Protein AF-A7EBZ8-F1 (afdb_monomer_lite)

Organism: Sclerotinia sclerotiorum (strain ATCC 18683 / 1980 / Ss-1) (NCBI:txid665079)

Sequence (735 aa):
MDEMQKDEINREFNLFYSDTEKEEEYLAKLGLKHKRAYLFHGICGTGKSSLAIALATSYNLNVCSVDLKRYDPEDLKVVLRGVPKRSVVIYEDIRPSTFREYGSQEEGFPLSTFLNLLDGVASPEGHISIITTNYLKELDEFSHELLREGRINRKINFTWITQDQAATMFIIAMWIPEAHYNREDISKLASEFGQLIPEGKITHSAVLEYLVSYRGDPQGVVNNAGKWIQERKSWKEAEKEEEKRQAKLRGKKVEDSDGDRGKRRRKPKTSGKDSVIRTRSFVASQGNETALYGMRHQAKPIQVYPSILAKPRPSKNPRSIQNLTNKTNGNRSRIVPSMKKENQDVVATPQRKQLKPTQLEKIKNSIQKDFDPLTLEGIHHFYFPPWKKEVPYKVNISKLGKEEAAMIHNLAFKYRCKNTIAIYTDASSTLEGIRIGIGIAVILPNGRISHQETINIGVNQLVYNDELLGVTKAIEYTNSIAQPGNKFKIYSDNQAGLFRLKTPSDLPGQSCQIKAIKVAEAIQNKGAEISLNWVPGHTSVQGNELADSLAKEATKIPSSSHETSYAFIGMDIKRMKSENWIAILNTNNFHQPSSTYSRNYPWKISSKIRVPGNIKRSTICALFLLKIGHGYFKSYLKRFGISSNDSCRCGGKESPDHLLLNCPIYKTVRKTLNKDNPTIRPTMKYLLHTKAGIIKTLEFIEATRIATRSWHLNRMHEEEEEEGGEEGGGPEDCD

pLDDT: mean 72.74, std 21.87, range [21.48, 95.38]

InterPro domains:
  IPR002156 Ribonuclease H domain [PF00075] (420-555)
  IPR002156 Ribonuclease H domain [PS50879] (417-556)
  IPR003959 ATPase, AAA-type, core [PF00004] (39-158)
  IPR012337 Ribonuclease H-like superfamily [SSF53098] (419-560)
  IPR027417 P-loop containing nucleoside triphosphate hydrolase [G3DSA:3.40.50.300] (1-160)
  IPR027417 P-loop containing nucleoside triphosphate hydrolase [SSF52540] (4-192)
  IPR036397 Ribonuclease H superfamily [G3DSA:3.30.420.10] (413-554)
  IPR050092 Ribonuclease H [PTHR10642] (313-605)

Radius of gyration: 38.47 Å; chains: 1; bounding box: 94×92×118 Å

Structure (mmCIF, N/CA/C/O backbone):
data_AF-A7EBZ8-F1
#
_entry.id   AF-A7EBZ8-F1
#
loop_
_atom_site.group_PDB
_atom_site.id
_atom_site.type_symbol
_atom_site.label_atom_id
_atom_site.label_alt_id
_atom_site.label_comp_id
_atom_site.label_asym_id
_atom_site.label_entity_id
_atom_site.label_seq_id
_atom_site.pdbx_PDB_ins_code
_atom_site.Cartn_x
_atom_site.Cartn_y
_atom_site.Cartn_z
_atom_site.occupancy
_atom_site.B_iso_or_equiv
_atom_site.auth_seq_id
_atom_site.auth_comp_id
_atom_site.auth_asym_id
_atom_site.auth_atom_id
_atom_site.pdbx_PDB_model_num
ATOM 1 N N . MET A 1 1 ? -14.928 24.095 -5.036 1.00 71.12 1 MET A N 1
ATOM 2 C CA . MET A 1 1 ? -15.243 23.854 -6.459 1.00 71.12 1 MET A CA 1
ATOM 3 C C . MET A 1 1 ? -16.576 24.516 -6.742 1.00 71.12 1 MET A C 1
ATOM 5 O O . MET A 1 1 ? -17.323 24.706 -5.792 1.00 71.12 1 MET A O 1
ATOM 9 N N . ASP A 1 2 ? -16.828 24.933 -7.978 1.00 74.88 2 ASP A N 1
ATOM 10 C CA . ASP A 1 2 ? -18.139 25.447 -8.383 1.00 74.88 2 ASP A CA 1
ATOM 11 C C . ASP A 1 2 ? -19.214 24.349 -8.245 1.00 74.88 2 ASP A C 1
ATOM 13 O O . ASP A 1 2 ? -18.937 23.180 -8.533 1.00 74.88 2 ASP A O 1
ATOM 17 N N . GLU A 1 3 ? -20.411 24.701 -7.768 1.00 76.25 3 GLU A N 1
ATOM 18 C CA . GLU A 1 3 ? -21.488 23.731 -7.513 1.00 76.25 3 GLU A CA 1
ATOM 19 C C . GLU A 1 3 ? -22.045 23.158 -8.823 1.00 76.25 3 GLU A C 1
ATOM 21 O O . GLU A 1 3 ? -22.283 21.955 -8.898 1.00 76.25 3 GLU A O 1
ATOM 26 N N . MET A 1 4 ? -22.120 23.945 -9.905 1.00 79.25 4 MET A N 1
ATOM 27 C CA . MET A 1 4 ? -22.548 23.413 -11.209 1.00 79.25 4 MET A CA 1
ATOM 28 C C . MET A 1 4 ? -21.587 22.339 -11.734 1.00 79.25 4 MET A C 1
ATOM 30 O O . MET A 1 4 ? -22.016 21.273 -12.178 1.00 79.25 4 MET A O 1
ATOM 34 N N . GLN A 1 5 ? -20.276 22.586 -11.636 1.00 81.25 5 GLN A N 1
ATOM 35 C CA . GLN A 1 5 ? -19.257 21.603 -12.020 1.00 81.25 5 GLN A CA 1
ATOM 36 C C . GLN A 1 5 ? -19.337 20.336 -11.162 1.00 81.25 5 GLN A C 1
ATOM 38 O O . GLN A 1 5 ? -19.172 19.226 -11.663 1.00 81.25 5 GLN A O 1
ATOM 43 N N . LYS A 1 6 ? -19.596 20.490 -9.861 1.00 83.44 6 LYS A N 1
ATOM 44 C CA . LYS A 1 6 ? -19.744 19.376 -8.920 1.00 83.44 6 LYS A CA 1
ATOM 45 C C . LYS A 1 6 ? -20.951 18.505 -9.253 1.00 83.44 6 LYS A C 1
ATOM 47 O O . LYS A 1 6 ? -20.817 17.282 -9.266 1.00 83.44 6 LYS A O 1
ATOM 52 N N . ASP A 1 7 ? -22.086 19.117 -9.565 1.00 84.44 7 ASP A N 1
ATOM 53 C CA . ASP A 1 7 ? -23.299 18.404 -9.961 1.00 84.44 7 ASP A CA 1
ATOM 54 C C . ASP A 1 7 ? -23.120 17.661 -11.286 1.00 84.44 7 ASP A C 1
ATOM 56 O O . ASP A 1 7 ? -23.566 16.520 -11.419 1.00 84.44 7 ASP A O 1
ATOM 60 N N . GLU A 1 8 ? -22.417 18.258 -12.253 1.00 86.12 8 GLU A N 1
ATOM 61 C CA . GLU A 1 8 ? -22.123 17.601 -13.528 1.00 86.12 8 GLU A CA 1
ATOM 62 C C . GLU A 1 8 ? -21.207 16.382 -13.342 1.00 86.12 8 GLU A C 1
ATOM 64 O O . GLU A 1 8 ? -21.536 15.294 -13.822 1.00 86.12 8 GLU A O 1
ATOM 69 N N . ILE A 1 9 ? -20.114 16.519 -12.578 1.00 88.25 9 ILE A N 1
ATOM 70 C CA . ILE A 1 9 ? -19.222 15.392 -12.252 1.00 88.25 9 ILE A CA 1
ATOM 71 C C . ILE A 1 9 ? -20.007 14.285 -11.546 1.00 88.25 9 ILE A C 1
ATOM 73 O O . ILE A 1 9 ? -19.886 13.116 -11.907 1.00 88.25 9 ILE A O 1
ATOM 77 N N . ASN A 1 10 ? -20.838 14.640 -10.563 1.00 87.06 10 ASN A N 1
ATOM 78 C CA . ASN A 1 10 ? -21.638 13.662 -9.838 1.00 87.06 10 ASN A CA 1
ATOM 79 C C . ASN A 1 10 ? -22.642 12.953 -10.746 1.00 87.06 10 ASN A C 1
ATOM 81 O O . ASN A 1 10 ? -22.800 11.737 -10.658 1.00 87.06 10 ASN A O 1
ATOM 85 N N . ARG A 1 11 ? -23.308 13.673 -11.652 1.00 86.56 11 ARG A N 1
ATOM 86 C CA . ARG A 1 11 ? -24.213 13.061 -12.631 1.00 86.56 11 ARG A CA 1
ATOM 87 C C . ARG A 1 11 ? -23.468 12.069 -13.525 1.00 86.56 11 ARG A C 1
ATOM 89 O O . ARG A 1 11 ? -23.972 10.976 -13.764 1.00 86.56 11 ARG A O 1
ATOM 96 N N . GLU A 1 12 ? -22.274 12.423 -13.991 1.00 86.69 12 GLU A N 1
ATOM 97 C CA . GLU A 1 12 ? -21.464 11.554 -14.848 1.00 86.69 12 GLU A CA 1
ATOM 98 C C . GLU A 1 12 ? -20.935 10.315 -14.116 1.00 86.69 12 GLU A C 1
ATOM 100 O O . GLU A 1 12 ? -20.979 9.221 -14.676 1.00 86.69 12 GLU A O 1
ATOM 105 N N . PHE A 1 13 ? -20.484 10.456 -12.868 1.00 88.38 13 PHE A N 1
ATOM 106 C CA . PHE A 1 13 ? -20.051 9.324 -12.044 1.00 88.38 13 PHE A CA 1
ATOM 107 C C . PHE A 1 13 ? -21.220 8.397 -11.696 1.00 88.38 13 PHE A C 1
ATOM 109 O O . PHE A 1 13 ? -21.073 7.177 -11.763 1.00 88.38 13 PHE A O 1
ATOM 116 N N . ASN A 1 14 ? -22.393 8.957 -11.381 1.00 86.62 14 ASN A N 1
ATOM 117 C CA . ASN A 1 14 ? -23.610 8.176 -11.174 1.00 86.62 14 ASN A CA 1
ATOM 118 C C . ASN A 1 14 ? -23.995 7.404 -12.435 1.00 86.62 14 ASN A C 1
ATOM 120 O O . ASN A 1 14 ? -24.261 6.210 -12.348 1.00 86.62 14 ASN A O 1
ATOM 124 N N . LEU A 1 15 ? -23.982 8.049 -13.605 1.00 84.56 15 LEU A N 1
ATOM 125 C CA . LEU A 1 15 ? -24.262 7.370 -14.869 1.00 84.56 15 LEU A CA 1
ATOM 126 C C . LEU A 1 15 ? -23.281 6.210 -15.097 1.00 84.56 15 LEU A C 1
ATOM 128 O O . LEU A 1 15 ? -23.731 5.105 -15.366 1.00 84.56 15 LEU A O 1
ATOM 132 N N . PHE A 1 16 ? -21.984 6.450 -14.869 1.00 86.56 16 PHE A N 1
ATOM 133 C CA . PHE A 1 16 ? -20.928 5.463 -15.104 1.00 86.56 16 PHE A CA 1
ATOM 134 C C . PHE A 1 16 ? -20.991 4.229 -14.178 1.00 86.56 16 PHE A C 1
ATOM 136 O O . PHE A 1 16 ? -20.545 3.140 -14.542 1.00 86.56 16 PHE A O 1
ATOM 143 N N . TYR A 1 17 ? -21.491 4.393 -12.943 1.00 84.38 17 TYR A N 1
ATOM 144 C CA . TYR A 1 17 ? -21.412 3.363 -11.894 1.00 84.38 17 TYR A CA 1
ATOM 145 C C . TYR A 1 17 ? -22.755 2.839 -11.353 1.00 84.38 17 TYR A C 1
ATOM 147 O O . TYR A 1 17 ? -22.718 1.936 -10.509 1.00 84.38 17 TYR A O 1
ATOM 155 N N . SER A 1 18 ? -23.907 3.375 -11.774 1.00 73.75 18 SER A N 1
ATOM 156 C CA . SER A 1 18 ? -25.231 2.992 -11.237 1.00 73.75 18 SER A CA 1
ATOM 157 C C . SER A 1 18 ? -25.844 1.748 -11.885 1.00 73.75 18 SER A C 1
ATOM 159 O O . SER A 1 18 ? -26.392 0.916 -11.167 1.00 73.75 18 SER A O 1
ATOM 161 N N . ASP A 1 19 ? -25.729 1.588 -13.206 1.00 69.69 19 ASP A N 1
ATOM 162 C CA . ASP A 1 19 ? -26.261 0.440 -13.956 1.00 69.69 19 ASP A CA 1
ATOM 163 C C . ASP A 1 19 ? -25.226 -0.030 -14.989 1.00 69.69 19 ASP A C 1
ATOM 165 O O . ASP A 1 19 ? -25.382 0.117 -16.205 1.00 69.69 19 ASP A O 1
ATOM 169 N N . THR A 1 20 ? -24.100 -0.530 -14.469 1.00 67.81 20 THR A N 1
ATOM 170 C CA . THR A 1 20 ? -22.907 -0.857 -15.262 1.00 67.81 20 THR A CA 1
ATOM 171 C C . THR A 1 20 ? -23.195 -1.856 -16.375 1.00 67.81 20 THR A C 1
ATOM 173 O O . THR A 1 20 ? -22.590 -1.747 -17.429 1.00 67.81 20 THR A O 1
ATOM 176 N N . GLU A 1 21 ? -24.127 -2.797 -16.192 1.00 73.00 21 GLU A N 1
ATOM 177 C CA . GLU A 1 21 ? -24.445 -3.793 -17.226 1.00 73.00 21 GLU A CA 1
ATOM 178 C C . GLU A 1 21 ? -25.170 -3.167 -18.423 1.00 73.00 21 GLU A C 1
ATOM 180 O O . GLU A 1 21 ? -24.786 -3.415 -19.566 1.00 73.00 21 GLU A O 1
ATOM 185 N N . LYS A 1 22 ? -26.163 -2.297 -18.187 1.00 77.62 22 LYS A N 1
ATOM 186 C CA . LYS A 1 22 ? -26.874 -1.615 -19.281 1.00 77.62 22 LYS A CA 1
ATOM 187 C C . LYS A 1 22 ? -25.996 -0.604 -20.006 1.00 77.62 22 LYS A C 1
ATOM 189 O O . LYS A 1 22 ? -26.121 -0.450 -21.221 1.00 77.62 22 LYS A O 1
ATOM 194 N N . GLU A 1 23 ? -25.121 0.093 -19.285 1.00 79.31 23 GLU A N 1
ATOM 195 C CA . GLU A 1 23 ? -24.198 1.047 -19.902 1.00 79.31 23 GLU A CA 1
ATOM 196 C C . GLU A 1 23 ? -23.065 0.338 -20.662 1.00 79.31 23 GLU A C 1
ATOM 198 O O . GLU A 1 23 ? -22.758 0.740 -21.786 1.00 79.31 23 GLU A O 1
ATOM 203 N N . GLU A 1 24 ? -22.489 -0.743 -20.111 1.00 81.00 24 GLU A N 1
ATOM 204 C CA . GLU A 1 24 ? -21.531 -1.607 -20.820 1.00 81.00 24 GLU A CA 1
ATOM 205 C C . GLU A 1 24 ? -22.166 -2.148 -22.119 1.00 81.00 24 GLU A C 1
ATOM 207 O O . GLU A 1 24 ? -21.555 -2.048 -23.184 1.00 81.00 24 GLU A O 1
ATOM 212 N N . GLU A 1 25 ? -23.415 -2.635 -22.074 1.00 82.75 25 GLU A N 1
ATOM 213 C CA . GLU A 1 25 ? -24.134 -3.141 -23.254 1.00 82.75 25 GLU A CA 1
ATOM 214 C C . GLU A 1 25 ? -24.426 -2.037 -24.288 1.00 82.75 25 GLU A C 1
ATOM 216 O O . GLU A 1 25 ? -24.256 -2.242 -25.494 1.00 82.75 25 GLU A O 1
ATOM 221 N N . TYR A 1 26 ? -24.844 -0.851 -23.836 1.00 84.06 26 TYR A N 1
ATOM 222 C CA . TYR A 1 26 ? -25.093 0.299 -24.707 1.00 84.06 26 TYR A CA 1
ATOM 223 C C . TYR A 1 26 ? -23.817 0.768 -25.419 1.00 84.06 26 TYR A C 1
ATOM 225 O O . TYR A 1 26 ? -23.824 0.958 -26.637 1.00 84.06 26 TYR A O 1
ATOM 233 N N . LEU A 1 27 ? -22.705 0.911 -24.689 1.00 83.31 27 LEU A N 1
ATOM 234 C CA . LEU A 1 27 ? -21.421 1.300 -25.276 1.00 83.31 27 LEU A CA 1
ATOM 235 C C . LEU A 1 27 ? -20.877 0.216 -26.211 1.00 83.31 27 LEU A C 1
ATOM 237 O O . LEU A 1 27 ? -20.394 0.544 -27.297 1.00 83.31 27 LEU A O 1
ATOM 241 N N . ALA A 1 28 ? -21.035 -1.063 -25.856 1.00 83.56 28 ALA A N 1
ATOM 242 C CA . ALA A 1 28 ? -20.634 -2.182 -26.703 1.00 83.56 28 ALA A CA 1
ATOM 243 C C . ALA A 1 28 ? -21.393 -2.204 -28.042 1.00 83.56 28 ALA A C 1
ATOM 245 O O . ALA A 1 28 ? -20.771 -2.425 -29.083 1.00 83.56 28 ALA A O 1
ATOM 246 N N . LYS A 1 29 ? -22.701 -1.891 -28.054 1.00 87.81 29 LYS A N 1
ATOM 247 C CA . LYS A 1 29 ? -23.496 -1.736 -29.295 1.00 87.81 29 LYS A CA 1
ATOM 248 C C . LYS A 1 29 ? -22.961 -0.631 -30.210 1.00 87.81 29 LYS A C 1
ATOM 250 O O . LYS A 1 29 ? -23.098 -0.729 -31.426 1.00 87.81 29 LYS A O 1
ATOM 255 N N . LEU A 1 30 ? -22.338 0.395 -29.633 1.00 85.19 30 LEU A N 1
ATOM 256 C CA . LEU A 1 30 ? -21.700 1.497 -30.358 1.00 85.19 30 LEU A CA 1
ATOM 257 C C . LEU A 1 30 ? -20.217 1.232 -30.685 1.00 85.19 30 LEU A C 1
ATOM 259 O O . LEU A 1 30 ? -19.567 2.085 -31.287 1.00 85.19 30 LEU A O 1
ATOM 263 N N . GLY A 1 31 ? -19.662 0.079 -30.289 1.00 80.88 31 GLY A N 1
ATOM 264 C CA . GLY A 1 31 ? -18.241 -0.244 -30.458 1.00 80.88 31 GLY A CA 1
ATOM 265 C C . GLY A 1 31 ? -17.304 0.570 -29.556 1.00 80.88 31 GLY A C 1
ATOM 266 O O . GLY A 1 31 ? -16.107 0.667 -29.831 1.00 80.88 31 GLY A O 1
ATOM 267 N N . LEU A 1 32 ? -17.837 1.172 -28.491 1.00 80.81 32 LEU A N 1
ATOM 268 C CA . LEU A 1 32 ? -17.090 1.969 -27.524 1.00 80.81 32 LEU A CA 1
ATOM 269 C C . LEU A 1 32 ? -16.785 1.143 -26.272 1.00 80.81 32 LEU A C 1
ATOM 271 O O . LEU A 1 32 ? -17.592 0.336 -25.820 1.00 80.81 32 LEU A O 1
ATOM 275 N N . LYS A 1 33 ? -15.611 1.373 -25.684 1.00 81.19 33 LYS A N 1
ATOM 276 C CA . LYS A 1 33 ? -15.216 0.746 -24.417 1.00 81.19 33 LYS A CA 1
ATOM 277 C C . LYS A 1 33 ? -15.879 1.445 -23.231 1.00 81.19 33 LYS A C 1
ATOM 279 O O . LYS A 1 33 ? -15.946 2.676 -23.220 1.00 81.19 33 LYS A O 1
ATOM 284 N N . HIS A 1 34 ? -16.258 0.693 -22.194 1.00 86.12 34 HIS A N 1
ATOM 285 C CA . HIS A 1 34 ? -16.731 1.259 -20.921 1.00 86.12 34 HIS A CA 1
ATOM 286 C C . HIS A 1 34 ? -15.562 1.843 -20.120 1.00 86.12 34 HIS A C 1
ATOM 288 O O . HIS A 1 34 ? -14.972 1.207 -19.248 1.00 86.12 34 HIS A O 1
ATOM 294 N N . LYS A 1 35 ? -15.159 3.060 -20.488 1.00 82.88 35 LYS A N 1
ATOM 295 C CA . LYS A 1 35 ? -14.109 3.831 -19.819 1.00 82.88 35 LYS A CA 1
ATOM 296 C C . LYS A 1 35 ? -14.360 5.323 -19.964 1.00 82.88 35 LYS A C 1
ATOM 298 O O . LYS A 1 35 ? -14.923 5.773 -20.963 1.00 82.88 35 LYS A O 1
ATOM 303 N N . ARG A 1 36 ? -13.877 6.099 -18.997 1.00 87.56 36 ARG A N 1
ATOM 304 C CA . ARG A 1 36 ? -13.832 7.564 -19.079 1.00 87.56 36 ARG A CA 1
ATOM 305 C C . ARG A 1 36 ? -12.529 8.100 -18.513 1.00 87.56 36 ARG A C 1
ATOM 307 O O . ARG A 1 36 ? -11.986 7.536 -17.569 1.00 87.56 36 ARG A O 1
ATOM 314 N N . ALA A 1 37 ? -12.058 9.210 -19.062 1.00 89.88 37 ALA A N 1
ATOM 315 C CA . ALA A 1 37 ? -10.865 9.905 -18.614 1.00 89.88 37 ALA A CA 1
ATOM 316 C C . ALA A 1 37 ? -11.152 11.387 -18.335 1.00 89.88 37 ALA A C 1
ATOM 318 O O . ALA A 1 37 ? -11.658 12.113 -19.196 1.00 89.88 37 ALA A O 1
ATOM 319 N N . TYR A 1 38 ? -10.778 11.836 -17.140 1.00 92.75 38 TYR A N 1
ATOM 320 C CA . TYR A 1 38 ? -10.818 13.229 -16.714 1.00 92.75 38 TYR A CA 1
ATOM 321 C C . TYR A 1 38 ? -9.410 13.804 -16.674 1.00 92.75 38 TYR A C 1
ATOM 323 O O . TYR A 1 38 ? -8.478 13.164 -16.192 1.00 92.75 38 TYR A O 1
ATOM 331 N N . LEU A 1 39 ? -9.270 15.046 -17.119 1.00 93.56 39 LEU A N 1
ATOM 332 C CA . LEU A 1 39 ? -8.061 15.836 -16.952 1.00 93.56 39 LEU A CA 1
ATOM 333 C C . LEU A 1 39 ? -8.329 16.966 -15.970 1.00 93.56 39 LEU A C 1
ATOM 335 O O . LEU A 1 39 ? -9.036 17.919 -16.286 1.00 93.56 39 LEU A O 1
ATOM 339 N N . PHE A 1 40 ? -7.743 16.874 -14.786 1.00 94.62 40 PHE A N 1
ATOM 340 C CA . PHE A 1 40 ? -7.756 17.935 -13.793 1.00 94.62 40 PHE A CA 1
ATOM 341 C C . PHE A 1 40 ? -6.525 18.802 -14.013 1.00 94.62 40 PHE A C 1
ATOM 343 O O . PHE A 1 40 ? -5.394 18.376 -13.765 1.00 94.62 40 PHE A O 1
ATOM 350 N N . HIS A 1 41 ? -6.735 20.028 -14.477 1.00 92.75 41 HIS A N 1
ATOM 351 C CA . HIS A 1 41 ? -5.651 20.960 -14.748 1.00 92.75 41 HIS A CA 1
ATOM 352 C C . HIS A 1 41 ? -5.834 22.262 -13.984 1.00 92.75 41 HIS A C 1
ATOM 354 O O . HIS A 1 41 ? -6.949 22.643 -13.660 1.00 92.75 41 HIS A O 1
ATOM 360 N N . GLY A 1 42 ? -4.742 22.960 -13.690 1.00 88.12 42 GLY A N 1
ATOM 361 C CA . GLY A 1 42 ? -4.800 24.269 -13.044 1.00 88.12 42 GLY A CA 1
ATOM 362 C C . GLY A 1 42 ? -3.709 24.451 -12.006 1.00 88.12 42 GLY A C 1
ATOM 363 O O . GLY A 1 42 ? -2.761 23.674 -11.940 1.00 88.12 42 GLY A O 1
ATOM 364 N N . ILE A 1 43 ? -3.847 25.456 -11.155 1.00 83.44 43 ILE A N 1
ATOM 365 C CA . ILE A 1 43 ? -2.747 25.941 -10.308 1.00 83.44 43 ILE A CA 1
ATOM 366 C C . ILE A 1 43 ? -2.442 24.944 -9.179 1.00 83.44 43 ILE A C 1
ATOM 368 O O . ILE A 1 43 ? -3.332 24.226 -8.718 1.00 83.44 43 ILE A O 1
ATOM 372 N N . CYS A 1 44 ? -1.191 24.866 -8.722 1.00 84.62 44 CYS A N 1
ATOM 373 C CA . CYS A 1 44 ? -0.830 24.047 -7.561 1.00 84.62 44 CYS A CA 1
ATOM 374 C C . CYS A 1 44 ? -1.617 24.482 -6.303 1.00 84.62 44 CYS A C 1
ATOM 376 O O . CYS A 1 44 ? -1.939 25.656 -6.141 1.00 84.62 44 CYS A O 1
ATOM 378 N N . GLY A 1 45 ? -1.962 23.540 -5.418 1.00 80.94 45 GLY A N 1
ATOM 379 C CA . GLY A 1 45 ? -2.660 23.853 -4.160 1.00 80.94 45 GLY A CA 1
ATOM 380 C C . GLY A 1 45 ? -4.159 24.178 -4.282 1.00 80.94 45 GLY A C 1
ATOM 381 O O . GLY A 1 45 ? -4.760 24.677 -3.337 1.00 80.94 45 GLY A O 1
ATOM 382 N N . THR A 1 46 ? -4.786 23.893 -5.423 1.00 86.19 46 THR A N 1
ATOM 383 C CA . THR A 1 46 ? -6.233 24.101 -5.668 1.00 86.19 46 THR A CA 1
ATOM 384 C C . THR A 1 46 ? -7.096 22.861 -5.397 1.00 86.19 46 THR A C 1
ATOM 386 O O . THR A 1 46 ? -8.307 22.890 -5.586 1.00 86.19 46 THR A O 1
ATOM 389 N N . GLY A 1 47 ? -6.491 21.755 -4.945 1.00 86.06 47 GLY A N 1
ATOM 390 C CA . GLY A 1 47 ? -7.225 20.555 -4.521 1.00 86.06 47 GLY A CA 1
ATOM 391 C C . GLY A 1 47 ? -7.498 19.509 -5.608 1.00 86.06 47 GLY A C 1
ATOM 392 O O . GLY A 1 47 ? -8.368 18.671 -5.411 1.00 86.06 47 GLY A O 1
ATOM 393 N N . LYS A 1 48 ? -6.755 19.501 -6.726 1.00 90.19 48 LYS A N 1
ATOM 394 C CA . LYS A 1 48 ? -6.892 18.492 -7.802 1.00 90.19 48 LYS A CA 1
ATOM 395 C C . LYS A 1 48 ? -6.855 17.044 -7.293 1.00 90.19 48 LYS A C 1
ATOM 397 O O . LYS A 1 48 ? -7.809 16.298 -7.490 1.00 90.19 48 LYS A O 1
ATOM 402 N N . SER A 1 49 ? -5.776 16.658 -6.608 1.00 89.31 49 SER A N 1
ATOM 403 C CA . SER A 1 49 ? -5.631 15.303 -6.054 1.00 89.31 49 SER A CA 1
ATOM 404 C C . SER A 1 49 ? -6.629 15.044 -4.924 1.00 89.31 49 SER A C 1
ATOM 406 O O . SER A 1 49 ? -7.196 13.959 -4.840 1.00 89.31 49 SER A O 1
ATOM 408 N N . SER A 1 50 ? -6.911 16.056 -4.096 1.00 89.94 50 SER A N 1
ATOM 409 C CA . SER A 1 50 ? -7.904 15.963 -3.021 1.00 89.94 50 SER A CA 1
ATOM 410 C C . SER A 1 50 ? -9.306 15.666 -3.558 1.00 89.94 50 SER A C 1
ATOM 412 O O . SER A 1 50 ? -9.993 14.820 -2.995 1.00 89.94 50 SER A O 1
ATOM 414 N N . LEU A 1 51 ? -9.715 16.295 -4.668 1.00 89.75 51 LEU A N 1
ATOM 415 C CA . LEU A 1 51 ? -10.996 16.010 -5.315 1.00 89.75 51 LEU A CA 1
ATOM 416 C C . LEU A 1 51 ? -11.024 14.599 -5.908 1.00 89.75 51 LEU A C 1
ATOM 418 O O . LEU A 1 51 ? -12.019 13.904 -5.743 1.00 89.75 51 LEU A O 1
ATOM 422 N N . ALA A 1 52 ? -9.947 14.162 -6.568 1.00 90.69 52 ALA A N 1
ATOM 423 C CA . ALA A 1 52 ? -9.869 12.813 -7.135 1.00 90.69 52 ALA A CA 1
ATOM 424 C C . ALA A 1 52 ? -10.079 11.731 -6.060 1.00 90.69 52 ALA A C 1
ATOM 426 O O . ALA A 1 52 ? -10.848 10.791 -6.260 1.00 90.69 52 ALA A O 1
ATOM 427 N N . ILE A 1 53 ? -9.449 11.912 -4.894 1.00 89.75 53 ILE A N 1
ATOM 428 C CA . ILE A 1 53 ? -9.615 11.027 -3.737 1.00 89.75 53 ILE A CA 1
ATOM 429 C C . ILE A 1 53 ? -11.033 11.143 -3.163 1.00 89.75 53 ILE A C 1
ATOM 431 O O . ILE A 1 53 ? -11.666 10.122 -2.914 1.00 89.75 53 ILE A O 1
ATOM 435 N N . ALA A 1 54 ? -11.563 12.360 -2.996 1.00 90.31 54 ALA A N 1
ATOM 436 C CA . ALA A 1 54 ? -12.912 12.572 -2.467 1.00 90.31 54 ALA A CA 1
ATOM 437 C C . ALA A 1 54 ? -13.996 11.920 -3.341 1.00 90.31 54 ALA A C 1
ATOM 439 O O . ALA A 1 54 ? -14.906 11.284 -2.810 1.00 90.31 54 ALA A O 1
ATOM 440 N N . LEU A 1 55 ? -13.868 12.016 -4.670 1.00 89.44 55 LEU A N 1
ATOM 441 C CA . LEU A 1 55 ? -14.752 11.337 -5.617 1.00 89.44 55 LEU A CA 1
ATOM 442 C C . LEU A 1 55 ? -14.679 9.822 -5.429 1.00 89.44 55 LEU A C 1
ATOM 444 O O . LEU A 1 55 ? -15.710 9.187 -5.223 1.00 89.44 55 LEU A O 1
ATOM 448 N N . ALA A 1 56 ? -13.480 9.239 -5.410 1.00 90.81 56 ALA A N 1
ATOM 449 C CA . ALA A 1 56 ? -13.340 7.800 -5.214 1.00 90.81 56 ALA A CA 1
ATOM 450 C C . ALA A 1 56 ? -13.954 7.316 -3.888 1.00 90.81 56 ALA A C 1
ATOM 452 O O . ALA A 1 56 ? -14.672 6.318 -3.882 1.00 90.81 56 ALA A O 1
ATOM 453 N N . THR A 1 57 ? -13.752 8.058 -2.795 1.00 88.62 57 THR A N 1
ATOM 454 C CA . THR A 1 57 ? -14.352 7.747 -1.490 1.00 88.62 57 THR A CA 1
ATOM 455 C C . THR A 1 57 ? -15.878 7.858 -1.519 1.00 88.62 57 THR A C 1
ATOM 457 O O . THR A 1 57 ? -16.557 6.953 -1.045 1.00 88.62 57 THR A O 1
ATOM 460 N N . SER A 1 58 ? -16.436 8.920 -2.113 1.00 88.06 58 SER A N 1
ATOM 461 C CA . SER A 1 58 ? -17.894 9.144 -2.145 1.00 88.06 58 SER A CA 1
ATOM 462 C C . SER A 1 58 ? -18.673 8.061 -2.901 1.00 88.06 58 SER A C 1
ATOM 464 O O . SER A 1 58 ? -19.807 7.761 -2.540 1.00 88.06 58 SER A O 1
ATOM 466 N N . TYR A 1 59 ? -18.049 7.433 -3.903 1.00 86.69 59 TYR A N 1
ATOM 467 C CA . TYR A 1 59 ? -18.635 6.346 -4.696 1.00 86.69 59 TYR A CA 1
ATOM 468 C C . TYR A 1 59 ? -18.160 4.945 -4.260 1.00 86.69 59 TYR A C 1
ATOM 470 O O . TYR A 1 59 ? -18.468 3.958 -4.936 1.00 86.69 59 TYR A O 1
ATOM 478 N N . ASN A 1 60 ? -17.417 4.844 -3.147 1.00 87.50 60 ASN A N 1
ATOM 479 C CA . ASN A 1 60 ? -16.832 3.604 -2.619 1.00 87.50 60 ASN A CA 1
ATOM 480 C C . ASN A 1 60 ? -16.019 2.820 -3.675 1.00 87.50 60 ASN A C 1
ATOM 482 O O . ASN A 1 60 ? -16.237 1.630 -3.916 1.00 87.50 60 ASN A O 1
ATOM 486 N N . LEU A 1 61 ? -15.118 3.521 -4.368 1.00 89.75 61 LEU A N 1
ATOM 487 C CA . LEU A 1 61 ? -14.302 2.986 -5.460 1.00 89.75 61 LEU A CA 1
ATOM 488 C C . LEU A 1 61 ? -12.890 2.642 -4.980 1.00 89.75 61 LEU A C 1
ATOM 490 O O . LEU A 1 61 ? -12.310 3.327 -4.138 1.00 89.75 61 LEU A O 1
ATOM 494 N N . ASN A 1 62 ? -12.285 1.620 -5.588 1.00 89.19 62 ASN A N 1
ATOM 495 C CA . ASN A 1 62 ? -10.870 1.321 -5.363 1.00 89.19 62 ASN A CA 1
ATOM 496 C C . ASN A 1 62 ? -9.990 2.426 -5.974 1.00 89.19 62 ASN A C 1
ATOM 498 O O . ASN A 1 62 ? -10.171 2.777 -7.139 1.00 89.19 62 ASN A O 1
ATOM 502 N N . VAL A 1 63 ? -9.003 2.940 -5.235 1.00 91.19 63 VAL A N 1
ATOM 503 C CA . VAL A 1 63 ? -8.076 3.976 -5.729 1.00 91.19 63 VAL A CA 1
ATOM 504 C C . VAL A 1 63 ? -6.754 3.352 -6.165 1.00 91.19 63 VAL A C 1
ATOM 506 O O . VAL A 1 63 ? -6.074 2.704 -5.371 1.00 91.19 63 VAL A O 1
ATOM 509 N N . CYS A 1 64 ? -6.360 3.590 -7.415 1.00 89.38 64 CYS A N 1
ATOM 510 C CA . CYS A 1 64 ? -5.085 3.152 -7.981 1.00 89.38 64 CYS A CA 1
ATOM 511 C C . CYS A 1 64 ? -4.243 4.371 -8.384 1.00 89.38 64 CYS A C 1
ATOM 513 O O . CYS A 1 64 ? -4.420 4.902 -9.477 1.00 89.38 64 CYS A O 1
ATOM 515 N N . SER A 1 65 ? -3.322 4.820 -7.525 1.00 89.31 65 SER A N 1
ATOM 516 C CA . SER A 1 65 ? -2.386 5.908 -7.864 1.00 89.31 65 SER A CA 1
ATOM 517 C C . SER A 1 65 ? -1.172 5.370 -8.633 1.00 89.31 65 SER A C 1
ATOM 519 O O . SER A 1 65 ? -0.544 4.385 -8.227 1.00 89.31 65 SER A O 1
ATOM 521 N N . VAL A 1 66 ? -0.858 6.000 -9.766 1.00 87.69 66 VAL A N 1
ATOM 522 C CA . VAL A 1 66 ? 0.192 5.590 -10.704 1.00 87.69 66 VAL A CA 1
ATOM 523 C C . VAL A 1 66 ? 1.203 6.719 -10.896 1.00 87.69 66 VAL A C 1
ATOM 525 O O . VAL A 1 66 ? 0.901 7.757 -11.482 1.00 87.69 66 VAL A O 1
ATOM 528 N N . ASP A 1 67 ? 2.447 6.465 -10.482 1.00 84.50 67 ASP A N 1
ATOM 529 C CA . ASP A 1 67 ? 3.608 7.313 -10.774 1.00 84.50 67 ASP A CA 1
ATOM 530 C C . ASP A 1 67 ? 4.374 6.760 -11.987 1.00 84.50 67 ASP A C 1
ATOM 532 O O . ASP A 1 67 ? 5.142 5.798 -11.873 1.00 84.50 67 ASP A O 1
ATOM 536 N N . LEU A 1 68 ? 4.182 7.377 -13.159 1.00 83.69 68 LEU A N 1
ATOM 537 C CA . LEU A 1 68 ? 4.788 6.936 -14.424 1.00 83.69 68 LEU A CA 1
ATOM 538 C C . LEU A 1 68 ? 6.325 6.906 -14.400 1.00 83.69 68 LEU A C 1
ATOM 540 O O . LEU A 1 68 ? 6.923 6.195 -15.203 1.00 83.69 68 LEU A O 1
ATOM 544 N N . LYS A 1 69 ? 6.985 7.621 -13.479 1.00 78.81 69 LYS A N 1
ATOM 545 C CA . LYS A 1 69 ? 8.455 7.617 -13.372 1.00 78.81 69 LYS A CA 1
ATOM 546 C C . LYS A 1 69 ? 8.997 6.363 -12.686 1.00 78.81 69 LYS A C 1
ATOM 548 O O . LYS A 1 69 ? 10.179 6.049 -12.819 1.00 78.81 69 LYS A O 1
ATOM 553 N N . ARG A 1 70 ? 8.156 5.648 -11.930 1.00 75.75 70 ARG A N 1
ATOM 554 C CA . ARG A 1 70 ? 8.558 4.469 -11.140 1.00 75.75 70 ARG A CA 1
ATOM 555 C C . ARG A 1 70 ? 8.322 3.144 -11.849 1.00 75.75 70 ARG A C 1
ATOM 557 O O . ARG A 1 70 ? 8.925 2.146 -11.451 1.00 75.75 70 ARG A O 1
ATOM 564 N N . TYR A 1 71 ? 7.455 3.125 -12.856 1.00 74.31 71 TYR A N 1
ATOM 565 C CA . TYR A 1 71 ? 7.047 1.900 -13.535 1.00 74.31 71 TYR A CA 1
ATOM 566 C C . TYR A 1 71 ? 7.723 1.745 -14.892 1.00 74.31 71 TYR A C 1
ATOM 568 O O . TYR A 1 71 ? 7.813 2.687 -15.678 1.00 74.31 71 TYR A O 1
ATOM 576 N N . ASP A 1 72 ? 8.158 0.519 -15.181 1.00 81.00 72 ASP A N 1
ATOM 577 C CA . ASP A 1 72 ? 8.497 0.143 -16.547 1.00 81.00 72 ASP A CA 1
ATOM 578 C C . ASP A 1 72 ? 7.210 0.114 -17.404 1.00 81.00 72 ASP A C 1
ATOM 580 O O . ASP A 1 72 ? 6.162 -0.323 -16.911 1.00 81.00 72 ASP A O 1
ATOM 584 N N . PRO A 1 73 ? 7.249 0.568 -18.670 1.00 80.38 73 PRO A N 1
ATOM 585 C CA . PRO A 1 73 ? 6.065 0.633 -19.524 1.00 80.38 73 PRO A CA 1
ATOM 586 C C . PRO A 1 73 ? 5.336 -0.703 -19.720 1.00 80.38 73 PRO A C 1
ATOM 588 O O . PRO A 1 73 ? 4.110 -0.705 -19.846 1.00 80.38 73 PRO A O 1
ATOM 591 N N . GLU A 1 74 ? 6.050 -1.832 -19.738 1.00 78.62 74 GLU A N 1
ATOM 592 C CA . GLU A 1 74 ? 5.422 -3.153 -19.881 1.00 78.62 74 GLU A CA 1
ATOM 593 C C . GLU A 1 74 ? 4.838 -3.660 -18.557 1.00 78.62 74 GLU A C 1
ATOM 595 O O . GLU A 1 74 ? 3.742 -4.226 -18.540 1.00 78.62 74 GLU A O 1
ATOM 600 N N . ASP A 1 75 ? 5.503 -3.383 -17.433 1.00 78.88 75 ASP A N 1
ATOM 601 C CA . ASP A 1 75 ? 4.976 -3.716 -16.107 1.00 78.88 75 ASP A CA 1
ATOM 602 C C . ASP A 1 75 ? 3.674 -2.951 -15.828 1.00 78.88 75 ASP A C 1
ATOM 604 O O . ASP A 1 75 ? 2.707 -3.532 -15.329 1.00 78.88 75 ASP A O 1
ATOM 608 N N . LEU A 1 76 ? 3.602 -1.672 -16.216 1.00 81.44 76 LEU A N 1
ATOM 609 C CA . LEU A 1 76 ? 2.401 -0.860 -16.023 1.00 81.44 76 LEU A CA 1
ATOM 610 C C . LEU A 1 76 ? 1.200 -1.396 -16.816 1.00 81.44 76 LEU A C 1
ATOM 612 O O . LEU A 1 76 ? 0.092 -1.435 -16.286 1.00 81.44 76 LEU A O 1
ATOM 616 N N . LYS A 1 77 ? 1.407 -1.877 -18.051 1.00 77.75 77 LYS A N 1
ATOM 617 C CA . LYS A 1 77 ? 0.344 -2.535 -18.836 1.00 77.75 77 LYS A CA 1
ATOM 618 C C . LYS A 1 77 ? -0.217 -3.758 -18.114 1.00 77.75 77 LYS A C 1
ATOM 620 O O . LYS A 1 77 ? -1.428 -3.965 -18.110 1.00 77.75 77 LYS A O 1
ATOM 625 N N . VAL A 1 78 ? 0.648 -4.572 -17.507 1.00 79.62 78 VAL A N 1
ATOM 626 C CA . VAL A 1 78 ? 0.227 -5.766 -16.758 1.00 79.62 78 VAL A CA 1
ATOM 627 C C . VAL A 1 78 ? -0.528 -5.376 -15.489 1.00 79.62 78 VAL A C 1
ATOM 629 O O . VAL A 1 78 ? -1.570 -5.961 -15.204 1.00 79.62 78 VAL A O 1
ATOM 632 N N . VAL A 1 79 ? -0.036 -4.375 -14.755 1.00 80.38 79 VAL A N 1
ATOM 633 C CA . VAL A 1 79 ? -0.687 -3.872 -13.536 1.00 80.38 79 VAL A CA 1
ATOM 634 C C . VAL A 1 79 ? -2.073 -3.316 -13.852 1.00 80.38 79 VAL A C 1
ATOM 636 O O . VAL A 1 79 ? -3.033 -3.686 -13.184 1.00 80.38 79 VAL A O 1
ATOM 639 N N . LEU A 1 80 ? -2.199 -2.504 -14.905 1.00 79.75 80 LEU A N 1
ATOM 640 C CA . LEU A 1 80 ? -3.475 -1.903 -15.294 1.00 79.75 80 LEU A CA 1
ATOM 641 C C . LEU A 1 80 ? -4.508 -2.952 -15.727 1.00 79.75 80 LEU A C 1
ATOM 643 O O . LEU A 1 80 ? -5.680 -2.812 -15.400 1.00 79.75 80 LEU A O 1
ATOM 647 N N . ARG A 1 81 ? -4.096 -4.054 -16.369 1.00 78.56 81 ARG A N 1
ATOM 648 C CA . ARG A 1 81 ? -5.004 -5.181 -16.676 1.00 78.56 81 ARG A CA 1
ATOM 649 C C . ARG A 1 81 ? -5.551 -5.889 -15.433 1.00 78.56 81 ARG A C 1
ATOM 651 O O . ARG A 1 81 ? -6.587 -6.536 -15.523 1.00 78.56 81 ARG A O 1
ATOM 658 N N . GLY A 1 82 ? -4.842 -5.815 -14.308 1.00 78.25 82 GLY A N 1
ATOM 659 C CA . GLY A 1 82 ? -5.258 -6.400 -13.032 1.00 78.25 82 GLY A CA 1
ATOM 660 C C . GLY A 1 82 ? -6.062 -5.449 -12.146 1.00 78.25 82 GLY A C 1
ATOM 661 O O . GLY A 1 82 ? -6.381 -5.816 -11.016 1.00 78.25 82 GLY A O 1
ATOM 662 N N . VAL A 1 83 ? -6.352 -4.233 -12.618 1.00 83.75 83 VAL A N 1
ATOM 663 C CA . VAL A 1 83 ? -7.133 -3.252 -11.865 1.00 83.75 83 VAL A CA 1
ATOM 664 C C . VAL A 1 83 ? -8.570 -3.769 -11.706 1.00 83.75 83 VAL A C 1
ATOM 666 O O . VAL A 1 83 ? -9.200 -4.124 -12.705 1.00 83.75 83 VAL A O 1
ATOM 669 N N . PRO A 1 84 ? -9.108 -3.835 -10.472 1.00 81.25 84 PRO A N 1
ATOM 670 C CA . PRO A 1 84 ? -10.486 -4.255 -10.250 1.00 81.25 84 PRO A CA 1
ATOM 671 C C . PRO A 1 84 ? -11.484 -3.364 -10.997 1.00 81.25 84 PRO A C 1
ATOM 673 O O . PRO A 1 84 ? -11.296 -2.145 -11.075 1.00 81.25 84 PRO A O 1
ATOM 676 N N . LYS A 1 85 ? -12.590 -3.956 -11.470 1.00 77.94 85 LYS A N 1
ATOM 677 C CA . LYS A 1 85 ? -13.773 -3.185 -11.885 1.00 77.94 85 LYS A CA 1
ATOM 678 C C . LYS A 1 85 ? -14.232 -2.295 -10.717 1.00 77.94 85 LYS A C 1
ATOM 680 O O . LYS A 1 85 ? -14.049 -2.667 -9.556 1.00 77.94 85 LYS A O 1
ATOM 685 N N . ARG A 1 86 ? -14.835 -1.138 -11.015 1.00 87.38 86 ARG A N 1
ATOM 686 C CA . ARG A 1 86 ? -15.198 -0.104 -10.018 1.00 87.38 86 ARG A CA 1
ATOM 687 C C . ARG A 1 86 ? -13.978 0.473 -9.298 1.00 87.38 86 ARG A C 1
ATOM 689 O O . ARG A 1 86 ? -13.817 0.379 -8.077 1.00 87.38 86 ARG A O 1
ATOM 696 N N . SER A 1 87 ? -13.094 1.069 -10.081 1.00 89.25 87 SER A N 1
ATOM 697 C CA . SER A 1 87 ? -11.889 1.724 -9.588 1.00 89.25 87 SER A CA 1
ATOM 698 C C . SER A 1 87 ? -11.650 3.057 -10.286 1.00 89.25 87 SER A C 1
ATOM 700 O O . SER A 1 87 ? -12.140 3.314 -11.388 1.00 89.25 87 SER A O 1
ATOM 702 N N . VAL A 1 88 ? -10.875 3.911 -9.627 1.00 91.38 88 VAL A N 1
ATOM 703 C CA . VAL A 1 88 ? -10.342 5.141 -10.201 1.00 91.38 88 VAL A CA 1
ATOM 704 C C . VAL A 1 88 ? -8.831 4.998 -10.316 1.00 91.38 88 VAL A C 1
ATOM 706 O O . VAL A 1 88 ? -8.144 4.755 -9.321 1.00 91.38 88 VAL A O 1
ATOM 709 N N . VAL A 1 89 ? -8.312 5.159 -11.529 1.00 91.62 89 VAL A N 1
ATOM 710 C CA . VAL A 1 89 ? -6.874 5.177 -11.808 1.00 91.62 89 VAL A CA 1
ATOM 711 C C . VAL A 1 89 ? -6.418 6.628 -11.863 1.00 91.62 89 VAL A C 1
ATOM 713 O O . VAL A 1 89 ? -6.903 7.396 -12.687 1.00 91.62 89 VAL A O 1
ATOM 716 N N . ILE A 1 90 ? -5.499 7.020 -10.985 1.00 93.19 90 ILE A N 1
ATOM 717 C CA . ILE A 1 90 ? -5.024 8.400 -10.869 1.00 93.19 90 ILE A CA 1
ATOM 718 C C . ILE A 1 90 ? -3.592 8.480 -11.397 1.00 93.19 90 ILE A C 1
ATOM 720 O O . ILE A 1 90 ? -2.689 7.847 -10.855 1.00 93.19 90 ILE A O 1
ATOM 724 N N . TYR A 1 91 ? -3.384 9.287 -12.434 1.00 92.25 91 TYR A N 1
ATOM 725 C CA . TYR A 1 91 ? -2.068 9.644 -12.954 1.00 92.25 91 TYR A CA 1
ATOM 726 C C . TYR A 1 91 ? -1.682 11.021 -12.413 1.00 92.25 91 TYR A C 1
ATOM 728 O O . TYR A 1 91 ? -2.260 12.048 -12.789 1.00 92.25 91 TYR A O 1
ATOM 736 N N . GLU A 1 92 ? -0.731 11.038 -11.482 1.00 89.31 92 GLU A N 1
ATOM 737 C CA . GLU A 1 92 ? -0.362 12.250 -10.751 1.00 89.31 92 GLU A CA 1
ATOM 738 C C . GLU A 1 92 ? 0.750 13.050 -11.439 1.00 89.31 92 GLU A C 1
ATOM 740 O O . GLU A 1 92 ? 1.707 12.483 -11.963 1.00 89.31 92 GLU A O 1
ATOM 745 N N . ASP A 1 93 ? 0.620 14.381 -11.404 1.00 87.19 93 ASP A N 1
ATOM 746 C CA . ASP A 1 93 ? 1.649 15.349 -11.813 1.00 87.19 93 ASP A CA 1
ATOM 747 C C . ASP A 1 93 ? 2.249 15.083 -13.208 1.00 87.19 93 ASP A C 1
ATOM 749 O O . ASP A 1 93 ? 3.467 15.023 -13.419 1.00 87.19 93 ASP A O 1
ATOM 753 N N . ILE A 1 94 ? 1.361 14.926 -14.193 1.00 90.50 94 ILE A N 1
ATOM 754 C CA . ILE A 1 94 ? 1.750 14.754 -15.590 1.00 90.50 94 ILE A CA 1
ATOM 755 C C . ILE A 1 94 ? 2.255 16.080 -16.161 1.00 90.50 94 ILE A C 1
ATOM 757 O O . ILE A 1 94 ? 1.594 17.118 -16.080 1.00 90.50 94 ILE A O 1
ATOM 761 N N . ARG A 1 95 ? 3.450 16.028 -16.750 1.00 90.12 95 ARG A N 1
ATOM 762 C CA . ARG A 1 95 ? 4.191 17.150 -17.336 1.00 90.12 95 ARG A CA 1
ATOM 763 C C . ARG A 1 95 ? 4.841 16.701 -18.643 1.00 90.12 95 ARG A C 1
ATOM 765 O O . ARG A 1 95 ? 5.039 15.497 -18.801 1.00 90.12 95 ARG A O 1
ATOM 772 N N . PRO A 1 96 ? 5.255 17.617 -19.535 1.00 86.12 96 PRO A N 1
ATOM 773 C CA . PRO A 1 96 ? 6.009 17.238 -20.732 1.00 86.12 96 PRO A CA 1
ATOM 774 C C . PRO A 1 96 ? 7.239 16.381 -20.399 1.00 86.12 96 PRO A C 1
ATOM 776 O O . PRO A 1 96 ? 7.415 15.309 -20.962 1.00 86.12 96 PRO A O 1
ATOM 779 N N . SER A 1 97 ? 7.995 16.757 -19.360 1.00 83.94 97 SER A N 1
ATOM 780 C CA . SER A 1 97 ? 9.165 16.004 -18.872 1.00 83.94 97 SER A CA 1
ATOM 781 C C . SER A 1 97 ? 8.847 14.658 -18.213 1.00 83.94 97 SER A C 1
ATOM 783 O O . SER A 1 97 ? 9.757 13.901 -17.878 1.00 83.94 97 SER A O 1
ATOM 785 N N . THR A 1 98 ? 7.571 14.337 -17.980 1.00 86.19 98 THR A N 1
ATOM 786 C CA . THR A 1 98 ? 7.172 12.978 -17.592 1.00 86.19 98 THR A CA 1
ATOM 787 C C . THR A 1 98 ? 7.338 12.020 -18.767 1.00 86.19 98 THR A C 1
ATOM 789 O O . THR A 1 98 ? 7.556 10.824 -18.554 1.00 86.19 98 THR A O 1
ATOM 792 N N . PHE A 1 99 ? 7.265 12.533 -19.994 1.00 86.50 99 PHE A N 1
ATOM 793 C CA . PHE A 1 99 ? 7.335 11.744 -21.204 1.00 86.50 99 PHE A CA 1
ATOM 794 C C . PHE A 1 99 ? 8.667 11.900 -21.927 1.00 86.50 99 PHE A C 1
ATOM 796 O O . PHE A 1 99 ? 9.353 12.908 -21.805 1.00 86.50 99 PHE A O 1
ATOM 803 N N . ARG A 1 100 ? 9.001 10.885 -22.720 1.00 84.06 100 ARG A N 1
ATOM 804 C CA . ARG A 1 100 ? 10.021 10.977 -23.766 1.00 84.06 100 ARG A CA 1
ATOM 805 C C . ARG A 1 100 ? 9.381 10.744 -25.126 1.00 84.06 100 ARG A C 1
ATOM 807 O O . ARG A 1 100 ? 8.521 9.861 -25.268 1.00 84.06 100 ARG A O 1
ATOM 814 N N . GLU A 1 101 ? 9.821 11.511 -26.112 1.00 69.62 101 GLU A N 1
ATOM 815 C CA . GLU A 1 101 ? 9.413 11.334 -27.501 1.00 69.62 101 GLU A CA 1
ATOM 816 C C . GLU A 1 101 ? 10.034 10.083 -28.130 1.00 69.62 101 GLU A C 1
ATOM 818 O O . GLU A 1 101 ? 11.044 9.531 -27.675 1.00 69.62 101 GLU A O 1
ATOM 823 N N . TYR A 1 102 ? 9.399 9.609 -29.198 1.00 56.78 102 TYR A N 1
ATOM 824 C CA . TYR A 1 102 ? 9.851 8.432 -29.921 1.00 56.78 102 TYR A CA 1
ATOM 825 C C . TYR A 1 102 ? 11.189 8.710 -30.622 1.00 56.78 102 TYR A C 1
ATOM 827 O O . TYR A 1 102 ? 11.275 9.562 -31.497 1.00 56.78 102 TYR A O 1
ATOM 835 N N . GLY A 1 103 ? 12.238 7.973 -30.244 1.00 53.94 103 GLY A N 1
ATOM 836 C CA . GLY A 1 103 ? 13.585 8.124 -30.812 1.00 53.94 103 GLY A CA 1
ATOM 837 C C . GLY A 1 103 ? 14.520 9.058 -30.034 1.00 53.94 103 GLY A C 1
ATOM 838 O O . GLY A 1 103 ? 15.709 9.095 -30.347 1.00 53.94 103 GLY A O 1
ATOM 839 N N . SER A 1 104 ? 14.030 9.741 -28.993 1.00 59.91 104 SER A N 1
ATOM 840 C CA . SER A 1 104 ? 14.862 10.544 -28.088 1.00 59.91 104 SER A CA 1
ATOM 841 C C . SER A 1 104 ? 15.647 9.658 -27.104 1.00 59.91 104 SER A C 1
ATOM 843 O O . SER A 1 104 ? 15.138 8.642 -26.619 1.00 59.91 104 SER A O 1
ATOM 845 N N . GLN A 1 105 ? 16.897 10.036 -26.795 1.00 54.31 105 GLN A N 1
ATOM 846 C CA . GLN A 1 105 ? 17.698 9.411 -25.726 1.00 54.31 105 GLN A CA 1
ATOM 847 C C . GLN A 1 105 ? 17.386 9.972 -24.326 1.00 54.31 105 GLN A C 1
ATOM 849 O O . GLN A 1 105 ? 18.032 9.582 -23.354 1.00 54.31 105 GLN A O 1
ATOM 854 N N . GLU A 1 106 ? 16.409 10.870 -24.208 1.00 59.91 106 GLU A N 1
ATOM 855 C CA . GLU A 1 106 ? 16.030 11.485 -22.937 1.00 59.91 106 GLU A CA 1
ATOM 856 C C . GLU A 1 106 ? 15.380 10.499 -21.950 1.00 59.91 106 GLU A C 1
ATOM 858 O O . GLU A 1 106 ? 14.771 9.480 -22.310 1.00 59.91 106 GLU A O 1
ATOM 863 N N . GLU A 1 107 ? 15.521 10.818 -20.662 1.00 64.50 107 GLU A N 1
ATOM 864 C CA . GLU A 1 107 ? 14.850 10.113 -19.573 1.00 64.50 107 GLU A CA 1
ATOM 865 C C . GLU A 1 107 ? 13.355 10.475 -19.546 1.00 64.50 107 GLU A C 1
ATOM 867 O O . GLU A 1 107 ? 12.999 11.647 -19.548 1.00 64.50 107 GLU A O 1
ATOM 872 N N . GLY A 1 108 ? 12.470 9.474 -19.495 1.00 78.25 108 GLY A N 1
ATOM 873 C CA . GLY A 1 108 ? 11.020 9.690 -19.434 1.00 78.25 108 GLY A CA 1
ATOM 874 C C . GLY A 1 108 ? 10.204 8.447 -19.794 1.00 78.25 108 GLY A C 1
ATOM 875 O O . GLY A 1 108 ? 10.728 7.471 -20.343 1.00 78.25 108 GLY A O 1
ATOM 876 N N . PHE A 1 109 ? 8.905 8.463 -19.487 1.00 86.00 109 PHE A N 1
ATOM 877 C CA . PHE A 1 109 ? 7.979 7.400 -19.881 1.00 86.00 109 PHE A CA 1
ATOM 878 C C . PHE A 1 109 ? 7.633 7.541 -21.376 1.00 86.00 109 PHE A C 1
ATOM 880 O O . PHE A 1 109 ? 7.350 8.649 -21.825 1.00 86.00 109 PHE A O 1
ATOM 887 N N . PRO A 1 110 ? 7.643 6.479 -22.203 1.00 88.19 110 PRO A N 1
ATOM 888 C CA . PRO A 1 110 ? 7.309 6.620 -23.619 1.00 88.19 110 PRO A CA 1
ATOM 889 C C . PRO A 1 110 ? 5.882 7.148 -23.801 1.00 88.19 110 PRO A C 1
ATOM 891 O O . PRO A 1 110 ? 4.924 6.484 -23.390 1.00 88.19 110 PRO A O 1
ATOM 894 N N . LEU A 1 111 ? 5.739 8.307 -24.453 1.00 86.56 111 LEU A N 1
ATOM 895 C CA . LEU A 1 111 ? 4.436 8.928 -24.707 1.00 86.56 111 LEU A CA 1
ATOM 896 C C . LEU A 1 111 ? 3.497 7.963 -25.442 1.00 86.56 111 LEU A C 1
ATOM 898 O O . LEU A 1 111 ? 2.371 7.743 -25.010 1.00 86.56 111 LEU A O 1
ATOM 902 N N . SER A 1 112 ? 3.993 7.292 -26.484 1.00 84.25 112 SER A N 1
ATOM 903 C CA . SER A 1 112 ? 3.225 6.308 -27.257 1.00 84.25 112 SER A CA 1
ATOM 904 C C . SER A 1 112 ? 2.678 5.160 -26.406 1.00 84.25 112 SER A C 1
ATOM 906 O O . SER A 1 112 ? 1.578 4.668 -26.661 1.00 84.25 112 SER A O 1
ATOM 908 N N . THR A 1 113 ? 3.401 4.733 -25.367 1.00 86.31 113 THR A N 1
ATOM 909 C CA . THR A 1 113 ? 2.893 3.716 -24.443 1.00 86.31 113 THR A CA 1
ATOM 910 C C . THR A 1 113 ? 1.778 4.279 -23.577 1.00 86.31 113 THR A C 1
ATOM 912 O O . THR A 1 113 ? 0.773 3.602 -23.393 1.00 86.31 113 THR A O 1
ATOM 915 N N . PHE A 1 114 ? 1.920 5.506 -23.077 1.00 87.94 114 PHE A N 1
ATOM 916 C CA . PHE A 1 114 ? 0.891 6.135 -22.253 1.00 87.94 114 PHE A CA 1
ATOM 917 C C . PHE A 1 114 ? -0.399 6.385 -23.037 1.00 87.94 114 PHE A C 1
ATOM 919 O O . PHE A 1 114 ? -1.479 6.065 -22.551 1.00 87.94 114 PHE A O 1
ATOM 926 N N . LEU A 1 115 ? -0.286 6.846 -24.285 1.00 86.25 115 LEU A N 1
ATOM 927 C CA . LEU A 1 115 ? -1.430 7.011 -25.181 1.00 86.25 115 LEU A CA 1
ATOM 928 C C . LEU A 1 115 ? -2.173 5.681 -25.362 1.00 86.25 115 LEU A C 1
ATOM 930 O O . LEU A 1 115 ? -3.355 5.601 -25.048 1.00 86.25 115 LEU A O 1
ATOM 934 N N . ASN A 1 116 ? -1.450 4.606 -25.691 1.00 83.00 116 ASN A N 1
ATOM 935 C CA . ASN A 1 116 ? -2.025 3.263 -25.812 1.00 83.00 116 ASN A CA 1
ATOM 936 C C . ASN A 1 116 ? -2.659 2.727 -24.512 1.00 83.00 116 ASN A C 1
ATOM 938 O O . ASN A 1 116 ? -3.525 1.854 -24.581 1.00 83.00 116 ASN A O 1
ATOM 942 N N . LEU A 1 117 ? -2.232 3.193 -23.334 1.00 82.38 117 LEU A N 1
ATOM 943 C CA . LEU A 1 117 ? -2.873 2.836 -22.063 1.00 82.38 117 LEU A CA 1
ATOM 944 C C . LEU A 1 117 ? -4.233 3.524 -21.906 1.00 82.38 117 LEU A C 1
ATOM 946 O O . LEU A 1 117 ? -5.179 2.895 -21.427 1.00 82.38 117 LEU A O 1
ATOM 950 N N . LEU A 1 118 ? -4.340 4.779 -22.348 1.00 80.06 118 LEU A N 1
ATOM 951 C CA . LEU A 1 118 ? -5.582 5.546 -22.296 1.00 80.06 118 LEU A CA 1
ATOM 952 C C . LEU A 1 118 ? -6.597 5.057 -23.330 1.00 80.06 118 LEU A C 1
ATOM 954 O O . LEU A 1 118 ? -7.761 4.854 -22.988 1.00 80.06 118 LEU A O 1
ATOM 958 N N . ASP A 1 119 ? -6.192 4.826 -24.583 1.00 75.75 119 ASP A N 1
ATOM 959 C CA . ASP A 1 119 ? -7.131 4.562 -25.683 1.00 75.75 119 ASP A CA 1
ATOM 960 C C . ASP A 1 119 ? -6.995 3.196 -26.373 1.00 75.75 119 ASP A C 1
ATOM 962 O O . ASP A 1 119 ? -7.951 2.750 -27.004 1.00 75.75 119 ASP A O 1
ATOM 966 N N . GLY A 1 120 ? -5.886 2.480 -26.186 1.00 70.38 120 GLY A N 1
ATOM 967 C CA . GLY A 1 120 ? -5.546 1.293 -26.972 1.00 70.38 120 GLY A CA 1
ATOM 968 C C . GLY A 1 120 ? -6.386 0.031 -26.716 1.00 70.38 120 GLY A C 1
ATOM 969 O O . GLY A 1 120 ? -7.166 -0.094 -25.764 1.00 70.38 120 GLY A O 1
ATOM 970 N N . VAL A 1 121 ? -6.172 -0.979 -27.569 1.00 65.38 121 VAL A N 1
ATOM 971 C CA . VAL A 1 121 ? -6.874 -2.282 -27.539 1.00 65.38 121 VAL A CA 1
ATOM 972 C C . VAL A 1 121 ? -6.698 -3.001 -26.198 1.00 65.38 121 VAL A C 1
ATOM 974 O O . VAL A 1 121 ? -7.631 -3.631 -25.714 1.00 65.38 121 VAL A O 1
ATOM 977 N N . ALA A 1 122 ? -5.546 -2.832 -25.548 1.00 59.78 122 ALA A N 1
ATOM 978 C CA . ALA A 1 122 ? -5.233 -3.433 -24.252 1.00 59.78 122 ALA A CA 1
ATOM 979 C C . ALA A 1 122 ? -5.620 -2.572 -23.030 1.00 59.78 122 ALA A C 1
ATOM 981 O O . ALA A 1 122 ? -5.285 -2.955 -21.909 1.00 59.78 122 ALA A O 1
ATOM 982 N N . SER A 1 123 ? -6.268 -1.419 -23.239 1.00 71.81 123 SER A N 1
ATOM 983 C CA . SER A 1 123 ? -6.755 -0.548 -22.163 1.00 71.81 123 SER A CA 1
ATOM 984 C C . SER A 1 123 ? -7.856 -1.267 -21.360 1.00 71.81 123 SER A C 1
ATOM 986 O O . SER A 1 123 ? -8.752 -1.833 -22.003 1.00 71.81 123 SER A O 1
ATOM 988 N N . PRO A 1 124 ? -7.787 -1.284 -20.012 1.00 72.12 124 PRO A N 1
ATOM 989 C CA . PRO A 1 124 ? -8.780 -1.947 -19.165 1.00 72.12 124 PRO A CA 1
ATOM 990 C C . PRO A 1 124 ? -10.153 -1.257 -19.252 1.00 72.12 124 PRO A C 1
ATOM 992 O O . PRO A 1 124 ? -10.247 -0.090 -19.621 1.00 72.12 124 PRO A O 1
ATOM 995 N N . GLU A 1 125 ? -11.219 -1.963 -18.887 1.00 80.75 125 GLU A N 1
ATOM 996 C CA . GLU A 1 125 ? -12.603 -1.454 -18.910 1.00 80.75 125 GLU A CA 1
ATOM 997 C C . GLU A 1 125 ? -13.198 -1.442 -17.494 1.00 80.75 125 GLU A C 1
ATOM 999 O O . GLU A 1 125 ? -12.656 -2.076 -16.585 1.00 80.75 125 GLU A O 1
ATOM 1004 N N . GLY A 1 126 ? -14.281 -0.693 -17.281 1.00 84.19 126 GLY A N 1
ATOM 1005 C CA . GLY A 1 126 ? -14.970 -0.614 -15.989 1.00 84.19 126 GLY A CA 1
ATOM 1006 C C . GLY A 1 126 ? -14.289 0.284 -14.952 1.00 84.19 126 GLY A C 1
ATOM 1007 O O . GLY A 1 126 ? -14.488 0.086 -13.747 1.00 84.19 126 GLY A O 1
ATOM 1008 N N . HIS A 1 127 ? -13.463 1.240 -15.394 1.00 86.88 127 HIS A N 1
ATOM 1009 C CA . HIS A 1 127 ? -12.769 2.195 -14.526 1.00 86.88 127 HIS A C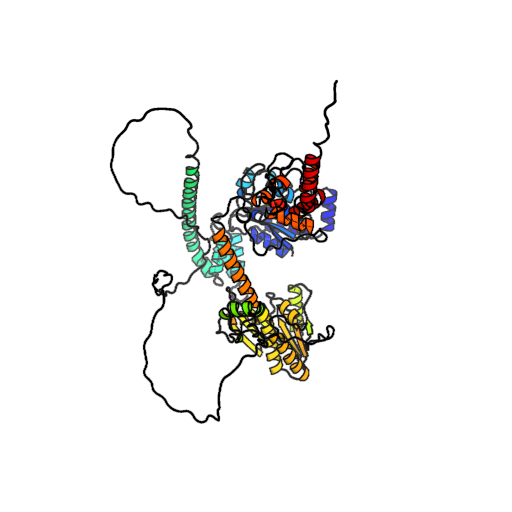A 1
ATOM 1010 C C . HIS A 1 127 ? -12.756 3.616 -15.110 1.00 86.88 127 HIS A C 1
ATOM 1012 O O . HIS A 1 127 ? -12.843 3.818 -16.326 1.00 86.88 127 HIS A O 1
ATOM 1018 N N . ILE A 1 128 ? -12.601 4.602 -14.225 1.00 90.75 128 ILE A N 1
ATOM 1019 C CA . ILE A 1 128 ? -12.381 6.005 -14.596 1.00 90.75 128 ILE A CA 1
ATOM 1020 C C . ILE A 1 128 ? -10.900 6.345 -14.412 1.00 90.75 128 ILE A C 1
ATOM 1022 O O . ILE A 1 128 ? -10.314 6.062 -13.371 1.00 90.75 128 ILE A O 1
ATOM 1026 N N . SER A 1 129 ? -10.290 6.979 -15.410 1.00 91.75 129 SER A N 1
ATOM 1027 C CA . SER A 1 129 ? -8.943 7.545 -15.318 1.00 91.75 129 SER A CA 1
ATOM 1028 C C . SER A 1 129 ? -9.010 9.027 -14.945 1.00 91.75 129 SER A C 1
ATOM 1030 O O . SER A 1 129 ? -9.774 9.781 -15.538 1.00 91.75 129 SER A O 1
ATOM 1032 N N . ILE A 1 130 ? -8.196 9.473 -13.993 1.00 94.06 130 ILE A N 1
ATOM 1033 C CA . ILE A 1 130 ? -8.034 10.887 -13.640 1.00 94.06 130 ILE A CA 1
ATOM 1034 C C . ILE A 1 130 ? -6.570 11.260 -13.827 1.00 94.06 130 ILE A C 1
ATOM 1036 O O . ILE A 1 130 ? -5.685 10.709 -13.181 1.00 94.06 130 ILE A O 1
ATOM 1040 N N . ILE A 1 131 ? -6.309 12.219 -14.703 1.00 94.19 131 ILE A N 1
ATOM 1041 C CA . ILE A 1 131 ? -4.979 12.755 -14.970 1.00 94.19 131 ILE A CA 1
ATOM 1042 C C . ILE A 1 131 ? -4.895 14.126 -14.314 1.00 94.19 131 ILE A C 1
ATOM 1044 O O . ILE A 1 131 ? -5.752 14.972 -14.555 1.00 94.19 131 ILE A O 1
ATOM 1048 N N . THR A 1 132 ? -3.869 14.371 -13.504 1.00 93.62 132 THR A N 1
ATOM 1049 C CA . THR A 1 132 ? -3.646 15.690 -12.898 1.00 93.62 132 THR A CA 1
ATOM 1050 C C . THR A 1 132 ? -2.437 16.383 -13.523 1.00 93.62 132 THR A C 1
ATOM 1052 O O . THR A 1 132 ? -1.399 15.762 -13.745 1.00 93.62 132 THR A O 1
ATOM 1055 N N . THR A 1 133 ? -2.555 17.679 -13.816 1.00 92.12 133 THR A N 1
ATOM 1056 C CA . THR A 1 133 ? -1.443 18.484 -14.345 1.00 92.12 133 THR A CA 1
ATOM 1057 C C . THR A 1 133 ? -1.518 19.944 -13.894 1.00 92.12 133 THR A C 1
ATOM 1059 O O . THR A 1 133 ? -2.597 20.491 -13.667 1.00 92.12 133 THR A O 1
ATOM 1062 N N . ASN A 1 134 ? -0.362 20.596 -13.764 1.00 90.50 134 ASN A N 1
ATOM 1063 C CA . ASN A 1 134 ? -0.271 22.052 -13.612 1.00 90.50 134 ASN A CA 1
ATOM 1064 C C . ASN A 1 134 ? 0.118 22.764 -14.925 1.00 90.50 134 ASN A C 1
ATOM 1066 O O . ASN A 1 134 ? 0.138 23.989 -14.954 1.00 90.50 134 ASN A O 1
ATOM 1070 N N . TYR A 1 135 ? 0.408 22.014 -15.994 1.00 89.44 135 TYR A N 1
ATOM 1071 C CA . TYR A 1 135 ? 1.114 22.485 -17.193 1.00 89.44 135 TYR A CA 1
ATOM 1072 C C . TYR A 1 135 ? 0.301 22.184 -18.458 1.00 89.44 135 TYR A C 1
ATOM 1074 O O . TYR A 1 135 ? 0.763 21.496 -19.365 1.00 89.44 135 TYR A O 1
ATOM 1082 N N . LEU A 1 136 ? -0.972 22.604 -18.478 1.00 89.00 136 LEU A N 1
ATOM 1083 C CA . LEU A 1 136 ? -1.885 22.265 -19.578 1.00 89.00 136 LEU A CA 1
ATOM 1084 C C . LEU A 1 136 ? -1.375 22.791 -20.924 1.00 89.00 136 LEU A C 1
ATOM 1086 O O . LEU A 1 136 ? -1.446 22.066 -21.908 1.00 89.00 136 LEU A O 1
ATOM 1090 N N . LYS A 1 137 ? -0.884 24.036 -20.960 1.00 85.75 137 LYS A N 1
ATOM 1091 C CA . LYS A 1 137 ? -0.430 24.675 -22.202 1.00 85.75 137 LYS A CA 1
ATOM 1092 C C . LYS A 1 137 ? 0.798 23.967 -22.755 1.00 85.75 137 LYS A C 1
ATOM 1094 O O . LYS A 1 137 ? 0.823 23.598 -23.918 1.00 85.75 137 LYS A O 1
ATOM 1099 N N . GLU A 1 138 ? 1.767 23.701 -21.888 1.00 86.31 138 GLU A N 1
ATOM 1100 C CA . GLU A 1 138 ? 2.999 23.017 -22.260 1.00 86.31 138 GLU A CA 1
ATOM 1101 C C . GLU A 1 138 ? 2.731 21.565 -22.675 1.00 86.31 138 GLU A C 1
ATOM 1103 O O . GLU A 1 138 ? 3.414 21.041 -23.546 1.00 86.31 138 GLU A O 1
ATOM 1108 N N . LEU A 1 139 ? 1.733 20.902 -22.078 1.00 85.94 139 LEU A N 1
ATOM 1109 C CA . LEU A 1 139 ? 1.298 19.571 -22.511 1.00 85.94 139 LEU A CA 1
ATOM 1110 C C . LEU A 1 139 ? 0.600 19.585 -23.873 1.00 85.94 139 LEU A C 1
ATOM 1112 O O . LEU A 1 139 ? 0.778 18.634 -24.628 1.00 85.94 139 LEU A O 1
ATOM 1116 N N . ASP A 1 140 ? -0.184 20.620 -24.174 1.00 85.62 140 ASP A N 1
ATOM 1117 C CA . ASP A 1 140 ? -0.857 20.773 -25.470 1.00 85.62 140 ASP A CA 1
ATOM 1118 C C . ASP A 1 140 ? 0.156 21.032 -26.593 1.00 85.62 140 ASP A C 1
ATOM 1120 O O . ASP A 1 140 ? 0.116 20.379 -27.634 1.00 85.62 140 ASP A O 1
ATOM 1124 N N . GLU A 1 141 ? 1.136 21.903 -26.331 1.00 84.62 141 GLU A N 1
ATOM 1125 C CA . GLU A 1 141 ? 2.264 22.169 -27.233 1.00 84.62 141 GLU A CA 1
ATOM 1126 C C . GLU A 1 141 ? 3.145 20.929 -27.434 1.00 84.62 141 GLU A C 1
ATOM 1128 O O . GLU A 1 141 ? 3.562 20.640 -28.554 1.00 84.62 141 GLU A O 1
ATOM 1133 N N . PHE A 1 142 ? 3.406 20.174 -26.362 1.00 83.25 142 PHE A N 1
ATOM 1134 C CA . PHE A 1 142 ? 4.214 18.955 -26.414 1.00 83.25 142 PHE A CA 1
ATOM 1135 C C . PHE A 1 142 ? 3.500 17.796 -27.122 1.00 83.25 142 PHE A C 1
ATOM 1137 O O . PHE A 1 142 ? 4.114 17.042 -27.873 1.00 83.25 142 PHE A O 1
ATOM 1144 N N . SER A 1 143 ? 2.205 17.601 -26.866 1.00 80.56 143 SER A N 1
ATOM 1145 C CA . SER A 1 143 ? 1.437 16.513 -27.469 1.00 80.56 143 SER A CA 1
ATOM 1146 C C . SER A 1 143 ? -0.056 16.820 -27.530 1.00 80.56 143 SER A C 1
ATOM 1148 O O . SER A 1 143 ? -0.852 16.378 -26.695 1.00 80.56 143 SER A O 1
ATOM 1150 N N . HIS A 1 144 ? -0.463 17.459 -28.623 1.00 79.44 144 HIS A N 1
ATOM 1151 C CA . HIS A 1 144 ? -1.876 17.633 -28.962 1.00 79.44 144 HIS A CA 1
ATOM 1152 C C . HIS A 1 144 ? -2.626 16.282 -29.071 1.00 79.44 144 HIS A C 1
ATOM 1154 O O . HIS A 1 144 ? -3.834 16.189 -28.848 1.00 79.44 144 HIS A O 1
ATOM 1160 N N . GLU A 1 145 ? -1.915 15.186 -29.365 1.00 79.81 145 GLU A N 1
ATOM 1161 C CA . GLU A 1 145 ? -2.484 13.835 -29.400 1.00 79.81 145 GLU A CA 1
ATOM 1162 C C . GLU A 1 145 ? -2.985 13.342 -28.038 1.00 79.81 145 GLU A C 1
ATOM 1164 O O . GLU A 1 145 ? -3.929 12.550 -27.995 1.00 79.81 145 GLU A O 1
ATOM 1169 N N . LEU A 1 146 ? -2.367 13.764 -26.931 1.00 81.81 146 LEU A N 1
ATOM 1170 C CA . LEU A 1 146 ? -2.789 13.380 -25.582 1.00 81.81 146 LEU A CA 1
ATOM 1171 C C . LEU A 1 146 ? -4.136 14.014 -25.221 1.00 81.81 146 LEU A C 1
ATOM 1173 O O . LEU A 1 146 ? -4.974 13.375 -24.587 1.00 81.81 146 LEU A O 1
ATOM 1177 N N . LEU A 1 147 ? -4.340 15.263 -25.642 1.00 82.69 147 LEU A N 1
ATOM 1178 C CA . LEU A 1 147 ? -5.497 16.082 -25.280 1.00 82.69 147 LEU A CA 1
ATOM 1179 C C . LEU A 1 147 ? -6.684 15.958 -26.245 1.00 82.69 147 LEU A C 1
ATOM 1181 O O . LEU A 1 147 ? -7.693 16.649 -26.052 1.00 82.69 147 LEU A O 1
ATOM 1185 N N . ARG A 1 148 ? -6.561 15.089 -27.255 1.00 80.69 148 ARG A N 1
ATOM 1186 C CA . ARG A 1 148 ? -7.571 14.825 -28.281 1.00 80.69 148 ARG A CA 1
ATOM 1187 C C . ARG A 1 148 ? -8.856 14.228 -27.692 1.00 80.69 148 ARG A C 1
ATOM 1189 O O . ARG A 1 148 ? -8.833 13.368 -26.805 1.00 80.69 148 ARG A O 1
ATOM 1196 N N . GLU A 1 149 ? -9.984 14.631 -28.270 1.00 69.69 149 GLU A N 1
ATOM 1197 C CA . GLU A 1 149 ? -11.301 14.060 -27.985 1.00 69.69 149 GLU A CA 1
ATOM 1198 C C . GLU A 1 149 ? -11.337 12.548 -28.274 1.00 69.69 149 GLU A C 1
ATOM 1200 O O . GLU A 1 149 ? -10.851 12.065 -29.302 1.00 69.69 149 GLU A O 1
ATOM 1205 N N . GLY A 1 150 ? -11.871 11.788 -27.314 1.00 69.44 150 GLY A N 1
ATOM 1206 C CA . GLY A 1 150 ? -11.856 10.320 -27.297 1.00 69.44 150 GLY A CA 1
ATOM 1207 C C . GLY A 1 150 ? -10.805 9.709 -26.360 1.00 69.44 150 GLY A C 1
ATOM 1208 O O . GLY A 1 150 ? -11.001 8.586 -25.901 1.00 69.44 150 GLY A O 1
ATOM 1209 N N . ARG A 1 151 ? -9.738 10.450 -26.010 1.00 81.25 151 ARG A N 1
ATOM 1210 C CA . ARG A 1 151 ? -8.762 10.054 -24.969 1.00 81.25 151 ARG A CA 1
ATOM 1211 C C . ARG A 1 151 ? -9.014 10.724 -23.634 1.00 81.25 151 ARG A C 1
ATOM 1213 O O . ARG A 1 151 ? -8.822 10.105 -22.596 1.00 81.25 151 ARG A O 1
ATOM 1220 N N . ILE A 1 152 ? -9.423 11.987 -23.681 1.00 88.50 152 ILE A N 1
ATOM 1221 C CA . ILE A 1 152 ? -9.839 12.776 -22.527 1.00 88.50 152 ILE A CA 1
ATOM 1222 C C . ILE A 1 152 ? -11.281 13.181 -22.783 1.00 88.50 152 ILE A C 1
ATOM 1224 O O . ILE A 1 152 ? -11.572 13.885 -23.747 1.00 88.50 152 ILE A O 1
ATOM 1228 N N . ASN A 1 153 ? -12.187 12.704 -21.937 1.00 87.81 153 ASN A N 1
ATOM 1229 C CA . ASN A 1 153 ? -13.613 12.976 -22.073 1.00 87.81 153 ASN A CA 1
ATOM 1230 C C . ASN A 1 153 ? -13.967 14.346 -21.496 1.00 87.81 153 ASN A C 1
ATOM 1232 O O . ASN A 1 153 ? -14.806 15.044 -22.054 1.00 87.81 153 ASN A O 1
ATOM 1236 N N . ARG A 1 154 ? -13.322 14.738 -20.391 1.00 89.25 154 ARG A N 1
ATOM 1237 C CA . ARG A 1 154 ? -13.585 16.007 -19.703 1.00 89.25 154 ARG A CA 1
ATOM 1238 C C . ARG A 1 154 ? -12.303 16.663 -19.217 1.00 89.25 154 ARG A C 1
ATOM 1240 O O . ARG A 1 154 ? -11.433 16.001 -18.655 1.00 89.25 154 ARG A O 1
ATOM 1247 N N . LYS A 1 155 ? -12.217 17.981 -19.392 1.00 91.25 155 LYS A N 1
ATOM 1248 C CA . LYS A 1 155 ? -11.145 18.831 -18.862 1.00 91.25 155 LYS A CA 1
ATOM 1249 C C . LYS A 1 155 ? -11.749 19.728 -17.784 1.00 91.25 155 LYS A C 1
ATOM 1251 O O . LYS A 1 155 ? -12.677 20.478 -18.068 1.00 91.25 155 LYS A O 1
ATOM 1256 N N . ILE A 1 156 ? -11.254 19.617 -16.556 1.00 91.31 156 ILE A N 1
ATOM 1257 C CA . ILE A 1 156 ? -11.724 20.395 -15.408 1.00 91.31 156 ILE A CA 1
ATOM 1258 C C . ILE A 1 156 ? -10.632 21.373 -15.012 1.00 91.31 156 ILE A C 1
ATOM 1260 O O . ILE A 1 156 ? -9.518 20.969 -14.664 1.00 91.31 156 ILE A O 1
ATOM 1264 N N . ASN A 1 157 ? -10.977 22.657 -15.058 1.00 90.94 157 ASN A N 1
ATOM 1265 C CA . ASN A 1 157 ? -10.071 23.738 -14.721 1.00 90.94 157 ASN A CA 1
ATOM 1266 C C . ASN A 1 157 ? -10.172 24.097 -13.236 1.00 90.94 157 ASN A C 1
ATOM 1268 O O . ASN A 1 157 ? -11.230 24.487 -12.749 1.00 90.94 157 ASN A O 1
ATOM 1272 N N . PHE A 1 158 ? -9.047 24.022 -12.538 1.00 90.12 158 PHE A N 1
ATOM 1273 C CA . PHE A 1 158 ? -8.900 24.406 -11.144 1.00 90.12 158 PHE A CA 1
ATOM 1274 C C . PHE A 1 158 ? -8.254 25.785 -11.053 1.00 90.12 158 PHE A C 1
ATOM 1276 O O . PHE A 1 158 ? -7.043 25.963 -11.235 1.00 90.12 158 PHE A O 1
ATOM 1283 N N . THR A 1 159 ? -9.090 26.770 -10.754 1.00 88.81 159 THR A N 1
ATOM 1284 C CA . THR A 1 159 ? -8.708 28.174 -10.637 1.00 88.81 159 THR A CA 1
ATOM 1285 C C . THR A 1 159 ? -8.365 28.551 -9.198 1.00 88.81 159 THR A C 1
ATOM 1287 O O . THR A 1 159 ? -8.434 27.739 -8.274 1.00 88.81 159 THR A O 1
ATOM 1290 N N . TRP A 1 160 ? -7.991 29.814 -9.006 1.00 89.19 160 TRP A N 1
ATOM 1291 C CA . TRP A 1 160 ? -7.929 30.442 -7.689 1.00 89.19 160 TRP A CA 1
ATOM 1292 C C . TRP A 1 160 ? -9.268 30.324 -6.948 1.00 89.19 160 TRP A C 1
ATOM 1294 O O . TRP A 1 160 ? -10.316 30.159 -7.578 1.00 89.19 160 TRP A O 1
ATOM 1304 N N . ILE A 1 161 ? -9.219 30.412 -5.618 1.00 89.38 161 ILE A N 1
ATOM 1305 C CA . ILE A 1 161 ? -10.420 30.351 -4.784 1.00 89.38 161 ILE A CA 1
ATOM 1306 C C . ILE A 1 161 ? -11.312 31.571 -5.043 1.00 89.38 161 ILE A C 1
ATOM 1308 O O . ILE A 1 161 ? -10.814 32.695 -5.148 1.00 89.38 161 ILE A O 1
ATOM 1312 N N . THR A 1 162 ? -12.619 31.341 -5.167 1.00 90.56 162 THR A N 1
ATOM 1313 C CA . THR A 1 162 ? -13.624 32.412 -5.238 1.00 90.56 162 THR A CA 1
ATOM 1314 C C . THR A 1 162 ? -14.047 32.844 -3.836 1.00 90.56 162 THR A C 1
ATOM 1316 O O . THR A 1 162 ? -13.838 32.113 -2.864 1.00 90.56 162 THR A O 1
ATOM 1319 N N . GLN A 1 163 ? -14.670 34.016 -3.720 1.00 92.38 163 GLN A N 1
ATOM 1320 C CA . GLN A 1 163 ? -15.173 34.512 -2.435 1.00 92.38 163 GLN A CA 1
ATOM 1321 C C . GLN A 1 163 ? -16.196 33.545 -1.817 1.00 92.38 163 GLN A C 1
ATOM 1323 O O . GLN A 1 163 ? -16.070 33.186 -0.646 1.00 92.38 163 GLN A O 1
ATOM 1328 N N . ASP A 1 164 ? -17.113 33.008 -2.627 1.00 89.56 164 ASP A N 1
ATOM 1329 C CA . ASP A 1 164 ? -18.111 32.021 -2.187 1.00 89.56 164 ASP A CA 1
ATOM 1330 C C . ASP A 1 164 ? -17.475 30.713 -1.701 1.00 89.56 164 ASP A C 1
ATOM 1332 O O . ASP A 1 164 ? -17.882 30.123 -0.696 1.00 89.56 164 ASP A O 1
ATOM 1336 N N . GLN A 1 165 ? -16.429 30.253 -2.394 1.00 89.81 165 GLN A N 1
ATOM 1337 C CA . GLN A 1 165 ? -15.686 29.063 -1.992 1.00 89.81 165 GLN A CA 1
ATOM 1338 C C . GLN A 1 165 ? -14.925 29.296 -0.684 1.00 89.81 165 GLN A C 1
ATOM 1340 O O . GLN A 1 165 ? -14.873 28.394 0.151 1.00 89.81 165 GLN A O 1
ATOM 1345 N N . ALA A 1 166 ? -14.361 30.490 -0.484 1.00 92.12 166 ALA A N 1
ATOM 1346 C CA . ALA A 1 166 ? -13.701 30.859 0.763 1.00 92.12 166 ALA A CA 1
ATOM 1347 C C . ALA A 1 166 ? -14.694 30.934 1.931 1.00 92.12 166 ALA A C 1
ATOM 1349 O O . ALA A 1 166 ? -14.407 30.384 2.994 1.00 92.12 166 ALA A O 1
ATOM 1350 N N . ALA A 1 167 ? -15.876 31.520 1.716 1.00 92.31 167 ALA A N 1
ATOM 1351 C CA . ALA A 1 167 ? -16.959 31.544 2.697 1.00 92.31 167 ALA A CA 1
ATOM 1352 C C . ALA A 1 167 ? -17.428 30.121 3.053 1.00 92.31 167 ALA A C 1
ATOM 1354 O O . ALA A 1 167 ? -17.545 29.765 4.224 1.00 92.31 167 ALA A O 1
ATOM 1355 N N . THR A 1 168 ? -17.600 29.254 2.053 1.00 90.44 168 THR A N 1
ATOM 1356 C CA . THR A 1 168 ? -17.969 27.847 2.274 1.00 90.44 168 THR A CA 1
ATOM 1357 C C . THR A 1 168 ? -16.896 27.099 3.072 1.00 90.44 168 THR A C 1
ATOM 1359 O O . THR A 1 168 ? -17.208 26.379 4.020 1.00 90.44 168 THR A O 1
ATOM 1362 N N . MET A 1 169 ? -15.616 27.292 2.734 1.00 90.75 169 MET A N 1
ATOM 1363 C CA . MET A 1 169 ? -14.499 26.700 3.476 1.00 90.75 169 MET A CA 1
ATOM 1364 C C . MET A 1 169 ? -14.415 27.218 4.913 1.00 90.75 169 MET A C 1
ATOM 1366 O O . MET A 1 169 ? -14.111 26.432 5.808 1.00 90.75 169 MET A O 1
ATOM 1370 N N . PHE A 1 170 ? -14.717 28.499 5.144 1.00 92.38 170 PHE A N 1
ATOM 1371 C CA . PHE A 1 170 ? -14.805 29.080 6.482 1.00 92.38 170 PHE A CA 1
ATOM 1372 C C . PHE A 1 170 ? -15.865 28.362 7.312 1.00 92.38 170 PHE A C 1
ATOM 1374 O O . PHE A 1 170 ? -15.557 27.898 8.405 1.00 92.38 170 PHE A O 1
ATOM 1381 N N . ILE A 1 171 ? -17.081 28.196 6.777 1.00 89.12 171 ILE A N 1
ATOM 1382 C CA . ILE A 1 171 ? -18.164 27.494 7.480 1.00 89.12 171 ILE A CA 1
ATOM 1383 C C . ILE A 1 171 ? -17.712 26.080 7.851 1.00 89.12 171 ILE A C 1
ATOM 1385 O O . ILE A 1 171 ? -17.821 25.693 9.008 1.00 89.12 171 ILE A O 1
ATOM 1389 N N . ILE A 1 172 ? -17.145 25.329 6.904 1.00 86.94 172 ILE A N 1
ATOM 1390 C CA . ILE A 1 172 ? -16.700 23.947 7.146 1.00 86.94 172 ILE A CA 1
ATOM 1391 C C . ILE A 1 172 ? -15.588 23.882 8.205 1.00 86.94 172 ILE A C 1
ATOM 1393 O O . ILE A 1 172 ? -15.599 22.986 9.044 1.00 86.94 172 ILE A O 1
ATOM 1397 N N . ALA A 1 173 ? -14.625 24.806 8.175 1.00 85.94 173 ALA A N 1
ATOM 1398 C CA . ALA A 1 173 ? -13.476 24.791 9.081 1.00 85.94 173 ALA A CA 1
ATOM 1399 C C . ALA A 1 173 ? -13.798 25.316 10.491 1.00 85.94 173 ALA A C 1
ATOM 1401 O O . ALA A 1 173 ? -13.153 24.905 11.457 1.00 85.94 173 ALA A O 1
ATOM 1402 N N . MET A 1 174 ? -14.762 26.232 10.603 1.00 84.12 174 MET A N 1
ATOM 1403 C CA . MET A 1 174 ? -15.111 26.927 11.847 1.00 84.12 174 MET A CA 1
ATOM 1404 C C . MET A 1 174 ? -16.317 26.317 12.563 1.00 84.12 174 MET A C 1
ATOM 1406 O O . MET A 1 174 ? -16.512 26.563 13.752 1.00 84.12 174 MET A O 1
ATOM 1410 N N . TRP A 1 175 ? -17.127 25.517 11.866 1.00 76.69 175 TRP A N 1
ATOM 1411 C CA . TRP A 1 175 ? -18.289 24.863 12.456 1.00 76.69 175 TRP A CA 1
ATOM 1412 C C . TRP A 1 175 ? -17.873 23.734 13.406 1.00 76.69 175 TRP A C 1
ATOM 1414 O O . TRP A 1 175 ? -17.488 22.644 12.980 1.00 76.69 175 TRP A O 1
ATOM 1424 N N . ILE A 1 176 ? -17.992 23.989 14.710 1.00 68.81 176 ILE A N 1
ATOM 1425 C CA . ILE A 1 176 ? -17.779 23.009 15.780 1.00 68.81 176 ILE A CA 1
ATOM 1426 C C . ILE A 1 176 ? -19.137 22.761 16.456 1.00 68.81 176 ILE A C 1
ATOM 1428 O O . ILE A 1 176 ? -19.665 23.693 17.061 1.00 68.81 176 ILE A O 1
ATOM 1432 N N . PRO A 1 177 ? -19.709 21.540 16.391 1.00 60.22 177 PRO A N 1
ATOM 1433 C CA . PRO A 1 177 ? -21.033 21.240 16.953 1.00 60.22 177 PRO A CA 1
ATOM 1434 C C . PRO A 1 177 ? -21.187 21.546 18.451 1.00 60.22 177 PRO A C 1
ATOM 1436 O O . PRO A 1 177 ? -22.300 21.762 18.919 1.00 60.22 177 PRO A O 1
ATOM 1439 N N . GLU A 1 178 ? -20.083 21.555 19.201 1.00 57.66 178 GLU A N 1
ATOM 1440 C CA . GLU A 1 178 ? -20.050 21.803 20.649 1.00 57.66 178 GLU A CA 1
ATOM 1441 C C . GLU A 1 178 ? -19.846 23.284 21.021 1.00 57.66 178 GLU A C 1
ATOM 1443 O O . GLU A 1 178 ? -19.940 23.638 22.195 1.00 57.66 178 GLU A O 1
ATOM 1448 N N . ALA A 1 179 ? -19.559 24.162 20.053 1.00 59.78 179 ALA A N 1
ATOM 1449 C CA . ALA A 1 179 ? -19.356 25.585 20.303 1.00 59.78 179 ALA A CA 1
ATOM 1450 C C . ALA A 1 179 ? -20.690 26.347 20.199 1.00 59.78 179 ALA A C 1
ATOM 1452 O O . ALA A 1 179 ? -21.422 26.199 19.224 1.00 59.78 179 ALA A O 1
ATOM 1453 N N . HIS A 1 180 ? -21.002 27.191 21.188 1.00 57.78 180 HIS A N 1
ATOM 1454 C CA . HIS A 1 180 ? -22.241 27.984 21.288 1.00 57.78 180 HIS A CA 1
ATOM 1455 C C . HIS A 1 180 ? -22.339 29.147 20.273 1.00 57.78 180 HIS A C 1
ATOM 1457 O O . HIS A 1 180 ? -22.766 30.245 20.623 1.00 57.78 180 HIS A O 1
ATOM 1463 N N . TYR A 1 181 ? -21.939 28.942 19.020 1.00 63.62 181 TYR A N 1
ATOM 1464 C CA . TYR A 1 181 ? -22.133 29.927 17.958 1.00 63.62 181 TYR A CA 1
ATOM 1465 C C . TYR A 1 181 ? -23.457 29.674 17.238 1.00 63.62 181 TYR A C 1
ATOM 1467 O O . TYR A 1 181 ? -23.757 28.547 16.837 1.00 63.62 181 TYR A O 1
ATOM 1475 N N . ASN A 1 182 ? -24.249 30.728 17.040 1.00 71.06 182 ASN A N 1
ATOM 1476 C CA . ASN A 1 182 ? -25.451 30.633 16.224 1.00 71.06 182 ASN A CA 1
ATOM 1477 C C . ASN A 1 182 ? -25.070 30.484 14.737 1.00 71.06 182 ASN A C 1
ATOM 1479 O O . ASN A 1 182 ? -24.093 31.065 14.257 1.00 71.06 182 ASN A O 1
ATOM 1483 N N . ARG A 1 183 ? -25.862 29.714 13.983 1.00 71.06 183 ARG A N 1
ATOM 1484 C CA . ARG A 1 183 ? -25.613 29.423 12.560 1.00 71.06 183 ARG A CA 1
ATOM 1485 C C . ARG A 1 183 ? -25.641 30.675 11.689 1.00 71.06 183 ARG A C 1
ATOM 1487 O O . ARG A 1 183 ? -24.885 30.767 10.725 1.00 71.06 183 ARG A O 1
ATOM 1494 N N . GLU A 1 184 ? -26.470 31.644 12.060 1.00 76.25 184 GLU A N 1
ATOM 1495 C CA . GLU A 1 184 ? -26.552 32.944 11.392 1.00 76.25 184 GLU A CA 1
ATOM 1496 C C . GLU A 1 184 ? -25.288 33.790 11.597 1.00 76.25 184 GLU A C 1
ATOM 1498 O O . GLU A 1 184 ? -24.838 34.445 10.658 1.00 76.25 184 GLU A O 1
ATOM 1503 N N . ASP A 1 185 ? -24.665 33.728 12.777 1.00 81.94 185 ASP A N 1
ATOM 1504 C CA . ASP A 1 185 ? -23.462 34.509 13.087 1.00 81.94 185 ASP A CA 1
ATOM 1505 C C . ASP A 1 185 ? -22.238 33.966 12.340 1.00 81.94 185 ASP A C 1
ATOM 1507 O O . ASP A 1 185 ? -21.490 34.730 11.730 1.00 81.94 185 ASP A O 1
ATOM 1511 N N . ILE A 1 186 ? -22.085 32.637 12.278 1.00 85.25 186 ILE A N 1
ATOM 1512 C CA . ILE A 1 186 ? -21.036 32.002 11.463 1.00 85.25 186 ILE A CA 1
ATOM 1513 C C . ILE A 1 186 ? -21.234 32.322 9.979 1.00 85.25 186 ILE A C 1
ATOM 1515 O O . ILE A 1 186 ? -20.259 32.587 9.280 1.00 85.25 186 ILE A O 1
ATOM 1519 N N . SER A 1 187 ? -22.477 32.331 9.488 1.00 87.25 187 SER A N 1
ATOM 1520 C CA . SER A 1 187 ? -22.756 32.663 8.088 1.00 87.25 187 SER A CA 1
ATOM 1521 C C . SER A 1 187 ? -22.403 34.116 7.751 1.00 87.25 187 SER A C 1
ATOM 1523 O O . SER A 1 187 ? -21.895 34.376 6.660 1.00 87.25 187 SER A O 1
ATOM 1525 N N . LYS A 1 188 ? -22.637 35.061 8.674 1.00 90.06 188 LYS A N 1
ATOM 1526 C CA . LYS A 1 188 ? -22.231 36.466 8.504 1.00 90.06 188 LYS A CA 1
ATOM 1527 C C . LYS A 1 188 ? -20.710 36.602 8.451 1.00 90.06 188 LYS A C 1
ATOM 1529 O O . LYS A 1 188 ? -20.196 37.185 7.500 1.00 90.06 188 LYS A O 1
ATOM 1534 N N . LEU A 1 189 ? -19.999 35.996 9.404 1.00 91.56 189 LEU A N 1
ATOM 1535 C CA . LEU A 1 189 ? -18.531 36.016 9.442 1.00 91.56 189 LEU A CA 1
ATOM 1536 C C . LEU A 1 189 ? -17.907 35.327 8.222 1.00 91.56 189 LEU A C 1
ATOM 1538 O O . LEU A 1 189 ? -16.906 35.796 7.690 1.00 91.56 189 LEU A O 1
ATOM 1542 N N . ALA A 1 190 ? -18.522 34.249 7.732 1.00 92.50 190 ALA A N 1
ATOM 1543 C CA . ALA A 1 190 ? -18.095 33.579 6.509 1.00 92.50 190 ALA A CA 1
ATOM 1544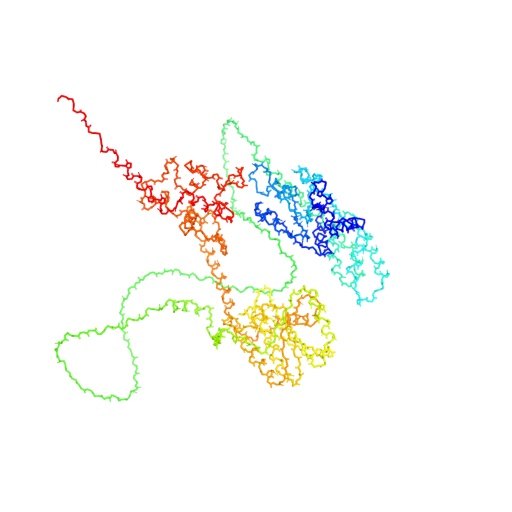 C C . ALA A 1 190 ? -18.223 34.487 5.278 1.00 92.50 190 ALA A C 1
ATOM 1546 O O . ALA A 1 190 ? -17.308 34.531 4.455 1.00 92.50 190 ALA A O 1
ATOM 1547 N N . SER A 1 191 ? -19.334 35.224 5.162 1.00 93.94 191 SER A N 1
ATOM 1548 C CA . SER A 1 191 ? -19.538 36.199 4.085 1.00 93.94 191 SER A CA 1
ATOM 1549 C C . SER A 1 191 ? -18.518 37.336 4.161 1.00 93.94 191 SER A C 1
ATOM 1551 O O . SER A 1 191 ? -17.946 37.713 3.139 1.00 93.94 191 SER A O 1
ATOM 1553 N N . GLU A 1 192 ? -18.266 37.864 5.359 1.00 94.00 192 GLU A N 1
ATOM 1554 C CA . GLU A 1 192 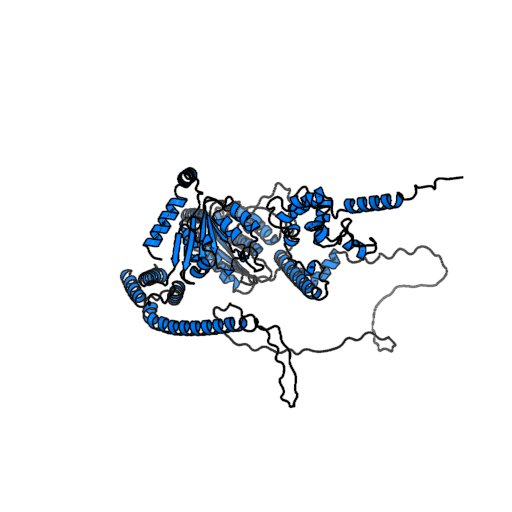? -17.269 38.914 5.583 1.00 94.00 192 GLU A CA 1
ATOM 1555 C C . GLU A 1 192 ? -15.860 38.426 5.214 1.00 94.00 192 GLU A C 1
ATOM 1557 O O . GLU A 1 192 ? -15.156 39.069 4.436 1.00 94.00 192 GLU A O 1
ATOM 1562 N N . PHE A 1 193 ? -15.477 37.232 5.676 1.00 94.56 193 PHE A N 1
ATOM 1563 C CA . PHE A 1 193 ? -14.211 36.606 5.306 1.00 94.56 193 PHE A CA 1
ATOM 1564 C C . PHE A 1 193 ? -14.084 36.407 3.790 1.00 94.56 193 PHE A C 1
ATOM 1566 O O . PHE A 1 193 ? -13.046 36.736 3.217 1.00 94.56 193 PHE A O 1
ATOM 1573 N N . GLY A 1 194 ? -15.134 35.907 3.130 1.00 92.88 194 GLY A N 1
ATOM 1574 C CA . GLY A 1 194 ? -15.164 35.718 1.680 1.00 92.88 194 GLY A CA 1
ATOM 1575 C C . GLY A 1 194 ? -14.886 37.013 0.913 1.00 92.88 194 GLY A C 1
ATOM 1576 O O . GLY A 1 194 ? -14.046 37.014 0.015 1.00 92.88 194 GLY A O 1
ATOM 1577 N N . GLN A 1 195 ? -15.510 38.126 1.316 1.00 93.50 195 GLN A N 1
ATOM 1578 C CA . GLN A 1 195 ? -15.305 39.449 0.705 1.00 93.50 195 GLN A CA 1
ATOM 1579 C C . GLN A 1 195 ? -13.879 39.988 0.889 1.00 93.50 195 GLN A C 1
ATOM 1581 O O . GLN A 1 195 ? -13.371 40.702 0.022 1.00 93.50 195 GLN A O 1
ATOM 1586 N N . LEU A 1 196 ? -13.209 39.630 1.991 1.00 92.00 196 LEU A N 1
ATOM 1587 C CA . LEU A 1 196 ? -11.813 40.004 2.229 1.00 92.00 196 LEU A CA 1
ATOM 1588 C C . LEU A 1 196 ? -10.845 39.268 1.292 1.00 92.00 196 LEU A C 1
ATOM 1590 O O . LEU A 1 196 ? -9.757 39.783 1.019 1.00 92.00 196 LEU A O 1
ATOM 1594 N N . ILE A 1 197 ? -11.210 38.088 0.778 1.00 91.44 197 ILE A N 1
ATOM 1595 C CA . ILE A 1 197 ? -10.343 37.317 -0.115 1.00 91.44 197 ILE A CA 1
ATOM 1596 C C . ILE A 1 197 ? -10.272 37.976 -1.503 1.00 91.44 197 ILE A C 1
ATOM 1598 O O . ILE A 1 197 ? -11.287 38.111 -2.191 1.00 91.44 197 ILE A O 1
ATOM 1602 N N . PRO A 1 198 ? -9.066 38.347 -1.975 1.00 86.44 198 PRO A N 1
ATOM 1603 C CA . PRO A 1 198 ? -8.901 38.886 -3.313 1.00 86.44 198 PRO A CA 1
ATOM 1604 C C . PRO A 1 198 ? -9.036 37.784 -4.369 1.00 86.44 198 PRO A C 1
ATOM 1606 O O . PRO A 1 198 ? -8.281 36.802 -4.365 1.00 86.44 198 PRO A O 1
ATOM 1609 N N . GLU A 1 199 ? -9.937 37.996 -5.326 1.00 79.00 199 GLU A N 1
ATOM 1610 C CA . GLU A 1 199 ? -10.124 37.090 -6.457 1.00 79.00 199 GLU A CA 1
ATOM 1611 C C . GLU A 1 199 ? -8.840 36.926 -7.279 1.00 79.00 199 GLU A C 1
ATOM 1613 O O . GLU A 1 199 ? -8.044 37.854 -7.459 1.00 79.00 199 GLU A O 1
ATOM 1618 N N . GLY A 1 200 ? -8.613 35.708 -7.774 1.00 78.56 200 GLY A N 1
ATOM 1619 C CA . GLY A 1 200 ? -7.502 35.425 -8.680 1.00 78.56 200 GLY A CA 1
ATOM 1620 C C . GLY A 1 200 ? -6.105 35.430 -8.042 1.00 78.56 200 GLY A C 1
ATOM 1621 O O . GLY A 1 200 ? -5.113 35.401 -8.771 1.00 78.56 200 GLY A O 1
ATOM 1622 N N . LYS A 1 201 ? -5.986 35.505 -6.706 1.00 81.62 201 LYS A N 1
ATOM 1623 C CA . LYS A 1 201 ? -4.677 35.650 -6.031 1.00 81.62 201 LYS A CA 1
ATOM 1624 C C . LYS A 1 201 ? -4.337 34.561 -5.018 1.00 81.62 201 LYS A C 1
ATOM 1626 O O . LYS A 1 201 ? -3.148 34.341 -4.759 1.00 81.62 201 LYS A O 1
ATOM 1631 N N . ILE A 1 202 ? -5.327 33.891 -4.432 1.00 86.50 202 ILE A N 1
ATOM 1632 C CA . ILE A 1 202 ? -5.128 32.950 -3.318 1.00 86.50 202 ILE A CA 1
ATOM 1633 C C . ILE A 1 202 ? -5.636 31.553 -3.703 1.00 86.50 202 ILE A C 1
ATOM 1635 O O . ILE A 1 202 ? -6.613 31.414 -4.435 1.00 86.50 202 ILE A O 1
ATOM 1639 N N . THR A 1 203 ? -4.919 30.506 -3.283 1.00 90.06 203 THR A N 1
ATOM 1640 C CA . THR A 1 203 ? -5.301 29.103 -3.525 1.00 90.06 203 THR A CA 1
ATOM 1641 C C . THR A 1 203 ? -6.165 28.559 -2.387 1.00 90.06 203 THR A C 1
ATOM 1643 O O . THR A 1 203 ? -6.169 29.094 -1.278 1.00 90.06 203 THR A O 1
ATOM 1646 N N . HIS A 1 204 ? -6.860 27.447 -2.626 1.00 91.06 204 HIS A N 1
ATOM 1647 C CA . HIS A 1 204 ? -7.632 26.758 -1.588 1.00 91.06 204 HIS A CA 1
ATOM 1648 C C . HIS A 1 204 ? -6.753 26.275 -0.434 1.00 91.06 204 HIS A C 1
ATOM 1650 O O . HIS A 1 204 ? -7.098 26.500 0.721 1.00 91.06 204 HIS A O 1
ATOM 1656 N N . SER A 1 205 ? -5.589 25.682 -0.722 1.00 89.81 205 SER A N 1
ATOM 1657 C CA . SER A 1 205 ? -4.647 25.226 0.312 1.00 89.81 205 SER A CA 1
ATOM 1658 C C . SER A 1 205 ? -4.197 26.363 1.229 1.00 89.81 205 SER A C 1
ATOM 1660 O O . SER A 1 205 ? -4.130 26.199 2.441 1.00 89.81 205 SER A O 1
ATOM 1662 N N . ALA A 1 206 ? -3.947 27.530 0.637 1.00 88.69 206 ALA A N 1
ATOM 1663 C CA . ALA A 1 206 ? -3.543 28.739 1.324 1.00 88.69 206 ALA A CA 1
ATOM 1664 C C . ALA A 1 206 ? -4.607 29.226 2.315 1.00 88.69 206 ALA A C 1
ATOM 1666 O O . ALA A 1 206 ? -4.256 29.579 3.439 1.00 88.69 206 ALA A O 1
ATOM 1667 N N . VAL A 1 207 ? -5.876 29.251 1.896 1.00 91.44 207 VAL A N 1
ATOM 1668 C CA . VAL A 1 207 ? -7.011 29.615 2.758 1.00 91.44 207 VAL A CA 1
ATOM 1669 C C . VAL A 1 207 ? -7.227 28.565 3.843 1.00 91.44 207 VAL A C 1
ATOM 1671 O O . VAL A 1 207 ? -7.403 28.927 5.000 1.00 91.44 207 VAL A O 1
ATOM 1674 N N . LEU A 1 208 ? -7.161 27.274 3.504 1.00 90.69 208 LEU A N 1
ATOM 1675 C CA . LEU A 1 208 ? -7.352 26.198 4.477 1.00 90.69 208 LEU A CA 1
ATOM 1676 C C . LEU A 1 208 ? -6.312 26.247 5.600 1.00 90.69 208 LEU A C 1
ATOM 1678 O O . LEU A 1 208 ? -6.674 26.154 6.765 1.00 90.69 208 LEU A O 1
ATOM 1682 N N . GLU A 1 209 ? -5.037 26.425 5.256 1.00 90.44 209 GLU A N 1
ATOM 1683 C CA . GLU A 1 209 ? -3.940 26.553 6.222 1.00 90.44 209 GLU A CA 1
ATOM 1684 C C . GLU A 1 209 ? -4.178 27.714 7.198 1.00 90.44 209 GLU A C 1
ATOM 1686 O O . GLU A 1 209 ? -4.024 27.558 8.410 1.00 90.44 209 GLU A O 1
ATOM 1691 N N . TYR A 1 210 ? -4.627 28.858 6.674 1.00 92.75 210 TYR A N 1
ATOM 1692 C CA . TYR A 1 210 ? -4.974 30.019 7.484 1.00 92.75 210 TYR A CA 1
ATOM 1693 C C . TYR A 1 210 ? -6.139 29.721 8.428 1.00 92.75 210 TYR A C 1
ATOM 1695 O O . TYR A 1 210 ? -6.005 29.907 9.631 1.00 92.75 210 TYR A O 1
ATOM 1703 N N . LEU A 1 211 ? -7.239 29.164 7.920 1.00 92.25 211 LEU A N 1
ATOM 1704 C CA . LEU A 1 211 ? -8.396 28.800 8.740 1.00 92.25 211 LEU A CA 1
ATOM 1705 C C . LEU A 1 211 ? -8.006 27.806 9.846 1.00 92.25 211 LEU A C 1
ATOM 1707 O O . LEU A 1 211 ? -8.374 27.992 11.000 1.00 92.25 211 LEU A O 1
ATOM 1711 N N . VAL A 1 212 ? -7.192 26.794 9.536 1.00 87.94 212 VAL A N 1
ATOM 1712 C CA . VAL A 1 212 ? -6.731 25.809 10.528 1.00 87.94 212 VAL A CA 1
ATOM 1713 C C . VAL A 1 212 ? -5.913 26.456 11.653 1.00 87.94 212 VAL A C 1
ATOM 1715 O O . VAL A 1 212 ? -6.025 26.017 12.798 1.00 87.94 212 VAL A O 1
ATOM 1718 N N . SER A 1 213 ? -5.139 27.513 11.380 1.00 90.06 213 SER A N 1
ATOM 1719 C CA . SER A 1 213 ? -4.380 28.213 12.433 1.00 90.06 213 SER A CA 1
ATOM 1720 C C . SER A 1 213 ? -5.239 28.969 13.457 1.00 90.06 213 SER A C 1
ATOM 1722 O O . SER A 1 213 ? -4.750 29.266 14.543 1.00 90.06 213 SER A O 1
ATOM 1724 N N . TYR A 1 214 ? -6.520 29.204 13.156 1.00 88.75 214 TYR A N 1
ATOM 1725 C CA . TYR A 1 214 ? -7.495 29.867 14.033 1.00 88.75 214 TYR A CA 1
ATOM 1726 C C . TYR A 1 214 ? -8.633 28.915 14.430 1.00 88.75 214 TYR A C 1
ATOM 1728 O O . TYR A 1 214 ? -9.786 29.316 14.585 1.00 88.75 214 TYR A O 1
ATOM 1736 N N . ARG A 1 215 ? -8.338 27.614 14.554 1.00 82.31 215 ARG A N 1
ATOM 1737 C CA . ARG A 1 215 ? -9.342 26.595 14.883 1.00 82.31 215 ARG A CA 1
ATOM 1738 C C . ARG A 1 215 ? -10.128 26.975 16.145 1.00 82.31 215 ARG A C 1
ATOM 1740 O O . ARG A 1 215 ? -9.558 27.056 17.229 1.00 82.31 215 ARG A O 1
ATOM 1747 N N . GLY A 1 216 ? -11.444 27.120 15.999 1.00 80.81 216 GLY A N 1
ATOM 1748 C CA . GLY A 1 216 ? -12.350 27.469 17.097 1.00 80.81 216 GLY A CA 1
ATOM 1749 C C . GLY A 1 216 ? -12.439 28.964 17.416 1.00 80.81 216 GLY A C 1
ATOM 1750 O O . GLY A 1 216 ? -13.128 29.314 18.368 1.00 80.81 216 GLY A O 1
ATOM 1751 N N . ASP A 1 217 ? -11.804 29.834 16.624 1.00 87.50 217 ASP A N 1
ATOM 1752 C CA . ASP A 1 217 ? -11.882 31.295 16.751 1.00 87.50 217 ASP A CA 1
ATOM 1753 C C . ASP A 1 217 ? -12.312 31.954 15.419 1.00 87.50 217 ASP A C 1
ATOM 1755 O O . ASP A 1 217 ? -11.481 32.493 14.679 1.00 87.50 217 ASP A O 1
ATOM 1759 N N . PRO A 1 218 ? -13.620 31.930 15.082 1.00 88.56 218 PRO A N 1
ATOM 1760 C CA . PRO A 1 218 ? -14.126 32.487 13.825 1.00 88.56 218 PRO A CA 1
ATOM 1761 C C . PRO A 1 218 ? -13.913 34.004 13.709 1.00 88.56 218 PRO A C 1
ATOM 1763 O O . PRO A 1 218 ? -13.699 34.521 12.613 1.00 88.56 218 PRO A O 1
ATOM 1766 N N . GLN A 1 219 ? -13.955 34.728 14.832 1.00 89.44 219 GLN A N 1
ATOM 1767 C CA . GLN A 1 219 ? -13.773 36.180 14.845 1.00 89.44 219 GLN A CA 1
ATOM 1768 C C . GLN A 1 219 ? -12.303 36.558 14.620 1.00 89.44 219 GLN A C 1
ATOM 1770 O O . GLN A 1 219 ? -12.009 37.499 13.878 1.00 89.44 219 GLN A O 1
ATOM 1775 N N . GLY A 1 220 ? -11.367 35.807 15.210 1.00 89.19 220 GLY A N 1
ATOM 1776 C CA . GLY A 1 220 ? -9.932 35.990 14.999 1.00 89.19 220 GLY A CA 1
ATOM 1777 C C . GLY A 1 220 ? -9.508 35.825 13.541 1.00 89.19 220 GLY A C 1
ATOM 1778 O O . GLY A 1 220 ? -8.637 36.570 13.084 1.00 89.19 220 GLY A O 1
ATOM 1779 N N . VAL A 1 221 ? -10.163 34.930 12.790 1.00 92.12 221 VAL A N 1
ATOM 1780 C CA . VAL A 1 221 ? -9.960 34.776 11.338 1.00 92.12 221 VAL A CA 1
ATOM 1781 C C . VAL A 1 221 ? -10.278 36.079 10.603 1.00 92.12 221 VAL A C 1
ATOM 1783 O O . VAL A 1 221 ? -9.452 36.580 9.847 1.00 92.12 221 VAL A O 1
ATOM 1786 N N . VAL A 1 222 ? -11.460 36.656 10.821 1.00 93.69 222 VAL A N 1
ATOM 1787 C CA . VAL A 1 222 ? -11.886 37.870 10.103 1.00 93.69 222 VAL A CA 1
ATOM 1788 C C . VAL A 1 222 ? -10.990 39.055 10.468 1.00 93.69 222 VAL A C 1
ATOM 1790 O O . VAL A 1 222 ? -10.460 39.732 9.585 1.00 93.69 222 VAL A O 1
ATOM 1793 N N . ASN A 1 223 ? -10.723 39.240 11.764 1.00 92.38 223 ASN A N 1
ATOM 1794 C CA . ASN A 1 223 ? -9.932 40.362 12.274 1.00 92.38 223 ASN A CA 1
ATOM 1795 C C . ASN A 1 223 ? -8.494 40.384 11.728 1.00 92.38 223 ASN A C 1
ATOM 1797 O O . ASN A 1 223 ? -7.910 41.453 11.551 1.00 92.38 223 ASN A O 1
ATOM 1801 N N . ASN A 1 224 ? -7.904 39.213 11.468 1.00 92.44 224 ASN A N 1
ATOM 1802 C CA . ASN A 1 224 ? -6.508 39.098 11.039 1.00 92.44 224 ASN A CA 1
ATOM 1803 C C . ASN A 1 224 ? -6.339 38.832 9.533 1.00 92.44 224 ASN A C 1
ATOM 1805 O O . ASN A 1 224 ? -5.211 38.913 9.031 1.00 92.44 224 ASN A O 1
ATOM 1809 N N . ALA A 1 225 ? -7.422 38.558 8.795 1.00 91.50 225 ALA A N 1
ATOM 1810 C CA . ALA A 1 225 ? -7.357 38.183 7.382 1.00 91.50 225 ALA A CA 1
ATOM 1811 C C . ALA A 1 225 ? -6.697 39.274 6.527 1.00 91.50 225 ALA A C 1
ATOM 1813 O O . ALA A 1 225 ? -5.851 38.976 5.682 1.00 91.50 225 ALA A O 1
ATOM 1814 N N . GLY A 1 226 ? -7.010 40.549 6.787 1.00 88.88 226 GLY A N 1
ATOM 1815 C CA . GLY A 1 226 ? -6.431 41.680 6.056 1.00 88.88 226 GLY A CA 1
ATOM 1816 C C . GLY A 1 226 ? -4.901 41.740 6.149 1.00 88.88 226 GLY A C 1
ATOM 1817 O O . GLY A 1 226 ? -4.225 41.897 5.129 1.00 88.88 226 GLY A O 1
ATOM 1818 N N . LYS A 1 227 ? -4.347 41.542 7.353 1.00 89.38 227 LYS A N 1
ATOM 1819 C CA . LYS A 1 227 ? -2.894 41.519 7.590 1.00 89.38 227 LYS A CA 1
ATOM 1820 C C . LYS A 1 227 ? -2.238 40.326 6.894 1.00 89.38 227 LYS A C 1
ATOM 1822 O O . LYS A 1 227 ? -1.264 40.495 6.164 1.00 89.38 227 LYS A O 1
ATOM 1827 N N . TRP A 1 228 ? -2.825 39.142 7.048 1.00 91.56 228 TRP A N 1
ATOM 1828 C CA . TRP A 1 228 ? -2.342 37.918 6.411 1.00 91.56 228 TRP A CA 1
ATOM 1829 C C . TRP A 1 228 ? -2.297 38.029 4.875 1.00 91.56 228 TRP A C 1
ATOM 1831 O O . TRP A 1 228 ? -1.314 37.633 4.244 1.00 91.56 228 TRP A O 1
ATOM 1841 N N . ILE A 1 229 ? -3.313 38.636 4.253 1.00 88.69 229 ILE A N 1
ATOM 1842 C CA . ILE A 1 229 ? -3.341 38.859 2.797 1.00 88.69 229 ILE A CA 1
ATOM 1843 C C . ILE A 1 229 ? -2.216 39.804 2.351 1.00 88.69 229 ILE A C 1
ATOM 1845 O O . ILE A 1 229 ? -1.618 39.585 1.293 1.00 88.69 229 ILE A O 1
ATOM 1849 N N . GLN A 1 230 ? -1.928 40.858 3.121 1.00 83.00 230 GLN A N 1
ATOM 1850 C CA . GLN A 1 230 ? -0.863 41.817 2.805 1.00 83.00 230 GLN A CA 1
ATOM 1851 C C . GLN A 1 230 ? 0.526 41.173 2.883 1.00 83.00 230 GLN A C 1
ATOM 1853 O O . GLN A 1 230 ? 1.312 41.310 1.943 1.00 83.00 230 GLN A O 1
ATOM 1858 N N . GLU A 1 231 ? 0.800 40.410 3.943 1.00 81.19 231 GLU A N 1
ATOM 1859 C CA . GLU A 1 231 ? 2.068 39.687 4.117 1.00 81.19 231 GLU A CA 1
ATOM 1860 C C . GLU A 1 231 ? 2.319 38.711 2.956 1.00 81.19 231 GLU A C 1
ATOM 1862 O O . GLU A 1 231 ? 3.420 38.642 2.407 1.00 81.19 231 GLU A O 1
ATOM 1867 N N . ARG A 1 232 ? 1.268 38.030 2.482 1.00 73.25 232 ARG A N 1
ATOM 1868 C CA . ARG A 1 232 ? 1.380 37.058 1.386 1.00 73.25 232 ARG A CA 1
ATOM 1869 C C . ARG A 1 232 ? 1.580 37.684 0.003 1.00 73.25 232 ARG A C 1
ATOM 1871 O O . ARG A 1 232 ? 2.173 37.044 -0.868 1.00 73.25 232 ARG A O 1
ATOM 1878 N N . LYS A 1 233 ? 1.092 38.910 -0.226 1.00 66.69 233 LYS A N 1
ATOM 1879 C CA . LYS A 1 233 ? 1.358 39.656 -1.474 1.00 66.69 233 LYS A CA 1
ATOM 1880 C C . LYS A 1 233 ? 2.851 39.957 -1.618 1.00 66.69 233 LYS A C 1
ATOM 1882 O O . LYS A 1 233 ? 3.408 39.685 -2.676 1.00 66.69 233 LYS A O 1
ATOM 1887 N N . SER A 1 234 ? 3.486 40.398 -0.530 1.00 60.81 234 SER A N 1
ATOM 1888 C CA . SER A 1 234 ? 4.932 40.657 -0.470 1.00 60.81 234 SER A CA 1
ATOM 1889 C C . SER A 1 234 ? 5.759 39.404 -0.800 1.00 60.81 234 SER A C 1
ATOM 1891 O O . SER A 1 234 ? 6.688 39.454 -1.606 1.00 60.81 234 SER A O 1
ATOM 1893 N N . TRP A 1 235 ? 5.368 38.238 -0.273 1.00 57.62 235 TRP A N 1
ATOM 1894 C CA . TRP A 1 235 ? 6.086 36.980 -0.527 1.00 57.62 235 TRP A CA 1
ATOM 1895 C C . TRP A 1 235 ? 5.988 36.496 -1.979 1.00 57.62 235 TRP A C 1
ATOM 1897 O O . TRP A 1 235 ? 6.990 36.068 -2.547 1.00 57.62 235 TRP A O 1
ATOM 1907 N N . LYS A 1 236 ? 4.814 36.611 -2.614 1.00 59.56 236 LYS A N 1
ATOM 1908 C CA . LYS A 1 236 ? 4.638 36.206 -4.021 1.00 59.56 236 LYS A CA 1
ATOM 1909 C C . LYS A 1 236 ? 5.365 37.117 -5.011 1.00 59.56 236 LYS A C 1
ATOM 1911 O O . LYS A 1 236 ? 5.754 36.660 -6.086 1.00 59.56 236 LYS A O 1
ATOM 1916 N N . GLU A 1 237 ? 5.514 38.398 -4.686 1.00 59.25 237 GLU A N 1
ATOM 1917 C CA . GLU A 1 237 ? 6.293 39.342 -5.495 1.00 59.25 237 GLU A CA 1
ATOM 1918 C C . GLU A 1 237 ? 7.791 39.008 -5.433 1.00 59.25 237 GLU A C 1
ATOM 1920 O O . GLU A 1 237 ? 8.437 38.941 -6.480 1.00 59.25 237 GLU A O 1
ATOM 1925 N N . ALA A 1 238 ? 8.301 38.655 -4.248 1.00 52.47 238 ALA A N 1
ATOM 1926 C CA . ALA A 1 238 ? 9.674 38.186 -4.060 1.00 52.47 238 ALA A CA 1
ATOM 1927 C C . ALA A 1 238 ? 9.960 36.833 -4.752 1.00 52.47 238 ALA A C 1
ATOM 1929 O O . ALA A 1 238 ? 10.997 36.679 -5.399 1.00 52.47 238 ALA A O 1
ATOM 1930 N N . GLU A 1 239 ? 9.036 35.862 -4.690 1.00 54.69 239 GLU A N 1
ATOM 1931 C CA . GLU A 1 239 ? 9.176 34.573 -5.398 1.00 54.69 239 GLU A CA 1
ATOM 1932 C C . GLU A 1 239 ? 9.210 34.746 -6.925 1.00 54.69 239 GLU A C 1
ATOM 1934 O O . GLU A 1 239 ? 10.048 34.145 -7.601 1.00 54.69 239 GLU A O 1
ATOM 1939 N N . LYS A 1 240 ? 8.355 35.616 -7.483 1.00 54.66 240 LYS A N 1
ATOM 1940 C CA . LYS A 1 240 ? 8.351 35.920 -8.926 1.00 54.66 240 LYS A CA 1
ATOM 1941 C C . LYS A 1 240 ? 9.638 36.594 -9.399 1.00 54.66 240 LYS A C 1
ATOM 1943 O O . LYS A 1 240 ? 10.047 36.375 -10.544 1.00 54.66 240 LYS A O 1
ATOM 1948 N N . GLU A 1 241 ? 10.256 37.443 -8.580 1.00 54.88 241 GLU A N 1
ATOM 1949 C CA . GLU A 1 241 ? 11.560 38.032 -8.906 1.00 54.88 241 GLU A CA 1
ATOM 1950 C C . GLU A 1 241 ? 12.673 36.980 -8.915 1.00 54.88 241 GLU A C 1
ATOM 1952 O O . GLU A 1 241 ? 13.487 36.964 -9.846 1.00 54.88 241 GLU A O 1
ATOM 1957 N N . GLU A 1 242 ? 12.674 36.056 -7.952 1.00 46.66 242 GLU A N 1
ATOM 1958 C CA . GLU A 1 242 ? 13.672 34.985 -7.887 1.00 46.66 242 GLU A CA 1
ATOM 1959 C C . GLU A 1 242 ? 13.501 33.965 -9.027 1.00 46.66 242 GLU A C 1
ATOM 1961 O O . GLU A 1 242 ? 14.492 33.586 -9.655 1.00 46.66 242 GLU A O 1
ATOM 1966 N N . GLU A 1 243 ? 12.270 33.592 -9.397 1.00 50.47 243 GLU A N 1
ATOM 1967 C CA . GLU A 1 243 ? 12.008 32.731 -10.564 1.00 50.47 243 GLU A CA 1
ATOM 1968 C C . GLU A 1 243 ? 12.472 33.376 -11.880 1.00 50.47 243 GLU A C 1
ATOM 1970 O O . GLU A 1 243 ? 13.120 32.720 -12.702 1.00 50.47 243 GLU A O 1
ATOM 1975 N N . LYS A 1 244 ? 12.226 34.681 -12.074 1.00 60.75 244 LYS A N 1
ATOM 1976 C CA . LYS A 1 244 ? 12.746 35.429 -13.236 1.00 60.75 244 LYS A CA 1
ATOM 1977 C C . LYS A 1 244 ? 14.276 35.462 -13.257 1.00 60.75 244 LYS A C 1
ATOM 1979 O O . LYS A 1 244 ? 14.881 35.399 -14.333 1.00 60.75 244 LYS A O 1
ATOM 1984 N N . ARG A 1 245 ? 14.913 35.549 -12.086 1.00 60.44 245 ARG A N 1
ATOM 1985 C CA . ARG A 1 245 ? 16.375 35.524 -11.938 1.00 60.44 245 ARG A CA 1
ATOM 1986 C C . ARG A 1 245 ? 16.949 34.146 -12.286 1.00 60.44 245 ARG A C 1
ATOM 1988 O O . ARG A 1 245 ? 17.916 34.061 -13.044 1.00 60.44 245 ARG A O 1
ATOM 1995 N N . GLN A 1 246 ? 16.306 33.075 -11.821 1.00 48.69 246 GLN A N 1
ATOM 1996 C CA . GLN A 1 246 ? 16.653 31.679 -12.118 1.00 48.69 246 GLN A CA 1
ATOM 1997 C C . GLN A 1 246 ? 16.445 31.323 -13.601 1.00 48.69 246 GLN A C 1
ATOM 1999 O O . GLN A 1 246 ? 17.291 30.660 -14.203 1.00 48.69 246 GLN A O 1
ATOM 2004 N N . ALA A 1 247 ? 15.374 31.815 -14.231 1.00 55.31 247 ALA A N 1
ATOM 2005 C CA . ALA A 1 247 ? 15.119 31.623 -15.661 1.00 55.31 247 ALA A CA 1
ATOM 2006 C C . ALA A 1 247 ? 16.189 32.300 -16.542 1.00 55.31 247 ALA A C 1
ATOM 2008 O O . ALA A 1 247 ? 16.699 31.682 -17.479 1.00 55.31 247 ALA A O 1
ATOM 2009 N N . LYS A 1 248 ? 16.623 33.523 -16.192 1.00 60.72 248 LYS A N 1
ATOM 2010 C CA . LYS A 1 248 ? 17.745 34.211 -16.867 1.00 60.72 248 LYS A CA 1
ATOM 2011 C C . LYS A 1 248 ? 19.073 33.456 -16.744 1.00 60.72 248 LYS A C 1
ATOM 2013 O O . LYS A 1 248 ? 19.861 33.447 -17.687 1.00 60.72 248 LYS A O 1
ATOM 2018 N N . LEU A 1 249 ? 19.320 32.804 -15.607 1.00 55.25 249 LEU A N 1
ATOM 2019 C CA . LEU A 1 249 ? 20.516 31.982 -15.385 1.00 55.25 249 LEU A CA 1
ATOM 2020 C C . LEU A 1 249 ? 20.501 30.676 -16.201 1.00 55.25 249 LEU A C 1
ATOM 2022 O O . LEU A 1 249 ? 21.566 30.194 -16.586 1.00 55.25 249 LEU A O 1
ATOM 2026 N N . ARG A 1 250 ? 19.318 30.118 -16.494 1.00 50.47 250 ARG A N 1
ATOM 2027 C CA . ARG A 1 250 ? 19.162 28.930 -17.353 1.00 50.47 250 ARG A CA 1
ATOM 2028 C C . ARG A 1 250 ? 19.327 29.249 -18.843 1.00 50.47 250 ARG A C 1
ATOM 2030 O O . ARG A 1 250 ? 19.959 28.462 -19.538 1.00 50.47 250 ARG A O 1
ATOM 2037 N N . GLY A 1 251 ? 18.853 30.409 -19.309 1.00 42.31 251 GLY A N 1
ATOM 2038 C CA . GLY A 1 251 ? 19.013 30.844 -20.707 1.00 42.31 251 GLY A CA 1
ATOM 2039 C C . GLY A 1 251 ? 20.466 31.134 -21.109 1.00 42.31 251 GLY A C 1
ATOM 2040 O O . GLY A 1 251 ? 20.893 30.767 -22.197 1.00 42.31 251 GLY A O 1
ATOM 2041 N N . LYS A 1 252 ? 21.276 31.688 -20.196 1.00 43.06 252 LYS A N 1
ATOM 2042 C CA . LYS A 1 252 ? 22.686 32.027 -20.474 1.00 43.06 252 LYS A CA 1
ATOM 2043 C C . LYS A 1 252 ? 23.618 30.826 -20.686 1.00 43.06 252 LYS A C 1
ATOM 2045 O O . LYS A 1 252 ? 24.707 31.005 -21.208 1.00 43.06 252 LYS A O 1
ATOM 2050 N N . LYS A 1 253 ? 23.225 29.612 -20.282 1.00 37.91 253 LYS A N 1
ATOM 2051 C CA . LYS A 1 253 ? 24.047 28.398 -20.461 1.00 37.91 253 LYS A CA 1
ATOM 2052 C C . LYS A 1 253 ? 23.919 27.753 -21.844 1.00 37.91 253 LYS A C 1
ATOM 2054 O O . LYS A 1 253 ? 24.707 26.862 -22.134 1.00 37.91 253 LYS A O 1
ATOM 2059 N N . VAL A 1 254 ? 22.948 28.172 -22.658 1.00 39.34 254 VAL A N 1
ATOM 2060 C CA . VAL A 1 254 ? 22.679 27.581 -23.981 1.00 39.34 254 VAL A CA 1
ATOM 2061 C C . VAL A 1 254 ? 23.333 28.390 -25.112 1.00 39.34 254 VAL A C 1
ATOM 2063 O O . VAL A 1 254 ? 23.660 27.821 -26.145 1.00 39.34 254 VAL A O 1
ATOM 2066 N N . GLU A 1 255 ? 23.623 29.681 -24.907 1.00 34.59 255 GLU A N 1
ATOM 2067 C CA . GLU A 1 255 ? 24.267 30.530 -25.929 1.00 34.59 255 GLU A CA 1
ATOM 2068 C C . GLU A 1 255 ? 25.806 30.421 -25.973 1.00 34.59 255 GLU A C 1
ATOM 2070 O O . GLU A 1 255 ? 26.402 30.759 -26.989 1.00 34.59 255 GLU A O 1
ATOM 2075 N N . ASP A 1 256 ? 26.464 29.893 -24.933 1.00 38.03 256 ASP A N 1
ATOM 2076 C CA . ASP A 1 256 ? 27.938 29.784 -24.878 1.00 38.03 256 ASP A CA 1
ATOM 2077 C C . ASP A 1 256 ? 28.505 28.477 -25.489 1.00 38.03 256 ASP A C 1
ATOM 2079 O O . ASP A 1 256 ? 29.713 28.242 -25.416 1.00 38.03 256 ASP A O 1
ATOM 2083 N N . SER A 1 257 ? 27.676 27.602 -26.084 1.00 33.78 257 SER A N 1
ATOM 2084 C CA . SER A 1 257 ? 28.130 26.299 -26.617 1.00 33.78 257 SER A CA 1
ATOM 2085 C C . SER A 1 257 ? 27.992 26.072 -28.126 1.00 33.78 257 SER A C 1
ATOM 2087 O O . SER A 1 257 ? 28.419 25.012 -28.578 1.00 33.78 257 SER A O 1
ATOM 2089 N N . ASP A 1 258 ? 27.498 27.034 -28.915 1.00 37.34 258 ASP A N 1
ATOM 2090 C CA . ASP A 1 258 ? 27.442 26.909 -30.383 1.00 37.34 258 ASP A CA 1
ATOM 2091 C C . ASP A 1 258 ? 28.028 28.134 -31.115 1.00 37.34 258 ASP A C 1
ATOM 2093 O O . ASP A 1 258 ? 27.396 29.175 -31.271 1.00 37.34 258 ASP A O 1
ATOM 2097 N N . GLY A 1 259 ? 29.267 27.966 -31.593 1.00 30.23 259 GLY A N 1
ATOM 2098 C CA . GLY A 1 259 ? 30.058 28.898 -32.411 1.00 30.23 259 GLY A CA 1
ATOM 2099 C C . GLY A 1 259 ? 31.511 28.890 -31.915 1.00 30.23 259 GLY A C 1
ATOM 2100 O O . GLY A 1 259 ? 31.779 29.254 -30.784 1.00 30.23 259 GLY A O 1
ATOM 2101 N N . ASP A 1 260 ? 32.547 28.444 -32.619 1.00 31.25 260 ASP A N 1
ATOM 2102 C CA . ASP A 1 260 ? 32.840 28.538 -34.040 1.00 31.25 260 ASP A CA 1
ATOM 2103 C C . ASP A 1 260 ? 34.030 27.595 -34.348 1.00 31.25 260 ASP A C 1
ATOM 2105 O O . ASP A 1 260 ? 35.077 27.639 -33.689 1.00 31.25 260 ASP A O 1
ATOM 2109 N N . ARG A 1 261 ? 33.881 26.719 -35.353 1.00 31.39 261 ARG A N 1
ATOM 2110 C CA . ARG A 1 261 ? 34.998 25.997 -35.980 1.00 31.39 261 ARG A CA 1
ATOM 2111 C C . ARG A 1 261 ? 35.509 26.815 -37.169 1.00 31.39 261 ARG A C 1
ATOM 2113 O O . ARG A 1 261 ? 35.104 26.588 -38.303 1.00 31.39 261 ARG A O 1
ATOM 2120 N N . GLY A 1 262 ? 36.571 27.575 -36.919 1.00 28.66 262 GLY A N 1
ATOM 2121 C CA . GLY A 1 262 ? 37.719 27.651 -37.822 1.00 28.66 262 GLY A CA 1
ATOM 2122 C C . GLY A 1 262 ? 37.952 28.973 -38.554 1.00 28.66 262 GLY A C 1
ATOM 2123 O O . GLY A 1 262 ? 37.282 29.274 -39.531 1.00 28.66 262 GLY A O 1
ATOM 2124 N N . LYS A 1 263 ? 39.080 29.632 -38.242 1.00 27.42 263 LYS A N 1
ATOM 2125 C CA . LYS A 1 263 ? 40.191 29.904 -39.184 1.00 27.42 263 LYS A CA 1
ATOM 2126 C C . LYS A 1 263 ? 41.346 30.667 -38.510 1.00 27.42 263 LYS A C 1
ATOM 2128 O O . LYS A 1 263 ? 41.178 31.490 -37.626 1.00 27.42 263 LYS A O 1
ATOM 2133 N N . ARG A 1 264 ? 42.548 30.334 -38.988 1.00 28.08 264 ARG A N 1
ATOM 2134 C CA . ARG A 1 264 ? 43.894 30.886 -38.733 1.00 28.08 264 ARG A CA 1
ATOM 2135 C C . ARG A 1 264 ? 43.965 32.406 -38.455 1.00 28.08 264 ARG A C 1
ATOM 2137 O O . ARG A 1 264 ? 43.535 33.166 -39.313 1.00 28.08 264 ARG A O 1
ATOM 2144 N N . ARG A 1 265 ? 44.773 32.831 -37.462 1.00 24.66 265 ARG A N 1
ATOM 2145 C CA . ARG A 1 265 ? 46.055 33.580 -37.642 1.00 24.66 265 ARG A CA 1
ATOM 2146 C C . ARG A 1 265 ? 46.646 34.143 -36.326 1.00 24.66 265 ARG A C 1
ATOM 2148 O O . ARG A 1 265 ? 45.972 34.825 -35.580 1.00 24.66 265 ARG A O 1
ATOM 2155 N N . ARG A 1 266 ? 47.963 33.909 -36.182 1.00 25.25 266 ARG A N 1
ATOM 2156 C CA . ARG A 1 266 ? 49.054 34.728 -35.587 1.00 25.25 266 ARG A CA 1
ATOM 2157 C C . ARG A 1 266 ? 48.955 35.247 -34.131 1.00 25.25 266 ARG A C 1
ATOM 2159 O O . ARG A 1 266 ? 48.148 36.099 -33.803 1.00 25.25 266 ARG A O 1
ATOM 2166 N N . LYS A 1 267 ? 49.943 34.824 -33.320 1.00 25.81 267 LYS A N 1
ATOM 2167 C CA . LYS A 1 267 ? 50.423 35.494 -32.087 1.00 25.81 267 LYS A CA 1
ATOM 2168 C C . LYS A 1 267 ? 50.943 36.917 -32.392 1.00 25.81 267 LYS A C 1
ATOM 2170 O O . LYS A 1 267 ? 51.421 37.135 -33.508 1.00 25.81 267 LYS A O 1
ATOM 2175 N N . PRO A 1 268 ? 50.980 37.822 -31.393 1.00 26.19 268 PRO A N 1
ATOM 2176 C CA . PRO A 1 268 ? 52.224 38.025 -30.630 1.00 26.19 268 PRO A CA 1
ATOM 2177 C C . PRO A 1 268 ? 52.060 38.172 -29.095 1.00 26.19 268 PRO A C 1
ATOM 2179 O O . PRO A 1 268 ? 50.964 38.264 -28.562 1.00 26.19 268 PRO A O 1
ATOM 2182 N N . LYS A 1 269 ? 53.226 38.113 -28.428 1.00 25.00 269 LYS A N 1
ATOM 2183 C CA . LYS A 1 269 ? 53.574 38.234 -26.988 1.00 25.00 269 LYS A CA 1
ATOM 2184 C C . LYS A 1 269 ? 53.099 39.592 -26.396 1.00 25.00 269 LYS A C 1
ATOM 2186 O O . LYS A 1 269 ? 52.930 40.512 -27.180 1.00 25.00 269 LYS A O 1
ATOM 2191 N N . THR A 1 270 ? 52.871 39.796 -25.086 1.00 24.80 270 THR A N 1
ATOM 2192 C CA . THR A 1 270 ? 53.888 39.935 -24.008 1.00 24.80 270 THR A CA 1
ATOM 2193 C C . THR A 1 270 ? 53.288 40.056 -22.581 1.00 24.80 270 THR A C 1
ATOM 2195 O O . THR A 1 270 ? 52.177 40.536 -22.409 1.00 24.80 270 THR A O 1
ATOM 2198 N N . SER A 1 271 ? 54.121 39.691 -21.585 1.00 24.25 271 SER A N 1
ATOM 2199 C CA . SER A 1 271 ? 54.309 40.265 -20.223 1.00 24.25 271 SER A CA 1
ATOM 2200 C C . SER A 1 271 ? 53.196 40.236 -19.151 1.00 24.25 271 SER A C 1
ATOM 2202 O O . SER A 1 271 ? 52.371 41.133 -19.075 1.00 24.25 271 SER A O 1
ATOM 2204 N N . GLY A 1 272 ? 53.303 39.275 -18.221 1.00 23.55 272 GLY A N 1
ATOM 2205 C CA . GLY A 1 272 ? 53.900 39.479 -16.884 1.00 23.55 272 GLY A CA 1
ATOM 2206 C C . GLY A 1 272 ? 53.180 40.345 -15.835 1.00 23.55 272 GLY A C 1
ATOM 2207 O O . GLY A 1 272 ? 53.349 41.557 -15.853 1.00 23.55 272 GLY A O 1
ATOM 2208 N N . LYS A 1 273 ? 52.566 39.681 -14.838 1.00 24.05 273 LYS A N 1
ATOM 2209 C CA . LYS A 1 273 ? 52.847 39.737 -13.374 1.00 24.05 273 LYS A CA 1
ATOM 2210 C C . LYS A 1 273 ? 51.583 39.607 -12.502 1.00 24.05 273 LYS A C 1
ATOM 2212 O O . LYS A 1 273 ? 50.735 40.486 -12.467 1.00 24.05 273 LYS A O 1
ATOM 2217 N N . ASP A 1 274 ? 51.545 38.473 -11.805 1.00 23.44 274 ASP A N 1
ATOM 2218 C CA . ASP A 1 274 ? 51.144 38.213 -10.416 1.00 23.44 274 ASP A CA 1
ATOM 2219 C C . ASP A 1 274 ? 49.929 38.928 -9.801 1.00 23.44 274 ASP A C 1
ATOM 2221 O O . ASP A 1 274 ? 50.000 40.074 -9.369 1.00 23.44 274 ASP A O 1
ATOM 2225 N N . SER A 1 275 ? 48.871 38.153 -9.535 1.00 22.94 275 SER A N 1
ATOM 2226 C CA . SER A 1 275 ? 48.280 38.116 -8.190 1.00 22.94 275 SER A CA 1
ATOM 2227 C C . SER A 1 275 ? 47.521 36.808 -7.924 1.00 22.94 275 SER A C 1
ATOM 2229 O O . SER A 1 275 ? 46.894 36.197 -8.784 1.00 22.94 275 SER A O 1
ATOM 2231 N N . VAL A 1 276 ? 47.683 36.361 -6.685 1.00 23.81 276 VAL A N 1
ATOM 2232 C CA . VAL A 1 276 ? 47.265 35.110 -6.052 1.00 23.81 276 VAL A CA 1
ATOM 2233 C C . VAL A 1 276 ? 45.749 34.873 -6.135 1.00 23.81 276 VAL A C 1
ATOM 2235 O O . VAL A 1 276 ? 44.979 35.668 -5.607 1.00 23.81 276 VAL A O 1
ATOM 2238 N N . ILE A 1 277 ? 45.313 33.721 -6.663 1.00 24.95 277 ILE A N 1
ATOM 2239 C CA . ILE A 1 277 ? 43.957 33.189 -6.429 1.00 24.95 277 ILE A CA 1
ATOM 2240 C C . ILE A 1 277 ? 44.069 31.766 -5.879 1.00 24.95 277 ILE A C 1
ATOM 2242 O O . ILE A 1 277 ? 44.419 30.816 -6.578 1.00 24.95 277 ILE A O 1
ATOM 2246 N N . ARG A 1 278 ? 43.761 31.639 -4.584 1.00 23.94 278 ARG A N 1
ATOM 2247 C CA . ARG A 1 278 ? 43.503 30.368 -3.903 1.00 23.94 278 ARG A CA 1
ATOM 2248 C C . ARG A 1 278 ? 42.252 29.728 -4.500 1.00 23.94 278 ARG A C 1
ATOM 2250 O O . ARG A 1 278 ? 41.167 30.303 -4.470 1.00 23.94 278 ARG A O 1
ATOM 2257 N N . THR A 1 279 ? 42.416 28.505 -4.972 1.00 23.28 279 THR A N 1
ATOM 2258 C CA . THR A 1 279 ? 41.359 27.565 -5.327 1.00 23.28 279 THR A CA 1
ATOM 2259 C C . THR A 1 279 ? 40.438 27.307 -4.130 1.00 23.28 279 THR A C 1
ATOM 2261 O O . THR A 1 279 ? 40.841 26.722 -3.126 1.00 23.28 279 THR A O 1
ATOM 2264 N N . ARG A 1 280 ? 39.171 27.726 -4.240 1.00 23.81 280 ARG A N 1
ATOM 2265 C CA . ARG A 1 280 ? 38.062 27.160 -3.462 1.00 23.81 280 ARG A CA 1
ATOM 2266 C C . ARG A 1 280 ? 37.225 26.287 -4.387 1.00 23.81 280 ARG A C 1
ATOM 2268 O O . ARG A 1 280 ? 36.580 26.763 -5.315 1.00 23.81 280 ARG A O 1
ATOM 2275 N N . SER A 1 281 ? 37.293 24.996 -4.104 1.00 23.72 281 SER A N 1
ATOM 2276 C CA . SER A 1 281 ? 36.402 23.942 -4.560 1.00 23.72 281 SER A CA 1
ATOM 2277 C C . SER A 1 281 ? 34.943 24.305 -4.268 1.00 23.72 281 SER A C 1
ATOM 2279 O O . SER A 1 281 ? 34.550 24.477 -3.116 1.00 23.72 281 SER A O 1
ATOM 2281 N N . PHE A 1 282 ? 34.137 24.405 -5.324 1.00 21.83 282 PHE A N 1
ATOM 2282 C CA . PHE A 1 282 ? 32.683 24.461 -5.221 1.00 21.83 282 PHE A CA 1
ATOM 2283 C C . PHE A 1 282 ? 32.153 23.036 -5.037 1.00 21.83 282 PHE A C 1
ATOM 2285 O O . PHE A 1 282 ? 32.183 22.215 -5.952 1.00 21.83 282 PHE A O 1
ATOM 2292 N N . VAL A 1 283 ? 31.698 22.756 -3.818 1.00 23.69 283 VAL A N 1
ATOM 2293 C CA . VAL A 1 283 ? 30.846 21.619 -3.474 1.00 23.69 283 VAL A CA 1
ATOM 2294 C C . VAL A 1 283 ? 29.418 22.018 -3.835 1.00 23.69 283 VAL A C 1
ATOM 2296 O O . VAL A 1 283 ? 28.894 22.996 -3.307 1.00 23.69 283 VAL A O 1
ATOM 2299 N N . ALA A 1 284 ? 28.801 21.277 -4.752 1.00 22.89 284 ALA A N 1
ATOM 2300 C CA . ALA A 1 284 ? 27.377 21.370 -5.031 1.00 22.89 284 ALA A CA 1
ATOM 2301 C C . ALA A 1 284 ? 26.606 20.817 -3.822 1.00 22.89 284 ALA A C 1
ATOM 2303 O O . ALA A 1 284 ? 26.582 19.610 -3.586 1.00 22.89 284 ALA A O 1
ATOM 2304 N N . SER A 1 285 ? 26.016 21.709 -3.031 1.00 24.34 285 SER A N 1
ATOM 2305 C CA . SER A 1 285 ? 25.093 21.363 -1.956 1.00 24.34 285 SER A CA 1
ATOM 2306 C C . SER A 1 285 ? 23.740 20.979 -2.549 1.00 24.34 285 SER A C 1
ATOM 2308 O O . SER A 1 285 ? 23.067 21.810 -3.161 1.00 24.34 285 SER A O 1
ATOM 2310 N N . GLN A 1 286 ? 23.342 19.726 -2.337 1.00 24.28 286 GLN A N 1
ATOM 2311 C CA . GLN A 1 286 ? 21.948 19.305 -2.388 1.00 24.28 286 GLN A CA 1
ATOM 2312 C C . GLN A 1 286 ? 21.169 20.059 -1.301 1.00 24.28 286 GLN A C 1
ATOM 2314 O O . GLN A 1 286 ? 21.497 19.969 -0.119 1.00 24.28 286 GLN A O 1
ATOM 2319 N N . GLY A 1 287 ? 20.171 20.836 -1.719 1.00 23.53 287 GLY A N 1
ATOM 2320 C CA . GLY A 1 287 ? 19.159 21.408 -0.841 1.00 23.53 287 GLY A CA 1
ATOM 2321 C C . GLY A 1 287 ? 18.031 20.401 -0.652 1.00 23.53 287 GLY A C 1
ATOM 2322 O O . GLY A 1 287 ? 17.390 20.006 -1.622 1.00 23.53 287 GLY A O 1
ATOM 2323 N N . ASN A 1 288 ? 17.843 19.988 0.598 1.00 25.39 288 ASN A N 1
ATOM 2324 C CA . ASN A 1 288 ? 16.701 19.232 1.093 1.00 25.39 288 ASN A CA 1
ATOM 2325 C C . ASN A 1 288 ? 15.465 20.138 1.198 1.00 25.39 288 ASN A C 1
ATOM 2327 O O . ASN A 1 288 ? 15.543 21.215 1.789 1.00 25.39 288 ASN A O 1
ATOM 2331 N N . GLU A 1 289 ? 14.316 19.638 0.750 1.00 21.48 289 GLU A N 1
ATOM 2332 C CA . GLU A 1 289 ? 13.007 20.002 1.291 1.00 21.48 289 GLU A CA 1
ATOM 2333 C C . GLU A 1 289 ? 12.683 19.044 2.441 1.00 21.48 289 GLU A C 1
ATOM 2335 O O . GLU A 1 289 ? 12.401 17.877 2.208 1.00 21.48 289 GLU A O 1
ATOM 2340 N N . THR A 1 290 ? 12.753 19.539 3.675 1.00 25.84 290 THR A N 1
ATOM 2341 C CA . THR A 1 290 ? 11.896 19.150 4.811 1.00 25.84 290 THR A CA 1
ATOM 2342 C C . THR A 1 290 ? 12.232 20.090 5.961 1.00 25.84 290 THR A C 1
ATOM 2344 O O . THR A 1 290 ? 13.299 19.963 6.560 1.00 25.84 290 THR A O 1
ATOM 2347 N N . ALA A 1 291 ? 11.331 21.014 6.287 1.00 23.75 291 ALA A N 1
ATOM 2348 C CA . ALA A 1 291 ? 11.252 21.599 7.622 1.00 23.75 291 ALA A CA 1
ATOM 2349 C C . ALA A 1 291 ? 9.862 22.212 7.837 1.00 23.75 291 ALA A C 1
ATOM 2351 O O . ALA A 1 291 ? 9.595 23.337 7.427 1.00 23.75 291 ALA A O 1
ATOM 2352 N N . LEU A 1 292 ? 8.999 21.469 8.529 1.00 23.80 292 LEU A N 1
ATOM 2353 C CA . LEU A 1 292 ? 7.981 22.059 9.389 1.00 23.80 292 LEU A CA 1
ATOM 2354 C C . LEU A 1 292 ? 8.575 22.139 10.800 1.00 23.80 292 LEU A C 1
ATOM 2356 O O . LEU A 1 292 ? 8.975 21.129 11.369 1.00 23.80 292 LEU A O 1
ATOM 2360 N N . TYR A 1 293 ? 8.643 23.380 11.280 1.00 27.36 293 TYR A N 1
ATOM 2361 C CA . TYR A 1 293 ? 8.581 23.861 12.662 1.00 27.36 293 TYR A CA 1
ATOM 2362 C C . TYR A 1 293 ? 9.493 23.253 13.739 1.00 27.36 293 TYR A C 1
ATOM 2364 O O . TYR A 1 293 ? 9.346 22.122 14.188 1.00 27.36 293 TYR A O 1
ATOM 2372 N N . GLY A 1 294 ? 10.392 24.108 14.233 1.00 22.52 294 GLY A N 1
ATOM 2373 C CA . GLY A 1 294 ? 11.237 23.849 15.387 1.00 22.52 294 GLY A CA 1
ATOM 2374 C C . GLY A 1 294 ? 10.689 24.392 16.705 1.00 22.52 294 GLY A C 1
ATOM 2375 O O . GLY A 1 294 ? 9.849 25.283 16.739 1.00 22.52 294 GLY A O 1
ATOM 2376 N N . MET A 1 295 ? 11.300 23.926 17.790 1.00 23.22 295 MET A N 1
ATOM 2377 C CA . MET A 1 295 ? 11.588 24.740 18.967 1.00 23.22 295 MET A CA 1
ATOM 2378 C C . MET A 1 295 ? 13.008 24.413 19.432 1.00 23.22 295 MET A C 1
ATOM 2380 O O . MET A 1 295 ? 13.370 23.262 19.661 1.00 23.22 295 MET A O 1
ATOM 2384 N N . ARG A 1 296 ? 13.834 25.459 19.497 1.00 23.78 296 ARG A N 1
ATOM 2385 C CA . ARG A 1 296 ? 15.203 25.442 20.014 1.00 23.78 296 ARG A CA 1
ATOM 2386 C C . ARG A 1 296 ? 15.159 25.363 21.539 1.00 23.78 296 ARG A C 1
ATOM 2388 O O . ARG A 1 296 ? 14.556 26.234 22.148 1.00 23.78 296 ARG A O 1
ATOM 2395 N N . HIS A 1 297 ? 15.935 24.466 22.140 1.00 24.97 297 HIS A N 1
ATOM 2396 C CA . HIS A 1 297 ? 16.633 24.769 23.390 1.00 24.97 297 HIS A CA 1
ATOM 2397 C C . HIS A 1 297 ? 18.077 24.266 23.316 1.00 24.97 297 HIS A C 1
ATOM 2399 O O . HIS A 1 297 ? 18.379 23.211 22.766 1.00 24.97 297 HIS A O 1
ATOM 2405 N N . GLN A 1 298 ? 18.970 25.130 23.784 1.00 26.84 298 GLN A N 1
ATOM 2406 C CA . GLN A 1 298 ? 20.420 25.065 23.677 1.00 26.84 298 GLN A CA 1
ATOM 2407 C C . GLN A 1 298 ? 21.013 24.016 24.629 1.00 26.84 298 GLN A C 1
ATOM 2409 O O . GLN A 1 298 ? 20.733 24.051 25.823 1.00 26.84 298 GLN A O 1
ATOM 2414 N N . ALA A 1 299 ? 21.934 23.186 24.138 1.00 22.47 299 ALA A N 1
ATOM 2415 C CA . ALA A 1 299 ? 22.996 22.591 24.950 1.00 22.47 299 ALA A CA 1
ATOM 2416 C C . ALA A 1 299 ? 24.249 22.395 24.078 1.00 22.47 299 ALA A C 1
ATOM 2418 O O . ALA A 1 299 ? 24.177 21.880 22.964 1.00 22.47 299 ALA A O 1
ATOM 2419 N N . LYS A 1 300 ? 25.389 22.902 24.558 1.00 22.64 300 LYS A N 1
ATOM 2420 C CA . LYS A 1 300 ? 26.690 22.937 23.867 1.00 22.64 300 LYS A CA 1
ATOM 2421 C C . LYS A 1 300 ? 27.302 21.526 23.729 1.00 22.64 300 LYS A C 1
ATOM 2423 O O . LYS A 1 300 ? 27.133 20.723 24.643 1.00 22.64 300 LYS A O 1
ATOM 2428 N N . PRO A 1 301 ? 28.075 21.237 22.665 1.00 23.72 301 PRO A N 1
ATOM 2429 C CA . PRO A 1 301 ? 28.805 19.978 22.533 1.00 23.72 301 PRO A CA 1
ATOM 2430 C C . PRO A 1 301 ? 30.101 19.978 23.361 1.00 23.72 301 PRO A C 1
ATOM 2432 O O . PRO A 1 301 ? 30.859 20.949 23.355 1.00 23.72 301 PRO A O 1
ATOM 2435 N N . ILE A 1 302 ? 30.364 18.859 24.039 1.00 22.42 302 ILE A N 1
ATOM 2436 C CA . ILE A 1 302 ? 31.640 18.541 24.692 1.00 22.42 302 ILE A CA 1
ATOM 2437 C C . ILE A 1 302 ? 32.594 17.970 23.630 1.00 22.42 302 ILE A C 1
ATOM 2439 O O . ILE A 1 302 ? 32.262 17.014 22.932 1.00 22.42 302 ILE A O 1
ATOM 2443 N N . GLN A 1 303 ? 33.774 18.581 23.504 1.00 22.41 303 GLN A N 1
ATOM 2444 C CA . GLN A 1 303 ? 34.904 18.108 22.700 1.00 22.41 303 GLN A CA 1
ATOM 2445 C C . GLN A 1 303 ? 35.510 16.830 23.291 1.00 22.41 303 GLN A C 1
ATOM 2447 O O . GLN A 1 303 ? 35.786 16.783 24.488 1.00 22.41 303 GLN A O 1
ATOM 2452 N N . VAL A 1 304 ? 35.858 15.860 22.441 1.00 23.34 304 VAL A N 1
ATOM 2453 C CA . VAL A 1 304 ? 36.905 14.874 22.754 1.00 23.34 304 VAL A CA 1
ATOM 2454 C C . VAL A 1 304 ? 37.867 14.786 21.566 1.00 23.34 304 VAL A C 1
ATOM 2456 O O . VAL A 1 304 ? 37.455 14.603 20.423 1.00 23.34 304 VAL A O 1
ATOM 2459 N N . TYR A 1 305 ? 39.150 15.002 21.861 1.00 22.62 305 TYR A N 1
ATOM 2460 C CA . TYR A 1 305 ? 40.279 15.089 20.931 1.00 22.62 305 TYR A CA 1
ATOM 2461 C C . TYR A 1 305 ? 40.690 13.723 20.337 1.00 22.62 305 TYR A C 1
ATOM 2463 O O . TYR A 1 305 ? 40.519 12.698 20.998 1.00 22.62 305 TYR A O 1
ATOM 2471 N N . PRO A 1 306 ? 41.304 13.693 19.134 1.00 25.81 306 PRO A N 1
ATOM 2472 C CA . PRO A 1 306 ? 41.822 12.476 18.516 1.00 25.81 306 PRO A CA 1
ATOM 2473 C C . PRO A 1 306 ? 43.266 12.193 18.962 1.00 25.81 306 PRO A C 1
ATOM 2475 O O . PRO A 1 306 ? 44.146 13.041 18.810 1.00 25.81 306 PRO A O 1
ATOM 2478 N N . SER A 1 307 ? 43.542 10.987 19.459 1.00 23.80 307 SER A N 1
ATOM 2479 C CA . SER A 1 307 ? 44.905 10.514 19.720 1.00 23.80 307 SER A CA 1
ATOM 2480 C C . SER A 1 307 ? 45.419 9.615 18.590 1.00 23.80 307 SER A C 1
ATOM 2482 O O . SER A 1 307 ? 44.880 8.561 18.261 1.00 23.80 307 SER A O 1
ATOM 2484 N N . ILE A 1 308 ? 46.496 10.108 17.988 1.00 25.95 308 ILE A N 1
ATOM 2485 C CA . ILE A 1 308 ? 47.417 9.481 17.040 1.00 25.95 308 ILE A CA 1
ATOM 2486 C C . ILE A 1 308 ? 48.161 8.333 17.749 1.00 25.95 308 ILE A C 1
ATOM 2488 O O . ILE A 1 308 ? 48.527 8.513 18.906 1.00 25.95 308 ILE A O 1
ATOM 2492 N N . LEU A 1 309 ? 48.446 7.209 17.066 1.00 27.30 309 LEU A N 1
ATOM 2493 C CA . LEU A 1 309 ? 49.806 6.630 16.953 1.00 27.30 309 LEU A CA 1
ATOM 2494 C C . LEU A 1 309 ? 49.862 5.254 16.254 1.00 27.30 309 LEU A C 1
ATOM 2496 O O . LEU A 1 309 ? 49.264 4.266 16.664 1.00 27.30 309 LEU A O 1
ATOM 2500 N N . ALA A 1 310 ? 50.640 5.270 15.170 1.00 25.08 310 ALA A N 1
ATOM 2501 C CA . ALA A 1 310 ? 51.564 4.279 14.619 1.00 25.08 310 ALA A CA 1
ATOM 2502 C C . ALA A 1 310 ? 51.576 2.825 15.148 1.00 25.08 310 ALA A C 1
ATOM 2504 O O . ALA A 1 310 ? 51.765 2.541 16.326 1.00 25.08 310 ALA A O 1
ATOM 2505 N N . LYS A 1 311 ? 51.568 1.891 14.186 1.00 27.09 311 LYS A N 1
ATOM 2506 C CA . LYS A 1 311 ? 52.008 0.494 14.343 1.00 27.09 311 LYS A CA 1
ATOM 2507 C C . LYS A 1 311 ? 53.519 0.415 14.617 1.00 27.09 311 LYS A C 1
ATOM 2509 O O . LYS A 1 311 ? 54.274 1.114 13.941 1.00 27.09 311 LYS A O 1
ATOM 2514 N N . PRO A 1 312 ? 53.966 -0.583 15.400 1.00 25.20 312 PRO A N 1
ATOM 2515 C CA . PRO A 1 312 ? 55.196 -1.292 15.052 1.00 25.20 312 PRO A CA 1
ATOM 2516 C C . PRO A 1 312 ? 55.056 -2.827 15.065 1.00 25.20 312 PRO A C 1
ATOM 2518 O O . PRO A 1 312 ? 54.261 -3.420 15.791 1.00 25.20 312 PRO A O 1
ATOM 2521 N N . ARG A 1 313 ? 55.859 -3.459 14.203 1.00 22.70 313 ARG A N 1
ATOM 2522 C CA . ARG A 1 313 ? 56.136 -4.905 14.103 1.00 22.70 313 ARG A CA 1
ATOM 2523 C C . ARG A 1 313 ? 57.309 -5.295 15.042 1.00 22.70 313 ARG A C 1
ATOM 2525 O O . ARG A 1 313 ? 57.948 -4.403 15.589 1.00 22.70 313 ARG A O 1
ATOM 2532 N N . PRO A 1 314 ? 57.576 -6.600 15.260 1.00 32.69 314 PRO A N 1
ATOM 2533 C CA . PRO A 1 314 ? 58.034 -7.137 16.543 1.00 32.69 314 PRO A CA 1
ATOM 2534 C C . PRO A 1 314 ? 59.561 -7.197 16.694 1.00 32.69 314 PRO A C 1
ATOM 2536 O O . PRO A 1 314 ? 60.277 -7.386 15.710 1.00 32.69 314 PRO A O 1
ATOM 2539 N N . SER A 1 315 ? 60.057 -7.177 17.936 1.00 22.44 315 SER A N 1
ATOM 2540 C CA . SER A 1 315 ? 61.413 -7.639 18.251 1.00 22.44 315 SER A CA 1
ATOM 2541 C C . SER A 1 315 ? 61.481 -8.439 19.566 1.00 22.44 315 SER A C 1
ATOM 2543 O O . SER A 1 315 ? 60.977 -8.045 20.609 1.00 22.44 315 SER A O 1
ATOM 2545 N N . LYS A 1 316 ? 62.048 -9.642 19.418 1.00 26.03 316 LYS A N 1
ATOM 2546 C CA . LYS A 1 316 ? 63.003 -10.369 20.274 1.00 26.03 316 LYS A CA 1
ATOM 2547 C C . LYS A 1 316 ? 62.959 -10.158 21.806 1.00 26.03 316 LYS A C 1
ATOM 2549 O O . LYS A 1 316 ? 63.371 -9.128 22.320 1.00 26.03 316 LYS A O 1
ATOM 2554 N N . ASN A 1 317 ? 62.648 -11.254 22.511 1.00 25.58 317 ASN A N 1
ATOM 2555 C CA . ASN A 1 317 ? 63.151 -11.597 23.858 1.00 25.58 317 ASN A CA 1
ATOM 2556 C C . ASN A 1 317 ? 64.670 -11.332 23.972 1.00 25.58 317 ASN A C 1
ATOM 2558 O O . ASN A 1 317 ? 65.368 -11.582 22.981 1.00 25.58 317 ASN A O 1
ATOM 2562 N N . PRO A 1 318 ? 65.219 -10.942 25.149 1.00 31.75 318 PRO A N 1
ATOM 2563 C CA . PRO A 1 318 ? 65.469 -11.939 26.212 1.00 31.75 318 PRO A CA 1
ATOM 2564 C C . PRO A 1 318 ? 65.559 -11.434 27.682 1.00 31.75 318 PRO A C 1
ATOM 2566 O O . PRO A 1 318 ? 65.731 -10.252 27.937 1.00 31.75 318 PRO A O 1
ATOM 2569 N N . ARG A 1 319 ? 65.601 -12.417 28.610 1.00 22.94 319 ARG A N 1
ATOM 2570 C CA . ARG A 1 319 ? 66.360 -12.458 29.895 1.00 22.94 319 ARG A CA 1
ATOM 2571 C C . ARG A 1 319 ? 65.941 -11.473 31.008 1.00 22.94 319 ARG A C 1
ATOM 2573 O O . ARG A 1 319 ? 66.089 -10.273 30.883 1.00 22.94 319 ARG A O 1
ATOM 2580 N N . SER A 1 320 ? 65.302 -11.946 32.083 1.00 23.67 320 SER A N 1
ATOM 2581 C CA . SER A 1 320 ? 65.855 -12.635 33.275 1.00 23.67 320 SER A CA 1
ATOM 2582 C C . SER A 1 320 ? 66.110 -11.673 34.438 1.00 23.67 320 SER A C 1
ATOM 2584 O O . SER A 1 320 ? 66.815 -10.695 34.230 1.00 23.67 320 SER A O 1
ATOM 2586 N N . ILE A 1 321 ? 65.651 -12.063 35.638 1.00 24.47 321 ILE A N 1
ATOM 2587 C CA . ILE A 1 321 ? 66.310 -11.975 36.966 1.00 24.47 321 ILE A CA 1
ATOM 2588 C C . ILE A 1 321 ? 65.304 -11.599 38.075 1.00 24.47 321 ILE A C 1
ATOM 2590 O O . ILE A 1 321 ? 64.815 -10.481 38.115 1.00 24.47 321 ILE A O 1
ATOM 2594 N N . GLN A 1 322 ? 65.020 -12.619 38.911 1.00 24.56 322 GLN A N 1
ATOM 2595 C CA . GLN A 1 322 ? 65.014 -12.661 40.394 1.00 24.56 322 GLN A CA 1
ATOM 2596 C C . GLN A 1 322 ? 64.208 -11.579 41.133 1.00 24.56 322 GLN A C 1
ATOM 2598 O O . GLN A 1 322 ? 64.389 -10.400 40.886 1.00 24.56 322 GLN A O 1
ATOM 2603 N N . ASN A 1 323 ? 63.314 -11.835 42.091 1.00 24.36 323 ASN A N 1
ATOM 2604 C CA . ASN A 1 323 ? 63.156 -12.794 43.206 1.00 24.36 323 ASN A CA 1
ATOM 2605 C C . ASN A 1 323 ? 62.868 -11.900 44.423 1.00 24.36 323 ASN A C 1
ATOM 2607 O O . ASN A 1 323 ? 63.549 -10.895 44.580 1.00 24.36 323 ASN A O 1
ATOM 2611 N N . LEU A 1 324 ? 61.928 -12.316 45.278 1.00 25.55 324 LEU A N 1
ATOM 2612 C CA . LEU A 1 324 ? 61.871 -12.178 46.753 1.00 25.55 324 LEU A CA 1
ATOM 2613 C C . LEU A 1 324 ? 60.390 -12.395 47.144 1.00 25.55 324 LEU A C 1
ATOM 2615 O O . LEU A 1 324 ? 59.555 -11.529 46.923 1.00 25.55 324 LEU A O 1
ATOM 2619 N N . THR A 1 325 ? 59.946 -13.639 47.376 1.00 25.77 325 THR A N 1
ATOM 2620 C CA . THR A 1 325 ? 59.845 -14.324 48.694 1.00 25.77 325 THR A CA 1
ATOM 2621 C C . THR A 1 325 ? 59.000 -13.536 49.711 1.00 25.77 325 THR A C 1
ATOM 2623 O O . THR A 1 325 ? 59.364 -12.427 50.067 1.00 25.77 325 THR A O 1
ATOM 2626 N N . ASN A 1 326 ? 57.898 -14.069 50.255 1.00 25.83 326 ASN A N 1
ATOM 2627 C CA . ASN A 1 326 ? 57.978 -15.086 51.307 1.00 25.83 326 ASN A CA 1
ATOM 2628 C C . ASN A 1 326 ? 56.697 -15.920 51.535 1.00 25.83 326 ASN A C 1
ATOM 2630 O O . ASN A 1 326 ? 55.574 -15.491 51.300 1.00 25.83 326 ASN A O 1
ATOM 2634 N N . LYS A 1 327 ? 56.977 -17.132 52.032 1.00 25.41 327 LYS A N 1
ATOM 2635 C CA . LYS A 1 327 ? 56.151 -18.287 52.431 1.00 25.41 327 LYS A CA 1
ATOM 2636 C C . LYS A 1 327 ? 55.189 -17.976 53.597 1.00 25.41 327 LYS A C 1
ATOM 2638 O O . LYS A 1 327 ? 55.460 -17.082 54.387 1.00 25.41 327 LYS A O 1
ATOM 2643 N N . THR A 1 328 ? 54.102 -18.721 53.815 1.00 27.53 328 THR A N 1
ATOM 2644 C CA . THR A 1 328 ? 54.014 -20.023 54.541 1.00 27.53 328 THR A CA 1
ATOM 2645 C C . THR A 1 328 ? 52.507 -20.342 54.720 1.00 27.53 328 THR A C 1
ATOM 2647 O O . THR A 1 328 ? 51.713 -19.412 54.700 1.00 27.53 328 THR A O 1
ATOM 2650 N N . ASN A 1 329 ? 51.969 -21.553 54.911 1.00 26.69 329 ASN A N 1
ATOM 2651 C CA . ASN A 1 329 ? 52.466 -22.925 55.050 1.00 26.69 329 ASN A CA 1
ATOM 2652 C C . ASN A 1 329 ? 51.293 -23.894 54.770 1.00 26.69 329 ASN A C 1
ATOM 2654 O O . ASN A 1 329 ? 50.144 -23.579 55.071 1.00 26.69 329 ASN A O 1
ATOM 2658 N N . GLY A 1 330 ? 51.592 -25.076 54.225 1.00 25.05 330 GLY A N 1
ATOM 2659 C CA . GLY A 1 330 ? 50.622 -26.150 53.991 1.00 25.05 330 GLY A CA 1
ATOM 2660 C C . GLY A 1 330 ? 50.493 -27.140 55.149 1.00 25.05 330 GLY A C 1
ATOM 2661 O O . GLY A 1 330 ? 51.136 -26.994 56.187 1.00 25.05 330 GLY A O 1
ATOM 2662 N N . ASN A 1 331 ? 49.724 -28.211 54.927 1.00 25.31 331 ASN A N 1
ATOM 2663 C CA . ASN A 1 331 ? 49.944 -29.461 55.643 1.00 25.31 331 ASN A CA 1
ATOM 2664 C C . ASN A 1 331 ? 49.531 -30.709 54.839 1.00 25.31 331 ASN A C 1
ATOM 2666 O O . ASN A 1 331 ? 48.404 -30.825 54.371 1.00 25.31 331 ASN A O 1
ATOM 2670 N N . ARG A 1 332 ? 50.487 -31.648 54.821 1.00 25.58 332 ARG A N 1
ATOM 2671 C CA . ARG A 1 332 ? 50.399 -33.118 54.713 1.00 25.58 332 ARG A CA 1
ATOM 2672 C C . ARG A 1 332 ? 50.181 -33.799 53.355 1.00 25.58 332 ARG A C 1
ATOM 2674 O O . ARG A 1 332 ? 49.094 -34.178 52.944 1.00 25.58 332 ARG A O 1
ATOM 2681 N N . SER A 1 333 ? 51.347 -34.086 52.787 1.00 23.97 333 SER A N 1
ATOM 2682 C CA . SER A 1 333 ? 51.769 -35.267 52.033 1.00 23.97 333 SER A CA 1
ATOM 2683 C C . SER A 1 333 ? 51.427 -36.627 52.670 1.00 23.97 333 SER A C 1
ATOM 2685 O O . SER A 1 333 ? 51.357 -36.744 53.893 1.00 23.97 333 SER A O 1
ATOM 2687 N N . ARG A 1 334 ? 51.410 -37.691 51.845 1.00 25.05 334 ARG A N 1
ATOM 2688 C CA . ARG A 1 334 ? 51.981 -39.004 52.207 1.00 25.05 334 ARG A CA 1
ATOM 2689 C C . ARG A 1 334 ? 52.555 -39.766 50.991 1.00 25.05 334 ARG A C 1
ATOM 2691 O O . ARG A 1 334 ? 51.815 -40.218 50.134 1.00 25.05 334 ARG A O 1
ATOM 2698 N N . ILE A 1 335 ? 53.886 -39.915 51.041 1.00 25.88 335 ILE A N 1
ATOM 2699 C CA . ILE A 1 335 ? 54.686 -41.151 50.872 1.00 25.88 335 ILE A CA 1
ATOM 2700 C C . ILE A 1 335 ? 55.024 -41.663 49.441 1.00 25.88 335 ILE A C 1
ATOM 2702 O O . ILE A 1 335 ? 54.244 -42.365 48.815 1.00 25.88 335 ILE A O 1
ATOM 2706 N N . VAL A 1 336 ? 56.228 -41.256 48.976 1.00 22.33 336 VAL A N 1
ATOM 2707 C CA . VAL A 1 336 ? 57.443 -41.990 48.471 1.00 22.33 336 VAL A CA 1
ATOM 2708 C C . VAL A 1 336 ? 57.355 -43.526 48.210 1.00 22.33 336 VAL A C 1
ATOM 2710 O O . VAL A 1 336 ? 56.529 -44.147 48.865 1.00 22.33 336 VAL A O 1
ATOM 2713 N N . PRO A 1 337 ? 58.265 -44.211 47.446 1.00 30.69 337 PRO A N 1
ATOM 2714 C CA . PRO A 1 337 ? 59.497 -43.743 46.774 1.00 30.69 337 PRO A CA 1
ATOM 2715 C C . PRO A 1 337 ? 59.930 -44.422 45.430 1.00 30.69 337 PRO A C 1
ATOM 2717 O O . PRO A 1 337 ? 59.451 -45.472 45.034 1.00 30.69 337 PRO A O 1
ATOM 2720 N N . SER A 1 338 ? 60.999 -43.850 44.849 1.00 23.50 338 SER A N 1
ATOM 2721 C CA . SER A 1 338 ? 62.198 -44.534 44.306 1.00 23.50 338 SER A CA 1
ATOM 2722 C C . SER A 1 338 ? 62.222 -45.211 42.916 1.00 23.50 338 SER A C 1
ATOM 2724 O O . SER A 1 338 ? 61.666 -46.272 42.687 1.00 23.50 338 SER A O 1
ATOM 2726 N N . MET A 1 339 ? 63.132 -44.641 42.113 1.00 25.80 339 MET A N 1
ATOM 2727 C CA . MET A 1 339 ? 64.119 -45.256 41.209 1.00 25.80 339 MET A CA 1
ATOM 2728 C C . MET A 1 339 ? 63.730 -45.796 39.823 1.00 25.80 339 MET A C 1
ATOM 2730 O O . MET A 1 339 ? 62.955 -46.718 39.620 1.00 25.80 339 MET A O 1
ATOM 2734 N N . LYS A 1 340 ? 64.443 -45.190 38.867 1.00 28.16 340 LYS A N 1
ATOM 2735 C CA . LYS A 1 340 ? 64.657 -45.522 37.460 1.00 28.16 340 LYS A CA 1
ATOM 2736 C C . LYS A 1 340 ? 65.188 -46.953 37.281 1.00 28.16 340 LYS A C 1
ATOM 2738 O O . LYS A 1 340 ? 66.201 -47.271 37.896 1.00 28.16 340 LYS A O 1
ATOM 2743 N N . LYS A 1 341 ? 64.683 -47.689 36.286 1.00 27.98 341 LYS A N 1
ATOM 2744 C CA . LYS A 1 341 ? 65.298 -47.810 34.946 1.00 27.98 341 LYS A CA 1
ATOM 2745 C C . LYS A 1 341 ? 64.501 -48.754 34.029 1.00 27.98 341 LYS A C 1
ATOM 2747 O O . LYS A 1 341 ? 63.860 -49.678 34.500 1.00 27.98 341 LYS A O 1
ATOM 2752 N N . GLU A 1 342 ? 64.673 -48.492 32.732 1.00 26.88 342 GLU A N 1
ATOM 2753 C CA . GLU A 1 342 ? 64.543 -49.403 31.580 1.00 26.88 342 GLU A CA 1
ATOM 2754 C C . GLU A 1 342 ? 63.186 -49.544 30.862 1.00 26.88 342 GLU A C 1
ATOM 2756 O O . GLU A 1 342 ? 62.319 -50.336 31.201 1.00 26.88 342 GLU A O 1
ATOM 2761 N N . ASN A 1 343 ? 63.078 -48.727 29.803 1.00 32.19 343 ASN A N 1
ATOM 2762 C CA . ASN A 1 343 ? 62.597 -49.017 28.448 1.00 32.19 343 ASN A CA 1
ATOM 2763 C C . ASN A 1 343 ? 61.636 -50.197 28.244 1.00 32.19 343 ASN A C 1
ATOM 2765 O O . ASN A 1 343 ? 62.074 -51.330 28.061 1.00 32.19 343 ASN A O 1
ATOM 2769 N N . GLN A 1 344 ? 60.361 -49.865 28.030 1.00 28.69 344 GLN A N 1
ATOM 2770 C CA . GLN A 1 344 ? 59.506 -50.552 27.061 1.00 28.69 344 GLN A CA 1
ATOM 2771 C C . GLN A 1 344 ? 58.647 -49.521 26.317 1.00 28.69 344 GLN A C 1
ATOM 2773 O O . GLN A 1 344 ? 57.826 -48.822 26.911 1.00 28.69 344 GLN A O 1
ATOM 2778 N N . ASP A 1 345 ? 58.861 -49.422 25.006 1.00 35.31 345 ASP A N 1
ATOM 2779 C CA . ASP A 1 345 ? 57.982 -48.733 24.065 1.00 35.31 345 ASP A CA 1
ATOM 2780 C C . ASP A 1 345 ? 56.651 -49.481 23.956 1.00 35.31 345 ASP A C 1
ATOM 2782 O O . ASP A 1 345 ? 56.608 -50.492 23.266 1.00 35.31 345 ASP A O 1
ATOM 2786 N N . VAL A 1 346 ? 55.555 -48.992 24.554 1.00 32.34 346 VAL A N 1
ATOM 2787 C CA . VAL A 1 346 ? 54.190 -49.366 24.126 1.00 32.34 346 VAL A CA 1
ATOM 2788 C C . VAL A 1 346 ? 53.184 -48.231 24.398 1.00 32.34 346 VAL A C 1
ATOM 2790 O O . VAL A 1 346 ? 52.776 -47.976 25.525 1.00 32.34 346 VAL A O 1
ATOM 2793 N N . VAL A 1 347 ? 52.745 -47.618 23.292 1.00 33.06 347 VAL A N 1
ATOM 2794 C CA . VAL A 1 347 ? 51.436 -46.984 23.025 1.00 33.06 347 VAL A CA 1
ATOM 2795 C C . VAL A 1 347 ? 51.096 -45.694 23.786 1.00 33.06 347 VAL A C 1
ATOM 2797 O O . VAL A 1 347 ? 50.489 -45.674 24.853 1.00 33.06 347 VAL A O 1
ATOM 2800 N N . ALA A 1 348 ? 51.367 -44.571 23.115 1.00 35.81 348 ALA A N 1
ATOM 2801 C CA . ALA A 1 348 ? 50.747 -43.288 23.412 1.00 35.81 348 ALA A CA 1
ATOM 2802 C C . ALA A 1 348 ? 49.229 -43.359 23.169 1.00 35.81 348 ALA A C 1
ATOM 2804 O O . ALA A 1 348 ? 48.764 -43.420 22.028 1.00 35.81 348 ALA A O 1
ATOM 2805 N N . THR A 1 349 ? 48.445 -43.299 24.243 1.00 36.03 349 THR A N 1
ATOM 2806 C CA . THR A 1 349 ? 47.007 -43.028 24.172 1.00 36.03 349 THR A CA 1
ATOM 2807 C C . THR A 1 349 ? 46.812 -41.668 23.494 1.00 36.03 349 THR A C 1
ATOM 2809 O O . THR A 1 349 ? 47.392 -40.677 23.952 1.00 36.03 349 THR A O 1
ATOM 2812 N N . PRO A 1 350 ? 46.034 -41.565 22.401 1.00 43.53 350 PRO A N 1
ATOM 2813 C CA . PRO A 1 350 ? 45.916 -40.311 21.679 1.00 43.53 350 PRO A CA 1
ATOM 2814 C C . PRO A 1 350 ? 45.261 -39.272 22.587 1.00 43.53 350 PRO A C 1
ATOM 2816 O O . PRO A 1 350 ? 44.125 -39.445 23.037 1.00 43.53 350 PRO A O 1
ATOM 2819 N N . GLN A 1 351 ? 45.988 -38.180 22.848 1.00 46.69 351 GLN A N 1
ATOM 2820 C CA . GLN A 1 351 ? 45.439 -36.979 23.467 1.00 46.69 351 GLN A CA 1
ATOM 2821 C C . GLN A 1 351 ? 44.134 -36.639 22.746 1.00 46.69 351 GLN A C 1
ATOM 2823 O O . GLN A 1 351 ? 44.138 -36.411 21.532 1.00 46.69 351 GLN A O 1
ATOM 2828 N N . ARG A 1 352 ? 43.014 -36.630 23.484 1.00 43.59 352 ARG A N 1
ATOM 2829 C CA . ARG A 1 352 ? 41.731 -36.120 22.987 1.00 43.59 352 ARG A CA 1
ATOM 2830 C C . ARG A 1 352 ? 42.012 -34.743 22.398 1.00 43.59 352 ARG A C 1
ATOM 2832 O O . ARG A 1 352 ? 42.259 -33.796 23.143 1.00 43.59 352 ARG A O 1
ATOM 2839 N N . LYS A 1 353 ? 42.025 -34.653 21.061 1.00 51.34 353 LYS A N 1
ATOM 2840 C CA . LYS A 1 353 ? 42.137 -33.388 20.334 1.00 51.34 353 LYS A CA 1
ATOM 2841 C C . LYS A 1 353 ? 41.144 -32.438 20.986 1.00 51.34 353 LYS A C 1
ATOM 2843 O O . LYS A 1 353 ? 39.962 -32.775 21.040 1.00 51.34 353 LYS A O 1
ATOM 2848 N N . GLN A 1 354 ? 41.619 -31.297 21.492 1.00 56.53 354 GLN A N 1
ATOM 2849 C CA . GLN A 1 354 ? 40.727 -30.212 21.886 1.00 56.53 354 GLN A CA 1
ATOM 2850 C C . GLN A 1 354 ? 39.769 -30.002 20.718 1.00 56.53 354 GLN A C 1
ATOM 2852 O O . GLN A 1 354 ? 40.198 -29.685 19.602 1.00 56.53 354 GLN A O 1
ATOM 2857 N N . LEU A 1 355 ? 38.495 -30.318 20.952 1.00 62.06 355 LEU A N 1
ATOM 2858 C CA . LEU A 1 355 ? 37.468 -30.221 19.934 1.00 62.06 355 LEU A CA 1
ATOM 2859 C C . LEU A 1 355 ? 37.482 -28.771 19.469 1.00 62.06 355 LEU A C 1
ATOM 2861 O O . LEU A 1 355 ? 37.287 -27.849 20.260 1.00 62.06 355 LEU A O 1
ATOM 2865 N N . LYS A 1 356 ? 37.811 -28.568 18.189 1.00 67.19 356 LYS A N 1
ATOM 2866 C CA . LYS A 1 356 ? 37.712 -27.242 17.585 1.00 67.19 356 LYS A CA 1
ATOM 2867 C C . LYS A 1 356 ? 36.278 -26.771 17.819 1.00 67.19 356 LYS A C 1
ATOM 2869 O O . LYS A 1 356 ? 35.375 -27.578 17.582 1.00 67.19 356 LYS A O 1
ATOM 2874 N N . PRO A 1 357 ? 36.070 -25.511 18.241 1.00 71.38 357 PRO A N 1
ATOM 2875 C CA . PRO A 1 357 ? 34.736 -25.026 18.529 1.00 71.38 357 PRO A CA 1
ATOM 2876 C C . PRO A 1 357 ? 33.863 -25.288 17.311 1.00 71.38 357 PRO A C 1
ATOM 2878 O O . PRO A 1 357 ? 34.255 -25.001 16.166 1.00 71.38 357 PRO A O 1
ATOM 2881 N N . THR A 1 358 ? 32.717 -25.903 17.569 1.00 78.50 358 THR A N 1
ATOM 2882 C CA . THR A 1 358 ? 31.711 -26.183 16.556 1.00 78.50 358 THR A CA 1
ATOM 2883 C C . THR A 1 358 ? 31.341 -24.885 15.848 1.00 78.50 358 THR A C 1
ATOM 2885 O O . THR A 1 358 ? 31.535 -23.776 16.357 1.00 78.50 358 THR A O 1
ATOM 2888 N N . GLN A 1 359 ? 30.800 -24.991 14.637 1.00 62.62 359 GLN A N 1
ATOM 2889 C CA . GLN A 1 359 ? 30.355 -23.801 13.915 1.00 62.62 359 GLN A CA 1
ATOM 2890 C C . GLN A 1 359 ? 29.309 -23.013 14.719 1.00 62.62 359 GLN A C 1
ATOM 2892 O O . GLN A 1 359 ? 29.328 -21.786 14.698 1.00 62.62 359 GLN A O 1
ATOM 2897 N N . LEU A 1 360 ? 28.482 -23.715 15.501 1.00 58.53 360 LEU A N 1
ATOM 2898 C CA . LEU A 1 360 ? 27.532 -23.120 16.434 1.00 58.53 360 LEU A CA 1
ATOM 2899 C C . LEU A 1 360 ? 28.226 -22.331 17.554 1.00 58.53 360 LEU A C 1
ATOM 2901 O O . LEU A 1 360 ? 27.853 -21.190 17.803 1.00 58.53 360 LEU A O 1
ATOM 2905 N N . GLU A 1 361 ? 29.258 -22.886 18.193 1.00 68.56 361 GLU A N 1
ATOM 2906 C CA . GLU A 1 361 ? 30.020 -22.190 19.243 1.00 68.56 361 GLU A CA 1
ATOM 2907 C C . GLU A 1 361 ? 30.771 -20.971 18.703 1.00 68.56 361 GLU A C 1
ATOM 2909 O O . GLU A 1 361 ? 30.808 -19.930 19.353 1.00 68.56 361 GLU A O 1
ATOM 2914 N N . LYS A 1 362 ? 31.319 -21.055 17.485 1.00 68.94 362 LYS A N 1
ATOM 2915 C CA . LYS A 1 362 ? 31.941 -19.899 16.822 1.00 68.94 362 LYS A CA 1
ATOM 2916 C C . LYS A 1 362 ? 30.931 -18.785 16.561 1.00 68.94 362 LYS A C 1
ATOM 2918 O O . LYS A 1 362 ? 31.244 -17.625 16.812 1.00 68.94 362 LYS A O 1
ATOM 2923 N N . ILE A 1 363 ? 29.733 -19.136 16.087 1.00 61.25 363 ILE A N 1
ATOM 2924 C CA . ILE A 1 363 ? 28.645 -18.176 15.871 1.00 61.25 363 ILE A CA 1
ATOM 2925 C C . ILE A 1 363 ? 28.220 -17.568 17.209 1.00 61.25 363 ILE A C 1
ATOM 2927 O O . ILE A 1 363 ? 28.219 -16.348 17.328 1.00 61.25 363 ILE A O 1
ATOM 2931 N N . LYS A 1 364 ? 27.961 -18.391 18.233 1.00 64.12 364 LYS A N 1
ATOM 2932 C CA . LYS A 1 364 ? 27.581 -17.942 19.580 1.00 64.12 364 LYS A CA 1
ATOM 2933 C C . LYS A 1 364 ? 28.601 -16.961 20.163 1.00 64.12 364 LYS A C 1
ATOM 2935 O O . LYS A 1 364 ? 28.222 -15.883 20.598 1.00 64.12 364 LYS A O 1
ATOM 2940 N N . ASN A 1 365 ? 29.890 -17.286 20.092 1.00 69.31 365 ASN A N 1
ATOM 2941 C CA . ASN A 1 365 ? 30.953 -16.415 20.594 1.00 69.31 365 ASN A CA 1
ATOM 2942 C C . ASN A 1 365 ? 31.086 -15.118 19.779 1.00 69.31 365 ASN A C 1
ATOM 2944 O O . ASN A 1 365 ? 31.477 -14.093 20.330 1.00 69.31 365 ASN A O 1
ATOM 2948 N N . SER A 1 366 ? 30.771 -15.149 18.477 1.00 64.25 366 SER A N 1
ATOM 2949 C CA . SER A 1 366 ? 30.825 -13.953 17.625 1.00 64.25 366 SER A CA 1
ATOM 2950 C C . SER A 1 366 ? 29.736 -12.930 17.944 1.00 64.25 366 SER A C 1
ATOM 2952 O O . SER A 1 366 ? 29.996 -11.744 17.803 1.00 64.25 366 SER A O 1
ATOM 2954 N N . ILE A 1 367 ? 28.570 -13.385 18.411 1.00 64.44 367 ILE A N 1
ATOM 2955 C CA . ILE A 1 367 ? 27.398 -12.538 18.689 1.00 64.44 367 ILE A CA 1
ATOM 2956 C C . ILE A 1 367 ? 27.218 -12.216 20.180 1.00 64.44 367 ILE A C 1
ATOM 2958 O O . ILE A 1 367 ? 26.424 -11.359 20.540 1.00 64.44 367 ILE A O 1
ATOM 2962 N N . GLN A 1 368 ? 27.971 -12.874 21.068 1.00 65.06 368 GLN A N 1
ATOM 2963 C CA . GLN A 1 368 ? 27.870 -12.702 22.524 1.00 65.06 368 GLN A CA 1
ATOM 2964 C C . GLN A 1 368 ? 28.242 -11.289 23.011 1.00 65.06 368 GLN A C 1
ATOM 2966 O O . GLN A 1 368 ? 27.892 -10.916 24.124 1.00 65.06 368 GLN A O 1
ATOM 2971 N N . LYS A 1 369 ? 28.967 -10.504 22.204 1.00 65.38 369 LYS A N 1
ATOM 2972 C CA . LYS A 1 369 ? 29.247 -9.090 22.505 1.00 65.38 369 LYS A CA 1
ATOM 2973 C C . LYS A 1 369 ? 28.079 -8.165 22.162 1.00 65.38 369 LYS A C 1
ATOM 2975 O O . LYS A 1 369 ? 28.047 -7.050 22.669 1.00 65.38 369 LYS A O 1
ATOM 2980 N N . ASP A 1 370 ? 27.157 -8.631 21.321 1.00 63.25 370 ASP A N 1
ATOM 2981 C CA . ASP A 1 370 ? 26.090 -7.818 20.739 1.00 63.25 370 ASP A CA 1
ATOM 2982 C C . ASP A 1 370 ? 24.766 -7.954 21.512 1.00 63.25 370 ASP A C 1
ATOM 2984 O O . ASP A 1 370 ? 23.860 -7.148 21.323 1.00 63.25 370 ASP A O 1
ATOM 2988 N N . PHE A 1 371 ? 24.636 -8.948 22.401 1.00 64.44 371 PHE A N 1
ATOM 2989 C CA . PHE A 1 371 ? 23.484 -9.100 23.293 1.00 64.44 371 PHE A CA 1
ATOM 2990 C C . PHE A 1 371 ? 23.846 -9.837 24.584 1.00 64.44 371 PHE A C 1
ATOM 2992 O O . PHE A 1 371 ? 24.724 -10.700 24.594 1.00 64.44 371 PHE A O 1
ATOM 2999 N N . ASP A 1 372 ? 23.117 -9.546 25.663 1.00 66.94 372 ASP A N 1
ATOM 3000 C CA . ASP A 1 372 ? 23.190 -10.306 26.910 1.00 66.94 372 ASP A CA 1
ATOM 3001 C C . ASP A 1 372 ? 22.253 -11.528 26.834 1.00 66.94 372 ASP A C 1
ATOM 3003 O O . ASP A 1 372 ? 21.030 -11.351 26.792 1.00 66.94 372 ASP A O 1
ATOM 3007 N N . PRO A 1 373 ? 22.775 -12.773 26.835 1.00 65.00 373 PRO A N 1
ATOM 3008 C CA . PRO A 1 373 ? 21.953 -13.979 26.786 1.00 65.00 373 PRO A CA 1
ATOM 3009 C C . PRO A 1 373 ? 20.946 -14.105 27.934 1.00 65.00 373 PRO A C 1
ATOM 3011 O O . PRO A 1 373 ? 19.954 -14.812 27.778 1.00 65.00 373 PRO A O 1
ATOM 3014 N N . LEU A 1 374 ? 21.190 -13.444 29.071 1.00 65.62 374 LEU A N 1
ATOM 3015 C CA . LEU A 1 374 ? 20.277 -13.443 30.218 1.00 65.62 374 LEU A CA 1
ATOM 3016 C C . LEU A 1 374 ? 19.029 -12.585 29.981 1.00 65.62 374 LEU A C 1
ATOM 3018 O O . LEU A 1 374 ? 18.036 -12.754 30.680 1.00 65.62 374 LEU A O 1
ATOM 3022 N N . THR A 1 375 ? 19.064 -11.694 28.987 1.00 65.00 375 THR A N 1
ATOM 3023 C CA . THR A 1 375 ? 17.939 -10.816 28.620 1.00 65.00 375 THR A CA 1
ATOM 3024 C C . THR A 1 375 ? 17.089 -11.365 27.470 1.00 65.00 375 THR A C 1
ATOM 3026 O O . THR A 1 375 ? 16.131 -10.712 27.057 1.00 65.00 375 THR A O 1
ATOM 3029 N N . LEU A 1 376 ? 17.434 -12.544 26.936 1.00 68.62 376 LEU A N 1
ATOM 3030 C CA . LEU A 1 376 ? 16.738 -13.175 25.814 1.00 68.62 376 LEU A CA 1
ATOM 3031 C C . LEU A 1 376 ? 15.471 -13.905 26.254 1.00 68.62 376 LEU A C 1
ATOM 3033 O O . LEU A 1 376 ? 15.450 -14.582 27.281 1.00 68.62 376 LEU A O 1
ATOM 3037 N N . GLU A 1 377 ? 14.444 -13.867 25.404 1.00 70.94 377 GLU A N 1
ATOM 3038 C CA . GLU A 1 377 ? 13.249 -14.685 25.612 1.00 70.94 377 GLU A CA 1
ATOM 3039 C C . GLU A 1 377 ? 13.584 -16.197 25.605 1.00 70.94 377 GLU A C 1
ATOM 3041 O O . GLU A 1 377 ? 14.348 -16.703 24.777 1.00 70.94 377 GLU A O 1
ATOM 3046 N N . GLY A 1 378 ? 13.005 -16.946 26.545 1.00 71.94 378 GLY A N 1
ATOM 3047 C CA . GLY A 1 378 ? 13.095 -18.408 26.582 1.00 71.94 378 GLY A CA 1
ATOM 3048 C C . GLY A 1 378 ? 11.996 -19.055 25.736 1.00 71.94 378 GLY A C 1
ATOM 3049 O O . GLY A 1 378 ? 10.825 -18.712 25.891 1.00 71.94 378 GLY A O 1
ATOM 3050 N N . ILE A 1 379 ? 12.352 -20.012 24.868 1.00 76.25 379 ILE A N 1
ATOM 3051 C CA . ILE A 1 379 ? 11.385 -20.804 24.084 1.00 76.25 379 ILE A CA 1
ATOM 3052 C C . ILE A 1 379 ? 11.265 -22.209 24.688 1.00 76.25 379 ILE A C 1
ATOM 3054 O O . ILE A 1 379 ? 12.221 -22.987 24.698 1.00 76.25 379 ILE A O 1
ATOM 3058 N N . HIS A 1 380 ? 10.069 -22.550 25.158 1.00 78.62 380 HIS A N 1
ATOM 3059 C CA . HIS A 1 380 ? 9.703 -23.849 25.713 1.00 78.62 380 HIS A CA 1
ATOM 3060 C C . HIS A 1 380 ? 8.858 -24.627 24.709 1.00 78.62 380 HIS A C 1
ATOM 3062 O O . HIS A 1 380 ? 7.729 -24.247 24.428 1.00 78.62 380 HIS A O 1
ATOM 3068 N N . HIS A 1 381 ? 9.377 -25.729 24.174 1.00 76.44 381 HIS A N 1
ATOM 3069 C CA . HIS A 1 381 ? 8.676 -26.458 23.118 1.00 76.44 381 HIS A CA 1
ATOM 3070 C C . HIS A 1 381 ? 7.352 -27.038 23.614 1.00 76.44 381 HIS A C 1
ATOM 3072 O O . HIS A 1 381 ? 7.280 -27.711 24.647 1.00 76.44 381 HIS A O 1
ATOM 3078 N N . PHE A 1 382 ? 6.303 -26.777 22.849 1.00 70.19 382 PHE A N 1
ATOM 3079 C CA . PHE A 1 382 ? 4.974 -27.294 23.104 1.00 70.19 382 PHE A CA 1
ATOM 3080 C C . PHE A 1 382 ? 4.861 -28.770 22.684 1.00 70.19 382 PHE A C 1
ATOM 3082 O O . PHE A 1 382 ? 4.784 -29.094 21.499 1.00 70.19 382 PHE A O 1
ATOM 3089 N N . TYR A 1 383 ? 4.814 -29.682 23.658 1.00 66.19 383 TYR A N 1
ATOM 3090 C CA . TYR A 1 383 ? 4.640 -31.118 23.412 1.00 66.19 383 TYR A CA 1
ATOM 3091 C C . TYR A 1 383 ? 3.158 -31.486 23.333 1.00 66.19 383 TYR A C 1
ATOM 3093 O O . TYR A 1 383 ? 2.565 -31.943 24.310 1.00 66.19 383 TYR A O 1
ATOM 3101 N N . PHE A 1 384 ? 2.554 -31.295 22.160 1.00 65.56 384 PHE A N 1
ATOM 3102 C CA . PHE A 1 384 ? 1.173 -31.712 21.911 1.00 65.56 384 PHE A CA 1
ATOM 3103 C C . PHE A 1 384 ? 1.071 -32.609 20.681 1.00 65.56 384 PHE A C 1
ATOM 3105 O O . PHE A 1 384 ? 1.758 -32.364 19.684 1.00 65.56 384 PHE A O 1
ATOM 3112 N N . PRO A 1 385 ? 0.159 -33.595 20.687 1.00 59.88 385 PRO A N 1
ATOM 3113 C CA . PRO A 1 385 ? -0.217 -34.265 19.458 1.00 59.88 385 PRO A CA 1
ATOM 3114 C C . PRO A 1 385 ? -0.835 -33.247 18.471 1.00 59.88 385 PRO A C 1
ATOM 3116 O O . PRO A 1 385 ? -1.611 -32.384 18.896 1.00 59.88 385 PRO A O 1
ATOM 3119 N N . PRO A 1 386 ? -0.533 -33.329 17.158 1.00 57.84 386 PRO A N 1
ATOM 3120 C CA . PRO A 1 386 ? -0.908 -32.324 16.153 1.00 57.84 386 PRO A CA 1
ATOM 3121 C C . PRO A 1 386 ? -2.389 -31.916 16.126 1.00 57.84 386 PRO A C 1
ATOM 3123 O O . PRO A 1 386 ? -2.695 -30.791 15.734 1.00 57.84 386 PRO A O 1
ATOM 3126 N N . TRP A 1 387 ? -3.286 -32.813 16.543 1.00 63.84 387 TRP A N 1
ATOM 3127 C CA . TRP A 1 387 ? -4.743 -32.652 16.537 1.00 63.84 387 TRP A CA 1
ATOM 3128 C C . TRP A 1 387 ? -5.336 -32.067 17.830 1.00 63.84 387 TRP A C 1
ATOM 3130 O O . TRP A 1 387 ? -6.514 -31.732 17.842 1.00 63.84 387 TRP A O 1
ATOM 3140 N N . LYS A 1 388 ? -4.559 -31.921 18.912 1.00 62.94 388 LYS A N 1
ATOM 3141 C CA . LYS A 1 388 ? -5.054 -31.490 20.236 1.00 62.94 388 LYS A CA 1
ATOM 3142 C C . LYS A 1 388 ? -4.546 -30.094 20.612 1.00 62.94 388 LYS A C 1
ATOM 3144 O O . LYS A 1 388 ? -3.980 -29.888 21.681 1.00 62.94 388 LYS A O 1
ATOM 3149 N N . LYS A 1 389 ? -4.691 -29.137 19.693 1.00 69.31 389 LYS A N 1
ATOM 3150 C CA . LYS A 1 389 ? -4.254 -27.742 19.871 1.00 69.31 389 LYS A CA 1
ATOM 3151 C C . LYS A 1 389 ? -5.415 -26.865 20.327 1.00 69.31 389 LYS A C 1
ATOM 3153 O O . LYS A 1 389 ? -5.858 -25.988 19.589 1.00 69.31 389 LYS A O 1
ATOM 3158 N N . GLU A 1 390 ? -5.924 -27.135 21.519 1.00 74.62 390 GLU A N 1
ATOM 3159 C CA . GLU A 1 390 ? -7.014 -26.354 22.100 1.00 74.62 390 GLU A CA 1
ATOM 3160 C C . GLU A 1 390 ? -6.470 -25.292 23.057 1.00 74.62 390 GLU A C 1
ATOM 3162 O O . GLU A 1 390 ? -5.446 -25.485 23.711 1.00 74.62 390 GLU A O 1
ATOM 3167 N N . VAL A 1 391 ? -7.151 -24.150 23.101 1.00 85.69 391 VAL A N 1
ATOM 3168 C CA . VAL A 1 391 ? -6.863 -23.040 24.012 1.00 85.69 391 VAL A CA 1
ATOM 3169 C C . VAL A 1 391 ? -8.112 -22.741 24.849 1.00 85.69 391 VAL A C 1
ATOM 3171 O O . VAL A 1 391 ? -9.228 -22.897 24.349 1.00 85.69 391 VAL A O 1
ATOM 3174 N N . PRO A 1 392 ? -7.961 -22.275 26.099 1.00 87.62 392 PRO A N 1
ATOM 3175 C CA . PRO A 1 392 ? -9.055 -22.032 27.053 1.00 87.62 392 PRO A CA 1
ATOM 3176 C C . PRO A 1 392 ? -9.855 -20.744 26.756 1.00 87.62 392 PRO A C 1
ATOM 3178 O O . PRO A 1 392 ? -10.451 -20.136 27.643 1.00 87.62 392 PRO A O 1
ATOM 3181 N N . TYR A 1 393 ? -9.854 -20.264 25.516 1.00 90.94 393 TYR A N 1
ATOM 3182 C CA . TYR A 1 393 ? -10.614 -19.090 25.093 1.00 90.94 393 TYR A CA 1
ATOM 3183 C C . TYR A 1 393 ? -10.999 -19.205 23.625 1.00 90.94 393 TYR A C 1
ATOM 3185 O O . TYR A 1 393 ? -10.290 -19.791 22.807 1.00 90.94 393 TYR A O 1
ATOM 3193 N N . LYS A 1 394 ? -12.127 -18.595 23.265 1.00 91.00 394 LYS A N 1
ATOM 3194 C CA . LYS A 1 394 ? -12.543 -18.481 21.862 1.00 91.00 394 LYS A CA 1
ATOM 3195 C C . LYS A 1 394 ? -11.900 -17.253 21.233 1.00 91.00 394 LYS A C 1
ATOM 3197 O O . LYS A 1 394 ? -11.913 -16.189 21.844 1.00 91.00 394 LYS A O 1
ATOM 3202 N N . VAL A 1 395 ? -11.383 -17.397 20.014 1.00 91.38 395 VAL A N 1
ATOM 3203 C CA . VAL A 1 395 ? -10.854 -16.284 19.211 1.00 91.38 395 VAL A CA 1
ATOM 3204 C C . VAL A 1 395 ? -11.808 -15.998 18.056 1.00 91.38 395 VAL A C 1
ATOM 3206 O O . VAL A 1 395 ? -11.951 -16.825 17.151 1.00 91.38 395 VAL A O 1
ATOM 3209 N N . ASN A 1 396 ? -12.437 -14.825 18.079 1.00 91.94 396 ASN A N 1
ATOM 3210 C CA . ASN A 1 396 ? -13.414 -14.386 17.088 1.00 91.94 396 ASN A CA 1
ATOM 3211 C C . ASN A 1 396 ? -12.816 -13.268 16.231 1.00 91.94 396 ASN A C 1
ATOM 3213 O O . ASN A 1 396 ? -12.536 -12.180 16.729 1.00 91.94 396 ASN A O 1
ATOM 3217 N N . ILE A 1 397 ? -12.639 -13.524 14.936 1.00 89.00 397 ILE A N 1
ATOM 3218 C CA . ILE A 1 397 ? -12.135 -12.538 13.973 1.00 89.00 397 ILE A CA 1
ATOM 3219 C C . ILE A 1 397 ? -13.196 -12.371 12.888 1.00 89.00 397 ILE A C 1
ATOM 3221 O O . ILE A 1 397 ? -13.592 -13.353 12.255 1.00 89.00 397 ILE A O 1
ATOM 3225 N N . SER A 1 398 ? -13.684 -11.141 12.712 1.00 85.75 398 SER A N 1
ATOM 3226 C CA . SER A 1 398 ? -14.695 -10.829 11.699 1.00 85.75 398 SER A CA 1
ATOM 3227 C C . SER A 1 398 ? -14.112 -10.959 10.291 1.00 85.75 398 SER A C 1
ATOM 3229 O O . SER A 1 398 ? -12.960 -10.601 10.055 1.00 85.75 398 SER A O 1
ATOM 3231 N N . LYS A 1 399 ? -14.920 -11.459 9.352 1.00 84.38 399 LYS A N 1
ATOM 3232 C CA . LYS A 1 399 ? -14.610 -11.466 7.910 1.00 84.38 399 LYS A CA 1
ATOM 3233 C C . LYS A 1 399 ? -15.235 -10.280 7.163 1.00 84.38 399 LYS A C 1
ATOM 3235 O O . LYS A 1 399 ? -15.042 -10.165 5.958 1.00 84.38 399 LYS A O 1
ATOM 3240 N N . LEU A 1 400 ? -16.023 -9.466 7.865 1.00 83.44 400 LEU A N 1
ATOM 3241 C CA . LEU A 1 400 ? -16.765 -8.332 7.314 1.00 83.44 400 LEU A CA 1
ATOM 3242 C C . LEU A 1 400 ? -15.860 -7.107 7.135 1.00 83.44 400 LEU A C 1
ATOM 3244 O O . LEU A 1 400 ? -14.744 -7.067 7.663 1.00 83.44 400 LEU A O 1
ATOM 3248 N N . GLY A 1 401 ? -16.355 -6.099 6.411 1.00 83.31 401 GLY A N 1
ATOM 3249 C CA . GLY A 1 401 ? -15.670 -4.814 6.268 1.00 83.31 401 GLY A CA 1
ATOM 3250 C C . GLY A 1 401 ? -15.461 -4.110 7.616 1.00 83.31 401 GLY A C 1
ATOM 3251 O O . GLY A 1 401 ? -16.150 -4.399 8.596 1.00 83.31 401 GLY A O 1
ATOM 3252 N N . LYS A 1 402 ? -14.504 -3.171 7.683 1.00 85.19 402 LYS A N 1
ATOM 3253 C CA . LYS A 1 402 ? -14.173 -2.457 8.934 1.00 85.19 402 LYS A CA 1
ATOM 3254 C C . LYS A 1 402 ? -15.380 -1.714 9.516 1.00 85.19 402 LYS A C 1
ATOM 3256 O O . LYS A 1 402 ? -15.645 -1.844 10.702 1.00 85.19 402 LYS A O 1
ATOM 3261 N N . GLU A 1 403 ? -16.131 -0.987 8.695 1.00 85.06 403 GLU A N 1
ATOM 3262 C CA . GLU A 1 403 ? -17.292 -0.212 9.155 1.00 85.06 403 GLU A CA 1
ATOM 3263 C C . GLU A 1 403 ? -18.423 -1.115 9.662 1.00 85.06 403 GLU A C 1
ATOM 3265 O O . GLU A 1 403 ? -18.931 -0.915 10.762 1.00 85.06 403 GLU A O 1
ATOM 3270 N N . GLU A 1 404 ? -18.757 -2.170 8.918 1.00 85.25 404 GLU A N 1
ATOM 3271 C CA . GLU A 1 404 ? -19.770 -3.152 9.324 1.00 85.25 404 GLU A CA 1
ATOM 3272 C C . GLU A 1 404 ? -19.388 -3.846 10.637 1.00 85.25 404 GLU A C 1
ATOM 3274 O O . GLU A 1 404 ? -20.215 -3.996 11.539 1.00 85.25 404 GLU A O 1
ATOM 3279 N N . ALA A 1 405 ? -18.117 -4.234 10.783 1.00 86.75 405 ALA A N 1
ATOM 3280 C CA . ALA A 1 405 ? -17.611 -4.830 12.012 1.00 86.75 405 ALA A CA 1
ATOM 3281 C C . ALA A 1 405 ? -17.688 -3.855 13.202 1.00 86.75 405 ALA A C 1
ATOM 3283 O O . ALA A 1 405 ? -18.056 -4.279 14.301 1.00 86.75 405 ALA A O 1
ATOM 3284 N N . ALA A 1 406 ? -17.401 -2.565 12.988 1.00 87.69 406 ALA A N 1
ATOM 3285 C CA . ALA A 1 406 ? -17.539 -1.523 14.005 1.00 87.69 406 ALA A CA 1
ATOM 3286 C C . ALA A 1 406 ? -19.007 -1.330 14.416 1.00 87.69 406 ALA A C 1
ATOM 3288 O O . ALA A 1 406 ? -19.319 -1.299 15.607 1.00 87.69 406 ALA A O 1
ATOM 3289 N N . MET A 1 407 ? -19.930 -1.277 13.449 1.00 86.44 407 MET A N 1
ATOM 3290 C CA . MET A 1 407 ? -21.370 -1.158 13.708 1.00 86.44 407 MET A CA 1
ATOM 3291 C C . MET A 1 407 ? -21.906 -2.348 14.509 1.00 86.44 407 MET A C 1
ATOM 3293 O O . MET A 1 407 ? -22.586 -2.158 15.519 1.00 86.44 407 MET A O 1
ATOM 3297 N N . ILE A 1 408 ? -21.563 -3.575 14.103 1.00 87.12 408 ILE A N 1
ATOM 3298 C CA . ILE A 1 408 ? -21.963 -4.800 14.811 1.00 87.12 408 ILE A CA 1
ATOM 3299 C C . ILE A 1 408 ? -21.400 -4.807 16.229 1.00 87.12 408 ILE A C 1
ATOM 3301 O O . ILE A 1 408 ? -22.118 -5.149 17.170 1.00 87.12 408 ILE A O 1
ATOM 3305 N N . HIS A 1 409 ? -20.140 -4.407 16.403 1.00 89.94 409 HIS A N 1
ATOM 3306 C CA . HIS A 1 409 ? -19.540 -4.281 17.723 1.00 89.94 409 HIS A CA 1
ATOM 3307 C C . HIS A 1 409 ? -20.296 -3.263 18.589 1.00 89.94 409 HIS A C 1
ATOM 3309 O O . HIS A 1 409 ? -20.690 -3.598 19.704 1.00 89.94 409 HIS A O 1
ATOM 3315 N N . ASN A 1 410 ? -20.562 -2.059 18.076 1.00 88.56 410 ASN A N 1
ATOM 3316 C CA . ASN A 1 410 ? -21.263 -1.003 18.809 1.00 88.56 410 ASN A CA 1
ATOM 3317 C C . ASN A 1 410 ? -22.691 -1.419 19.200 1.00 88.56 410 ASN A C 1
ATOM 3319 O O . ASN A 1 410 ? -23.125 -1.167 20.327 1.00 8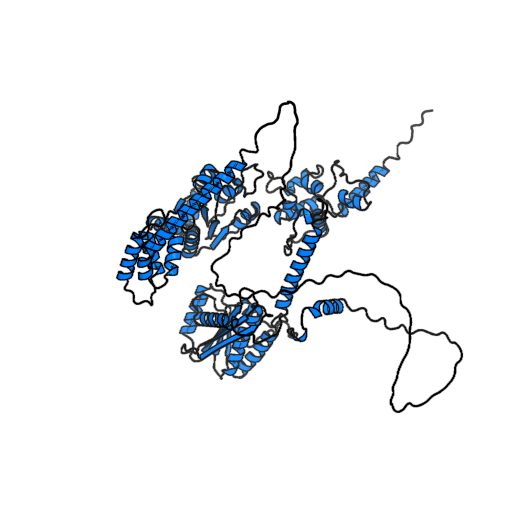8.56 410 ASN A O 1
ATOM 3323 N N . LEU A 1 411 ? -23.403 -2.128 18.318 1.00 86.75 411 LEU A N 1
ATOM 3324 C CA . LEU A 1 411 ? -24.704 -2.731 18.624 1.00 86.75 411 LEU A CA 1
ATOM 3325 C C . LEU A 1 411 ? -24.584 -3.810 19.708 1.00 86.75 411 LEU A C 1
ATOM 3327 O O . LEU A 1 411 ? -25.291 -3.758 20.716 1.00 86.75 411 LEU A O 1
ATOM 3331 N N . ALA A 1 412 ? -23.658 -4.759 19.549 1.00 86.12 412 ALA A N 1
ATOM 3332 C CA . ALA A 1 412 ? -23.427 -5.825 20.522 1.00 86.12 412 ALA A CA 1
ATOM 3333 C C . ALA A 1 412 ? -22.990 -5.280 21.888 1.00 86.12 412 ALA A C 1
ATOM 3335 O O . ALA A 1 412 ? -23.334 -5.852 22.922 1.00 86.12 412 ALA A O 1
ATOM 3336 N N . PHE A 1 413 ? -22.255 -4.169 21.902 1.00 86.81 413 PHE A N 1
ATOM 3337 C CA . PHE A 1 413 ? -21.885 -3.450 23.106 1.00 86.81 413 PHE A CA 1
ATOM 3338 C C . PHE A 1 413 ? -23.116 -2.792 23.732 1.00 86.81 413 PHE A C 1
ATOM 3340 O O . PHE A 1 413 ? -23.386 -3.029 24.906 1.00 86.81 413 PHE A O 1
ATOM 3347 N N . LYS A 1 414 ? -23.919 -2.034 22.976 1.00 84.81 414 LYS A N 1
ATOM 3348 C CA . LYS A 1 414 ? -25.126 -1.353 23.485 1.00 84.81 414 LYS A CA 1
ATOM 3349 C C . LYS A 1 414 ? -26.141 -2.319 24.106 1.00 84.81 414 LYS A C 1
ATOM 3351 O O . LYS A 1 414 ? -26.688 -2.020 25.163 1.00 84.81 414 LYS A O 1
ATOM 3356 N N . TYR A 1 415 ? -26.343 -3.481 23.490 1.00 83.88 415 TYR A N 1
ATOM 3357 C CA . TYR A 1 415 ? -27.317 -4.492 23.921 1.00 83.88 415 TYR A CA 1
ATOM 3358 C C . TYR A 1 415 ? -26.688 -5.664 24.701 1.00 83.88 415 TYR A C 1
ATOM 3360 O O . TYR A 1 415 ? -27.239 -6.765 24.737 1.00 83.88 415 TYR A O 1
ATOM 3368 N N . ARG A 1 416 ? -25.517 -5.460 25.322 1.00 85.25 416 ARG A N 1
ATOM 3369 C CA . ARG A 1 416 ? -24.798 -6.510 26.067 1.00 85.25 416 ARG A CA 1
ATOM 3370 C C . ARG A 1 416 ? -25.521 -6.956 27.344 1.00 85.25 416 ARG A C 1
ATOM 3372 O O . ARG A 1 416 ? -26.214 -6.180 27.997 1.00 85.25 416 ARG A O 1
ATOM 3379 N N . CYS A 1 417 ? -25.296 -8.207 27.751 1.00 80.94 417 CYS A N 1
ATOM 3380 C CA . CYS A 1 417 ? -25.836 -8.755 28.997 1.00 80.94 417 CYS A CA 1
ATOM 3381 C C . CYS A 1 417 ? -25.204 -8.104 30.242 1.00 80.94 417 CYS A C 1
ATOM 3383 O O . CYS A 1 417 ? -24.032 -7.725 30.234 1.00 80.94 417 CYS A O 1
ATOM 3385 N N . LYS A 1 418 ? -25.954 -8.064 31.354 1.00 82.25 418 LYS A N 1
ATOM 3386 C CA . LYS A 1 418 ? -25.520 -7.458 32.631 1.00 82.25 418 LYS A CA 1
ATOM 3387 C C . LYS A 1 418 ? -24.275 -8.100 33.261 1.00 82.25 418 LYS A C 1
ATOM 3389 O O . LYS A 1 418 ? -23.653 -7.471 34.101 1.00 82.25 418 LYS A O 1
ATOM 3394 N N . ASN A 1 419 ? -23.903 -9.315 32.867 1.00 88.31 419 ASN A N 1
ATOM 3395 C CA . ASN A 1 419 ? -22.705 -10.019 33.339 1.00 88.31 419 ASN A CA 1
ATOM 3396 C C . ASN A 1 419 ? -21.532 -9.964 32.341 1.00 88.31 419 ASN A C 1
ATOM 3398 O O . ASN A 1 419 ? -20.552 -10.685 32.517 1.00 88.31 419 ASN A O 1
ATOM 3402 N N . THR A 1 420 ? -21.636 -9.173 31.264 1.00 91.69 420 THR A N 1
ATOM 3403 C CA . THR A 1 420 ? -20.597 -9.085 30.227 1.00 91.69 420 THR A CA 1
ATOM 3404 C C . THR A 1 420 ? -19.715 -7.853 30.414 1.00 91.69 420 THR A C 1
ATOM 3406 O O . THR A 1 420 ? -20.178 -6.724 30.250 1.00 91.69 420 THR A O 1
ATOM 3409 N N . ILE A 1 421 ? -18.433 -8.072 30.702 1.00 93.62 421 ILE A N 1
ATOM 3410 C CA . ILE A 1 421 ? -17.416 -7.026 30.862 1.00 93.62 421 ILE A CA 1
ATOM 3411 C C . ILE A 1 421 ? -16.572 -6.964 29.585 1.00 93.62 421 ILE A C 1
ATOM 3413 O O . ILE A 1 421 ? -16.098 -7.991 29.089 1.00 93.62 421 ILE A O 1
ATOM 3417 N N . ALA A 1 422 ? -16.412 -5.757 29.043 1.00 94.31 422 ALA A N 1
ATOM 3418 C CA . ALA A 1 422 ? -15.617 -5.506 27.848 1.00 94.31 422 ALA A CA 1
ATOM 3419 C C . ALA A 1 422 ? -14.261 -4.915 28.241 1.00 94.31 422 ALA A C 1
ATOM 3421 O O . ALA A 1 422 ? -14.201 -3.965 29.021 1.00 94.31 422 ALA A O 1
ATOM 3422 N N . ILE A 1 423 ? -13.188 -5.468 27.691 1.00 95.25 423 ILE A N 1
ATOM 3423 C CA . ILE A 1 423 ? -11.818 -5.014 27.924 1.00 95.25 423 ILE A CA 1
ATOM 3424 C C . ILE A 1 423 ? -11.200 -4.730 26.563 1.00 95.25 423 ILE A C 1
ATOM 3426 O O . ILE A 1 423 ? -11.315 -5.558 25.668 1.00 95.25 423 ILE A O 1
ATOM 3430 N N . TYR A 1 424 ? -10.569 -3.579 26.401 1.00 94.69 424 TYR A N 1
ATOM 3431 C CA . TYR A 1 424 ? -9.921 -3.161 25.163 1.00 94.69 424 TYR A CA 1
ATOM 3432 C C . TYR A 1 424 ? -8.431 -3.014 25.414 1.00 94.69 424 TYR A C 1
ATOM 3434 O O . TYR A 1 424 ? -8.034 -2.538 26.480 1.00 94.69 424 TYR A O 1
ATOM 3442 N N . THR A 1 425 ? -7.623 -3.433 24.447 1.00 93.44 425 THR A N 1
ATOM 3443 C CA . THR A 1 425 ? -6.166 -3.338 24.517 1.00 93.44 425 THR A CA 1
ATOM 3444 C C . THR A 1 425 ? -5.614 -2.823 23.210 1.00 93.44 425 THR A C 1
ATOM 3446 O O . THR A 1 425 ? -6.030 -3.308 22.158 1.00 93.44 425 THR A O 1
ATOM 3449 N N . ASP A 1 426 ? -4.630 -1.942 23.296 1.00 89.88 426 ASP A N 1
ATOM 3450 C CA . ASP A 1 426 ? -3.868 -1.491 22.139 1.00 89.88 426 ASP A CA 1
ATOM 3451 C C . ASP A 1 426 ? -2.385 -1.331 22.498 1.00 89.88 426 ASP A C 1
ATOM 3453 O O . ASP A 1 426 ? -2.026 -1.217 23.679 1.00 89.88 426 ASP A O 1
ATOM 3457 N N . ALA A 1 427 ? -1.525 -1.347 21.483 1.00 86.19 427 ALA A N 1
ATOM 3458 C CA . ALA A 1 427 ? -0.093 -1.144 21.608 1.00 86.19 427 ALA A CA 1
ATOM 3459 C C . ALA A 1 427 ? 0.399 -0.101 20.596 1.00 86.19 427 ALA A C 1
ATOM 3461 O O . ALA A 1 427 ? 0.126 -0.165 19.402 1.00 86.19 427 ALA A O 1
ATOM 3462 N N . SER A 1 428 ? 1.199 0.850 21.072 1.00 82.44 428 SER A N 1
ATOM 3463 C CA . SER A 1 428 ? 1.744 1.941 20.270 1.00 82.44 428 SER A CA 1
ATOM 3464 C C . SER A 1 428 ? 3.261 1.993 20.383 1.00 82.44 428 SER A C 1
ATOM 3466 O O . SER A 1 428 ? 3.824 1.695 21.437 1.00 82.44 428 SER A O 1
ATOM 3468 N N . SER A 1 429 ? 3.931 2.422 19.314 1.00 77.88 429 SER A N 1
ATOM 3469 C CA . SER A 1 429 ? 5.376 2.655 19.304 1.00 77.88 429 SER A CA 1
ATOM 3470 C C . SER A 1 429 ? 5.739 4.071 18.879 1.00 77.88 429 SER A C 1
ATOM 3472 O O . SER A 1 429 ? 5.064 4.672 18.044 1.00 77.88 429 SER A O 1
ATOM 3474 N N . THR A 1 430 ? 6.858 4.591 19.383 1.00 71.06 430 THR A N 1
ATOM 3475 C CA . THR A 1 430 ? 7.429 5.859 18.898 1.00 71.06 430 THR A CA 1
ATOM 3476 C C . THR A 1 430 ? 7.906 5.768 17.442 1.00 71.06 430 THR A C 1
ATOM 3478 O O . THR A 1 430 ? 8.118 4.678 16.917 1.00 71.06 430 THR A O 1
ATOM 3481 N N . LEU A 1 431 ? 8.115 6.922 16.789 1.00 53.97 431 LEU A N 1
ATOM 3482 C CA . LEU A 1 431 ? 8.558 7.039 15.384 1.00 53.97 431 LEU A CA 1
ATOM 3483 C C . LEU A 1 431 ? 9.865 6.288 15.066 1.00 53.97 431 LEU A C 1
ATOM 3485 O O . LEU A 1 431 ? 10.094 5.917 13.920 1.00 53.97 431 LEU A O 1
ATOM 3489 N N . GLU A 1 432 ? 10.705 6.042 16.071 1.00 50.25 432 GLU A N 1
ATOM 3490 C CA . GLU A 1 432 ? 11.945 5.269 15.927 1.00 50.25 432 GLU A CA 1
ATOM 3491 C C . GLU A 1 432 ? 11.760 3.768 16.241 1.00 50.25 432 GLU A C 1
ATOM 3493 O O . GLU A 1 432 ? 12.702 2.991 16.111 1.00 50.25 432 GLU A O 1
ATOM 3498 N N . GLY A 1 433 ? 10.562 3.340 16.661 1.00 53.38 433 GLY A N 1
ATOM 3499 C CA . GLY A 1 433 ? 10.276 1.971 17.110 1.00 53.38 433 GLY A CA 1
ATOM 3500 C C . GLY A 1 433 ? 10.916 1.617 18.457 1.00 53.38 433 GLY A C 1
ATOM 3501 O O . GLY A 1 433 ? 11.026 0.443 18.788 1.00 53.38 433 GLY A O 1
ATOM 3502 N N . ILE A 1 434 ? 11.374 2.625 19.210 1.00 53.12 434 ILE A N 1
ATOM 3503 C CA . ILE A 1 434 ? 12.237 2.460 20.390 1.00 53.12 434 ILE A CA 1
ATOM 3504 C C . ILE A 1 434 ? 11.439 2.461 21.688 1.00 53.12 434 ILE A C 1
ATOM 3506 O O . ILE A 1 434 ? 11.944 2.000 22.685 1.00 53.12 434 ILE A O 1
ATOM 3510 N N . ARG A 1 435 ? 10.217 2.981 21.773 1.00 57.25 435 ARG A N 1
ATOM 3511 C CA . ARG A 1 435 ? 9.431 2.852 23.013 1.00 57.25 435 ARG A CA 1
ATOM 3512 C C . ARG A 1 435 ? 8.069 2.325 22.689 1.00 57.25 435 ARG A C 1
ATOM 3514 O O . ARG A 1 435 ? 7.401 2.891 21.830 1.00 57.25 435 ARG A O 1
ATOM 3521 N N . ILE A 1 436 ? 7.683 1.291 23.414 1.00 68.75 436 ILE A N 1
ATOM 3522 C CA . ILE A 1 436 ? 6.402 0.630 23.256 1.00 68.75 436 ILE A CA 1
ATOM 3523 C C . ILE A 1 436 ? 5.559 0.903 24.488 1.00 68.75 436 ILE A C 1
ATOM 3525 O O . ILE A 1 436 ? 5.981 0.633 25.614 1.00 68.75 436 ILE A O 1
ATOM 3529 N N . GLY A 1 437 ? 4.361 1.417 24.2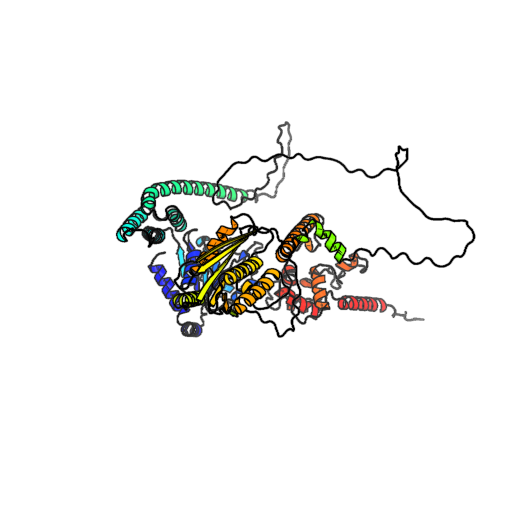44 1.00 81.50 437 GLY A N 1
ATOM 3530 C CA . GLY A 1 437 ? 3.325 1.618 25.236 1.00 81.50 437 GLY A CA 1
ATOM 3531 C C . GLY A 1 437 ? 2.131 0.707 24.976 1.00 81.50 437 GLY A C 1
ATOM 3532 O O . GLY A 1 437 ? 1.660 0.632 23.848 1.00 81.50 437 GLY A O 1
ATOM 3533 N N . ILE A 1 438 ? 1.631 0.039 26.010 1.00 86.06 438 ILE A N 1
ATOM 3534 C CA . ILE A 1 438 ? 0.355 -0.684 26.009 1.00 86.06 438 ILE A CA 1
ATOM 3535 C C . ILE A 1 438 ? -0.670 0.146 26.769 1.00 86.06 438 ILE A C 1
ATOM 3537 O O . ILE A 1 438 ? -0.374 0.640 27.860 1.00 86.06 438 ILE A O 1
ATOM 3541 N N . GLY A 1 439 ? -1.876 0.234 26.218 1.00 89.31 439 GLY A N 1
ATOM 3542 C CA . GLY A 1 439 ? -3.055 0.769 26.886 1.00 89.31 439 GLY A CA 1
ATOM 3543 C C . GLY A 1 439 ? -4.099 -0.319 27.111 1.00 89.31 439 GLY A C 1
ATOM 3544 O O . GLY A 1 439 ? -4.390 -1.096 26.203 1.00 89.31 439 GLY A O 1
ATOM 3545 N N . ILE A 1 440 ? -4.675 -0.373 28.312 1.00 91.75 440 ILE A N 1
ATOM 3546 C CA . ILE A 1 440 ? -5.793 -1.265 28.649 1.00 91.75 440 ILE A CA 1
ATOM 3547 C C . ILE A 1 440 ? -6.940 -0.427 29.196 1.00 91.75 440 ILE A C 1
ATOM 3549 O O . ILE A 1 440 ? -6.747 0.367 30.114 1.00 91.75 440 ILE A O 1
ATOM 3553 N N . ALA A 1 441 ? -8.145 -0.639 28.672 1.00 93.69 441 ALA A N 1
ATOM 3554 C CA . ALA A 1 441 ? -9.361 0.017 29.135 1.00 93.69 441 ALA A CA 1
ATOM 3555 C C . ALA A 1 441 ? -10.457 -1.006 29.448 1.00 93.69 441 ALA A C 1
ATOM 3557 O O . ALA A 1 441 ? -10.814 -1.835 28.612 1.00 93.69 441 ALA A O 1
ATOM 3558 N N . VAL A 1 442 ? -11.029 -0.929 30.650 1.00 92.88 442 VAL A N 1
ATOM 3559 C CA . VAL A 1 442 ? -12.057 -1.863 31.129 1.00 92.88 442 VAL A CA 1
ATOM 3560 C C . VAL A 1 442 ? -13.377 -1.132 31.288 1.00 92.88 442 VAL A C 1
ATOM 3562 O O . VAL A 1 442 ? -13.483 -0.187 32.073 1.00 92.88 442 VAL A O 1
ATOM 3565 N N . ILE A 1 443 ? -14.402 -1.600 30.580 1.00 90.69 443 ILE A N 1
ATOM 3566 C CA . ILE A 1 443 ? -15.726 -0.982 30.566 1.00 90.69 443 ILE A CA 1
ATOM 3567 C C . ILE A 1 443 ? -16.775 -1.965 31.085 1.00 90.69 443 ILE A C 1
ATOM 3569 O O . ILE A 1 443 ? -16.979 -3.060 30.548 1.00 90.69 443 ILE A O 1
ATOM 3573 N N . LEU A 1 444 ? -17.470 -1.548 32.143 1.00 88.06 444 LEU A N 1
ATOM 3574 C CA . LEU A 1 444 ? -18.525 -2.318 32.794 1.00 88.06 444 LEU A CA 1
ATOM 3575 C C . LEU A 1 444 ? -19.816 -2.341 31.960 1.00 88.06 444 LEU A C 1
ATOM 3577 O O . LEU A 1 444 ? -20.015 -1.491 31.089 1.00 88.06 444 LEU A O 1
ATOM 3581 N N . PRO A 1 445 ? -20.752 -3.266 32.246 1.00 82.75 445 PRO A N 1
ATOM 3582 C CA . PRO A 1 445 ? -22.062 -3.346 31.592 1.00 82.75 445 PRO A CA 1
ATOM 3583 C C . PRO A 1 445 ? -22.869 -2.037 31.585 1.00 82.75 445 PRO A C 1
ATOM 3585 O O . PRO A 1 445 ? -23.612 -1.774 30.648 1.00 82.75 445 PRO A O 1
ATOM 3588 N N . ASN A 1 446 ? -22.697 -1.192 32.603 1.00 81.31 446 ASN A N 1
ATOM 3589 C CA . ASN A 1 446 ? -23.360 0.112 32.722 1.00 81.31 446 ASN A CA 1
ATOM 3590 C C . ASN A 1 446 ? -22.685 1.236 31.905 1.00 81.31 446 ASN A C 1
ATOM 3592 O O . ASN A 1 446 ? -23.101 2.385 31.996 1.00 81.31 446 ASN A O 1
ATOM 3596 N N . GLY A 1 447 ? -21.629 0.925 31.146 1.00 80.81 447 GLY A N 1
ATOM 3597 C CA . GLY A 1 447 ? -20.876 1.886 30.335 1.00 80.81 447 GLY A CA 1
ATOM 3598 C C . GLY A 1 447 ? -19.817 2.671 31.106 1.00 80.81 447 GLY A C 1
ATOM 3599 O O . GLY A 1 447 ? -19.075 3.429 30.491 1.00 80.81 447 GLY A O 1
ATOM 3600 N N . ARG A 1 448 ? -19.698 2.480 32.427 1.00 86.50 448 ARG A N 1
ATOM 3601 C CA . ARG A 1 448 ? -18.650 3.129 33.220 1.00 86.50 448 ARG A CA 1
ATOM 3602 C C . ARG A 1 448 ? -17.308 2.452 32.983 1.00 86.50 448 ARG A C 1
ATOM 3604 O O . ARG A 1 448 ? -17.210 1.223 32.975 1.00 86.50 448 ARG A O 1
ATOM 3611 N N . ILE A 1 449 ? -16.276 3.271 32.846 1.00 89.19 449 ILE A N 1
ATOM 3612 C CA . ILE A 1 449 ? -14.893 2.812 32.843 1.00 89.19 449 ILE A CA 1
ATOM 3613 C C . ILE A 1 449 ? -14.538 2.440 34.285 1.00 89.19 449 ILE A C 1
ATOM 3615 O O . ILE A 1 449 ? -14.651 3.273 35.182 1.00 89.19 449 ILE A O 1
ATOM 3619 N N . SER A 1 450 ? -14.162 1.184 34.517 1.00 88.44 450 SER A N 1
ATOM 3620 C CA . SER A 1 450 ? -13.787 0.698 35.853 1.00 88.44 450 SER A CA 1
ATOM 3621 C C . SER A 1 450 ? -12.290 0.743 36.096 1.00 88.44 450 SER A C 1
ATOM 3623 O O . SER A 1 450 ? -11.870 0.807 37.248 1.00 88.44 450 SER A O 1
ATOM 3625 N N . HIS A 1 451 ? -11.491 0.630 35.039 1.00 88.88 451 HIS A N 1
ATOM 3626 C CA . HIS A 1 451 ? -10.046 0.559 35.150 1.00 88.88 451 HIS A CA 1
ATOM 3627 C C . HIS A 1 451 ? -9.386 0.985 33.844 1.00 88.88 451 HIS A C 1
ATOM 3629 O O . HIS A 1 451 ? -9.917 0.734 32.757 1.00 88.88 451 HIS A O 1
ATOM 3635 N N . GLN A 1 452 ? -8.233 1.628 33.982 1.00 90.44 452 GLN A N 1
ATOM 3636 C CA . GLN A 1 452 ? -7.339 2.000 32.900 1.00 90.44 452 GLN A CA 1
ATOM 3637 C C . GLN A 1 452 ? -5.915 1.704 33.356 1.00 90.44 452 GLN A C 1
ATOM 3639 O O . GLN A 1 452 ? -5.566 1.997 34.501 1.00 90.44 452 GLN A O 1
ATOM 3644 N N . GLU A 1 453 ? -5.110 1.137 32.468 1.00 86.56 453 GLU A N 1
ATOM 3645 C CA . GLU A 1 453 ? -3.712 0.817 32.744 1.00 86.56 453 GLU A CA 1
ATOM 3646 C C . GLU A 1 453 ? -2.843 1.221 31.554 1.00 86.56 453 GLU A C 1
ATOM 3648 O O . GLU A 1 453 ? -3.235 1.049 30.396 1.00 86.56 453 GLU A O 1
ATOM 3653 N N . THR A 1 454 ? -1.662 1.760 31.849 1.00 87.62 454 THR A N 1
ATOM 3654 C CA . THR A 1 454 ? -0.638 2.126 30.869 1.00 87.62 454 THR A CA 1
ATOM 3655 C C . THR A 1 454 ? 0.678 1.458 31.238 1.00 87.62 454 THR A C 1
ATOM 3657 O O . THR A 1 454 ? 1.145 1.557 32.371 1.00 87.62 454 THR A O 1
ATOM 3660 N N . ILE A 1 455 ? 1.290 0.749 30.287 1.00 81.62 455 ILE A N 1
ATOM 3661 C CA . ILE A 1 455 ? 2.519 -0.018 30.530 1.00 81.62 455 ILE A CA 1
ATOM 3662 C C . ILE A 1 455 ? 3.537 0.310 29.445 1.00 81.62 455 ILE A C 1
ATOM 3664 O O . ILE A 1 455 ? 3.261 0.115 28.266 1.00 81.62 455 ILE A O 1
ATOM 3668 N N . ASN A 1 456 ? 4.734 0.759 29.825 1.00 81.38 456 ASN A N 1
ATOM 3669 C CA . ASN A 1 456 ? 5.847 0.910 28.889 1.00 81.38 456 ASN A CA 1
ATOM 3670 C C . ASN A 1 456 ? 6.770 -0.307 28.968 1.00 81.38 456 ASN A C 1
ATOM 3672 O O . ASN A 1 456 ? 7.293 -0.595 30.042 1.00 81.38 456 ASN A O 1
ATOM 3676 N N . ILE A 1 457 ? 7.003 -1.014 27.867 1.00 71.81 457 ILE A N 1
ATOM 3677 C CA . ILE A 1 457 ? 7.769 -2.278 27.873 1.00 71.81 457 ILE A CA 1
ATOM 3678 C C . ILE A 1 457 ? 9.248 -2.054 27.512 1.00 71.81 457 ILE A C 1
ATOM 3680 O O . ILE A 1 457 ? 10.076 -2.943 27.675 1.00 71.81 457 ILE A O 1
ATOM 3684 N N . GLY A 1 458 ? 9.618 -0.838 27.109 1.00 68.06 458 GLY A N 1
ATOM 3685 C CA . GLY A 1 458 ? 10.997 -0.470 26.805 1.00 68.06 458 GLY A CA 1
ATOM 3686 C C . GLY A 1 458 ? 11.376 -0.620 25.336 1.00 68.06 458 GLY A C 1
ATOM 3687 O O . GLY A 1 458 ? 10.523 -0.557 24.452 1.00 68.06 458 GLY A O 1
ATOM 3688 N N . VAL A 1 459 ? 12.689 -0.720 25.099 1.00 65.56 459 VAL A N 1
ATOM 3689 C CA . VAL A 1 459 ? 13.314 -0.385 23.808 1.00 65.56 459 VAL A CA 1
ATOM 3690 C C . VAL A 1 459 ? 13.769 -1.549 22.940 1.00 65.56 459 VAL A C 1
ATOM 3692 O O . VAL A 1 459 ? 14.125 -1.355 21.781 1.00 65.56 459 VAL A O 1
ATOM 3695 N N . ASN A 1 460 ? 13.722 -2.760 23.490 1.00 66.12 460 ASN A N 1
ATOM 3696 C CA . ASN A 1 460 ? 14.274 -3.971 22.880 1.00 66.12 460 ASN A CA 1
ATOM 3697 C C . ASN A 1 460 ? 13.182 -4.971 22.443 1.00 66.12 460 ASN A C 1
ATOM 3699 O O . ASN A 1 460 ? 13.419 -6.176 22.296 1.00 66.12 460 ASN A O 1
ATOM 3703 N N . GLN A 1 461 ? 11.959 -4.480 22.259 1.00 64.06 461 GLN A N 1
ATOM 3704 C CA . GLN A 1 461 ? 10.785 -5.256 21.864 1.00 64.06 461 GLN A CA 1
ATOM 3705 C C . GLN A 1 461 ? 10.258 -4.752 20.509 1.00 64.06 461 GLN A C 1
ATOM 3707 O O . GLN A 1 461 ? 10.677 -3.706 20.021 1.00 64.06 461 GLN A O 1
ATOM 3712 N N . LEU A 1 462 ? 9.409 -5.536 19.845 1.00 60.59 462 LEU A N 1
ATOM 3713 C CA . LEU A 1 462 ? 8.769 -5.160 18.579 1.00 60.59 462 LEU A CA 1
ATOM 3714 C C . LEU A 1 462 ? 7.259 -5.133 18.769 1.00 60.59 462 LEU A C 1
ATOM 3716 O O . LEU A 1 462 ? 6.730 -6.093 19.325 1.00 60.59 462 LEU A O 1
ATOM 3720 N N . VAL A 1 463 ? 6.590 -4.158 18.138 1.00 54.31 463 VAL A N 1
ATOM 3721 C CA . VAL A 1 463 ? 5.129 -3.913 18.210 1.00 54.31 463 VAL A CA 1
ATOM 3722 C C . VAL A 1 463 ? 4.297 -5.192 18.121 1.00 54.31 463 VAL A C 1
ATOM 3724 O O . VAL A 1 463 ? 3.368 -5.394 18.891 1.00 54.31 463 VAL A O 1
ATOM 3727 N N . TYR A 1 464 ? 4.678 -6.123 17.244 1.00 52.97 464 TYR A N 1
ATOM 3728 C CA . TYR A 1 464 ? 3.999 -7.411 17.080 1.00 52.97 464 TYR A CA 1
ATOM 3729 C C . TYR A 1 464 ? 3.951 -8.284 18.354 1.00 52.97 464 TYR A C 1
ATOM 3731 O O . TYR A 1 464 ? 2.963 -8.978 18.592 1.00 52.97 464 TYR A O 1
ATOM 3739 N N . ASN A 1 465 ? 5.007 -8.274 19.171 1.00 63.31 465 ASN A N 1
ATOM 3740 C CA . ASN A 1 465 ? 5.033 -8.956 20.469 1.00 63.31 465 ASN A CA 1
ATOM 3741 C C . ASN A 1 465 ? 4.271 -8.169 21.544 1.00 63.31 465 ASN A C 1
ATOM 3743 O O . ASN A 1 465 ? 3.793 -8.755 22.514 1.00 63.31 465 ASN A O 1
ATOM 3747 N N . ASP A 1 466 ? 4.125 -6.865 21.358 1.00 64.94 466 ASP A N 1
ATOM 3748 C CA . ASP A 1 466 ? 3.534 -5.969 22.348 1.00 64.94 466 ASP A CA 1
ATOM 3749 C C . ASP A 1 466 ? 2.014 -6.021 22.323 1.00 64.94 466 ASP A C 1
ATOM 3751 O O . ASP A 1 466 ? 1.367 -5.958 23.359 1.00 64.94 466 ASP A O 1
ATOM 3755 N N . GLU A 1 467 ? 1.445 -6.258 21.150 1.00 75.94 467 GLU A N 1
ATOM 3756 C CA . GLU A 1 467 ? 0.027 -6.557 20.949 1.00 75.94 467 GLU A CA 1
ATOM 3757 C C . GLU A 1 467 ? -0.373 -7.844 21.680 1.00 75.94 467 GLU A C 1
ATOM 3759 O O . GLU A 1 467 ? -1.374 -7.922 22.396 1.00 75.94 467 GLU A O 1
ATOM 3764 N N . LEU A 1 468 ? 0.483 -8.863 21.556 1.00 81.75 468 LEU A N 1
ATOM 3765 C CA . LEU A 1 468 ? 0.342 -10.130 22.258 1.00 81.75 468 LEU A CA 1
ATOM 3766 C C . LEU A 1 468 ? 0.452 -9.936 23.775 1.00 81.75 468 LEU A C 1
ATOM 3768 O O . LEU A 1 468 ? -0.312 -10.539 24.536 1.00 81.75 468 LEU A O 1
ATOM 3772 N N . LEU A 1 469 ? 1.384 -9.091 24.218 1.00 81.25 469 LEU A N 1
ATOM 3773 C CA . LEU A 1 469 ? 1.563 -8.744 25.623 1.00 81.25 469 LEU A CA 1
ATOM 3774 C C . LEU A 1 469 ? 0.391 -7.906 26.157 1.00 81.25 469 LEU A C 1
ATOM 3776 O O . LEU A 1 469 ? -0.062 -8.170 27.266 1.00 81.25 469 LEU A O 1
ATOM 3780 N N . GLY A 1 470 ? -0.169 -6.989 25.366 1.00 86.81 470 GLY A N 1
ATOM 3781 C CA . GLY A 1 470 ? -1.352 -6.197 25.710 1.00 86.81 470 GLY A CA 1
ATOM 3782 C C . GLY A 1 470 ? -2.561 -7.080 25.968 1.00 86.81 470 GLY A C 1
ATOM 3783 O O . GLY A 1 470 ? -3.158 -7.023 27.047 1.00 86.81 470 GLY A O 1
ATOM 3784 N N . VAL A 1 471 ? -2.842 -8.006 25.048 1.00 90.50 471 VAL A N 1
ATOM 3785 C CA . VAL A 1 471 ? -3.899 -9.006 25.245 1.00 90.50 471 VAL A CA 1
ATOM 3786 C C . VAL A 1 471 ? -3.597 -9.895 26.458 1.00 90.50 471 VAL A C 1
ATOM 3788 O O . VAL A 1 471 ? -4.487 -10.150 27.268 1.00 90.50 471 VAL A O 1
ATOM 3791 N N . THR A 1 472 ? -2.347 -10.328 26.648 1.00 89.12 472 THR A N 1
ATOM 3792 C CA . THR A 1 472 ? -1.948 -11.146 27.812 1.00 89.12 472 THR A CA 1
ATOM 3793 C C . THR A 1 472 ? -2.175 -10.408 29.133 1.00 89.12 472 THR A C 1
ATOM 3795 O O . THR A 1 472 ? -2.690 -10.993 30.086 1.00 89.12 472 THR A O 1
ATOM 3798 N N . LYS A 1 473 ? -1.855 -9.114 29.191 1.00 88.81 473 LYS A N 1
ATOM 3799 C CA . LYS A 1 473 ? -2.076 -8.258 30.360 1.00 88.81 473 LYS A CA 1
ATOM 3800 C C . LYS A 1 473 ? -3.557 -8.038 30.645 1.00 88.81 473 LYS A C 1
ATOM 3802 O O . LYS A 1 473 ? -3.969 -8.135 31.798 1.00 88.81 473 LYS A O 1
ATOM 3807 N N . ALA A 1 474 ? -4.386 -7.873 29.617 1.00 91.81 474 ALA A N 1
ATOM 3808 C CA . ALA A 1 474 ? -5.835 -7.854 29.805 1.00 91.81 474 ALA A CA 1
ATOM 3809 C C . ALA A 1 474 ? -6.381 -9.181 30.351 1.00 91.81 474 ALA A C 1
ATOM 3811 O O . ALA A 1 474 ? -7.296 -9.170 31.176 1.00 91.81 474 ALA A O 1
ATOM 3812 N N . ILE A 1 475 ? -5.816 -10.323 29.947 1.00 93.44 475 ILE A N 1
ATOM 3813 C CA . ILE A 1 475 ? -6.172 -11.634 30.511 1.00 93.44 475 ILE A CA 1
ATOM 3814 C C . ILE A 1 475 ? -5.738 -11.721 31.990 1.00 93.44 475 ILE A C 1
ATOM 3816 O O . ILE A 1 475 ? -6.514 -12.179 32.827 1.00 93.44 475 ILE A O 1
ATOM 3820 N N . GLU A 1 476 ? -4.545 -11.233 32.347 1.00 92.00 476 GLU A N 1
ATOM 3821 C CA . GLU A 1 476 ? -4.085 -11.131 33.747 1.00 92.00 476 GLU A CA 1
ATOM 3822 C C . GLU A 1 476 ? -5.026 -10.292 34.605 1.00 92.00 476 GLU A C 1
ATOM 3824 O O . GLU A 1 476 ? -5.458 -10.742 35.670 1.00 92.00 476 GLU A O 1
ATOM 3829 N N . TYR A 1 477 ? -5.391 -9.110 34.112 1.00 91.38 477 TYR A N 1
ATOM 3830 C CA . TYR A 1 477 ? -6.346 -8.246 34.785 1.00 91.38 477 TYR A CA 1
ATOM 3831 C C . TYR A 1 477 ? -7.716 -8.923 34.910 1.00 91.38 477 TYR A C 1
ATOM 3833 O O . TYR A 1 477 ? -8.315 -8.923 35.979 1.00 91.38 477 TYR A O 1
ATOM 3841 N N . THR A 1 478 ? -8.187 -9.598 33.858 1.00 92.88 478 THR A N 1
ATOM 3842 C CA . THR A 1 478 ? -9.444 -10.361 33.899 1.00 92.88 478 THR A CA 1
ATOM 3843 C C . THR A 1 478 ? -9.450 -11.377 35.037 1.00 92.88 478 THR A C 1
ATOM 3845 O O . THR A 1 478 ? -10.438 -11.500 35.757 1.00 92.88 478 THR A O 1
ATOM 3848 N N . ASN A 1 479 ? -8.341 -12.087 35.246 1.00 93.19 479 ASN A N 1
ATOM 3849 C CA . ASN A 1 479 ? -8.231 -13.070 36.317 1.00 93.19 479 ASN A CA 1
ATOM 3850 C C . ASN A 1 479 ? -8.325 -12.452 37.720 1.00 93.19 479 ASN A C 1
ATOM 3852 O O . ASN A 1 479 ? -8.819 -13.122 38.630 1.00 93.19 479 ASN A O 1
ATOM 3856 N N . SER A 1 480 ? -7.888 -11.203 37.917 1.00 91.81 480 SER A N 1
ATOM 3857 C CA . SER A 1 480 ? -7.982 -10.532 39.223 1.00 91.81 480 SER A CA 1
ATOM 3858 C C . SER A 1 480 ? -9.426 -10.171 39.595 1.00 91.81 480 SER A C 1
ATOM 3860 O O . SER A 1 480 ? -9.775 -10.209 40.772 1.00 91.81 480 SER A O 1
ATOM 3862 N N . ILE A 1 481 ? -10.281 -9.916 38.597 1.00 91.56 481 ILE A N 1
ATOM 3863 C CA . ILE A 1 481 ? -11.693 -9.535 38.778 1.00 91.56 481 ILE A CA 1
ATOM 3864 C C . ILE A 1 481 ? -12.698 -10.654 38.449 1.00 91.56 481 ILE A C 1
ATOM 3866 O O . ILE A 1 481 ? -13.911 -10.451 38.531 1.00 91.56 481 ILE A O 1
ATOM 3870 N N . ALA A 1 482 ? -12.222 -11.831 38.037 1.00 91.50 482 ALA A N 1
ATOM 3871 C CA . ALA A 1 482 ? -13.074 -12.940 37.624 1.00 91.50 482 ALA A CA 1
ATOM 3872 C C . ALA A 1 482 ? -13.909 -13.483 38.794 1.00 91.50 482 ALA A C 1
ATOM 3874 O O . ALA A 1 482 ? -13.370 -13.883 39.826 1.00 91.50 482 ALA A O 1
ATOM 3875 N N . GLN A 1 483 ? -15.225 -13.550 38.588 1.00 90.88 483 GLN A N 1
ATOM 3876 C CA . GLN A 1 483 ? -16.193 -14.170 39.493 1.00 90.88 483 GLN A CA 1
ATOM 3877 C C . GLN A 1 483 ? -17.045 -15.192 38.722 1.00 90.88 483 GLN A C 1
ATOM 3879 O O . GLN A 1 483 ? -17.211 -15.030 37.505 1.00 90.88 483 GLN A O 1
ATOM 3884 N N . PRO A 1 484 ? -17.606 -16.214 39.397 1.00 91.56 484 PRO A N 1
ATOM 3885 C CA . PRO A 1 484 ? -18.449 -17.214 38.749 1.00 91.56 484 PRO A CA 1
ATOM 3886 C C . PRO A 1 484 ? -19.620 -16.581 37.985 1.00 91.56 484 PRO A C 1
ATOM 3888 O O . PRO A 1 484 ? -20.329 -15.726 38.510 1.00 91.56 484 PRO A O 1
ATOM 3891 N N . GLY A 1 485 ? -19.829 -17.001 36.736 1.00 87.38 485 GLY A N 1
ATOM 3892 C CA . GLY A 1 485 ? -20.921 -16.524 35.879 1.00 87.38 485 GLY A CA 1
ATOM 3893 C C . GLY A 1 485 ? -20.639 -15.233 35.097 1.00 87.38 485 GLY A C 1
ATOM 3894 O O . GLY A 1 485 ? -21.466 -14.847 34.260 1.00 87.38 485 GLY A O 1
ATOM 3895 N N . ASN A 1 486 ? -19.488 -14.582 35.307 1.00 92.19 486 ASN A N 1
ATOM 3896 C CA . ASN A 1 486 ? -19.070 -13.432 34.501 1.00 92.19 486 ASN A CA 1
ATOM 3897 C C . ASN A 1 486 ? -18.609 -13.856 33.102 1.00 92.19 486 ASN A C 1
ATOM 3899 O O . ASN A 1 486 ? -18.010 -14.916 32.911 1.00 92.19 486 ASN A O 1
ATOM 3903 N N . LYS A 1 487 ? -18.860 -12.985 32.120 1.00 94.12 487 LYS A N 1
ATOM 3904 C CA . LYS A 1 487 ? -18.408 -13.145 30.735 1.00 94.12 487 LYS A CA 1
ATOM 3905 C C . LYS A 1 487 ? -17.471 -12.008 30.359 1.00 94.12 487 LYS A C 1
ATOM 3907 O O . LYS A 1 487 ? -17.866 -10.846 30.371 1.00 94.12 487 LYS A O 1
ATOM 3912 N N . PHE A 1 488 ? -16.249 -12.337 29.975 1.00 94.88 488 PHE A N 1
ATOM 3913 C CA . PHE A 1 488 ? -15.229 -11.373 29.587 1.00 94.88 488 PHE A CA 1
ATOM 3914 C C . PHE A 1 488 ? -15.000 -11.406 28.078 1.00 94.88 488 PHE A C 1
ATOM 3916 O O . PHE A 1 488 ? -14.738 -12.456 27.478 1.00 94.88 488 PHE A O 1
ATOM 3923 N N . LYS A 1 489 ? -15.108 -10.233 27.454 1.00 95.00 489 LYS A N 1
ATOM 3924 C CA . LYS A 1 489 ? -14.791 -10.026 26.041 1.00 95.00 489 LYS A CA 1
ATOM 3925 C C . LYS A 1 489 ? -13.608 -9.074 25.940 1.00 95.00 489 LYS A C 1
ATOM 3927 O O . LYS A 1 489 ? -13.762 -7.886 26.208 1.00 95.00 489 LYS A O 1
ATOM 3932 N N . ILE A 1 490 ? -12.450 -9.612 25.570 1.00 95.38 490 ILE A N 1
ATOM 3933 C CA . ILE A 1 490 ? -11.237 -8.832 25.319 1.00 95.38 490 ILE A CA 1
ATOM 3934 C C . ILE A 1 490 ? -11.200 -8.478 23.834 1.00 95.38 490 ILE A C 1
ATOM 3936 O O . ILE A 1 490 ? -11.434 -9.350 22.995 1.00 95.38 490 ILE A O 1
ATOM 3940 N N . TYR A 1 491 ? -10.934 -7.216 23.527 1.00 94.62 491 TYR A N 1
ATOM 3941 C CA . TYR A 1 491 ? -10.934 -6.643 22.192 1.00 94.62 491 TYR A CA 1
ATOM 3942 C C . TYR A 1 491 ? -9.553 -6.083 21.840 1.00 94.62 491 TYR A C 1
ATOM 3944 O O . TYR A 1 491 ? -8.948 -5.386 22.652 1.00 94.62 491 TYR A O 1
ATOM 3952 N N . SER A 1 492 ? -9.077 -6.395 20.634 1.00 92.69 492 SER A N 1
ATOM 3953 C CA . SER A 1 492 ? -7.827 -5.887 20.048 1.00 92.69 492 SER A CA 1
ATOM 3954 C C . SER A 1 492 ? -8.012 -5.726 18.539 1.00 92.69 492 SER A C 1
ATOM 3956 O O . SER A 1 492 ? -8.764 -6.493 17.922 1.00 92.69 492 SER A O 1
ATOM 3958 N N . ASP A 1 493 ? -7.346 -4.745 17.937 1.00 89.75 493 ASP A N 1
ATOM 3959 C CA . ASP A 1 493 ? -7.421 -4.477 16.502 1.00 89.75 493 ASP A CA 1
ATOM 3960 C C . ASP A 1 493 ? -6.355 -5.180 15.653 1.00 89.75 493 ASP A C 1
ATOM 3962 O O . ASP A 1 493 ? -6.483 -5.241 14.420 1.00 89.75 493 ASP A O 1
ATOM 3966 N N . ASN A 1 494 ? -5.399 -5.864 16.282 1.00 87.94 494 ASN A N 1
ATOM 3967 C CA . ASN A 1 494 ? -4.441 -6.704 15.580 1.00 87.94 494 ASN A CA 1
ATOM 3968 C C . ASN A 1 494 ? -4.898 -8.151 15.436 1.00 87.94 494 ASN A C 1
ATOM 3970 O O . ASN A 1 494 ? -4.762 -9.017 16.308 1.00 87.94 494 ASN A O 1
ATOM 3974 N N . GLN A 1 495 ? -5.346 -8.445 14.219 1.00 87.06 495 GLN A N 1
ATOM 3975 C CA . GLN A 1 495 ? -5.710 -9.794 13.805 1.00 87.06 495 GLN A CA 1
ATOM 3976 C C . GLN A 1 495 ? -4.553 -10.786 13.940 1.00 87.06 495 GLN A C 1
ATOM 3978 O O . GLN A 1 495 ? -4.783 -11.929 14.325 1.00 87.06 495 GLN A O 1
ATOM 3983 N N . ALA A 1 496 ? -3.319 -10.388 13.629 1.00 83.62 496 ALA A N 1
ATOM 3984 C CA . ALA A 1 496 ? -2.168 -11.282 13.652 1.00 83.62 496 ALA A CA 1
ATOM 3985 C C . ALA A 1 496 ? -1.798 -11.706 15.086 1.00 83.62 496 ALA A C 1
ATOM 3987 O O . ALA A 1 496 ? -1.530 -12.888 15.312 1.00 83.62 496 ALA A O 1
ATOM 3988 N N . GLY A 1 497 ? -1.894 -10.794 16.062 1.00 84.00 497 GLY A N 1
ATOM 3989 C CA . GLY A 1 497 ? -1.769 -11.109 17.491 1.00 84.00 497 GLY A CA 1
ATOM 3990 C C . GLY A 1 497 ? -2.853 -12.084 17.973 1.00 84.00 497 GLY A C 1
ATOM 3991 O O . GLY A 1 497 ? -2.559 -13.094 18.619 1.00 84.00 497 GLY A O 1
ATOM 3992 N N . LEU A 1 498 ? -4.108 -11.868 17.566 1.00 88.00 498 LEU A N 1
ATOM 3993 C CA . LEU A 1 498 ? -5.217 -12.782 17.874 1.00 88.00 498 LEU A CA 1
ATOM 3994 C C . LEU A 1 498 ? -5.053 -14.160 17.210 1.00 88.00 498 LEU A C 1
ATOM 3996 O O . LEU A 1 498 ? -5.254 -15.195 17.853 1.00 88.00 498 LEU A O 1
ATOM 4000 N N . PHE A 1 499 ? -4.631 -14.206 15.943 1.00 86.94 499 PHE A N 1
ATOM 4001 C CA . PHE A 1 499 ? -4.302 -15.456 15.251 1.00 86.94 499 PHE A CA 1
ATOM 4002 C C . PHE A 1 499 ? -3.158 -16.197 15.944 1.00 86.94 499 PHE A C 1
ATOM 4004 O O . PHE A 1 499 ? -3.211 -17.423 16.058 1.00 86.94 499 PHE A O 1
ATOM 4011 N N . ARG A 1 500 ? -2.157 -15.470 16.453 1.00 84.44 500 ARG A N 1
ATOM 4012 C CA . ARG A 1 500 ? -1.043 -16.047 17.212 1.00 84.44 500 ARG A CA 1
ATOM 4013 C C . ARG A 1 500 ? -1.516 -16.725 18.495 1.00 84.44 500 ARG A C 1
ATOM 4015 O O . ARG A 1 500 ? -0.957 -17.767 18.829 1.00 84.44 500 ARG A O 1
ATOM 4022 N N . LEU A 1 501 ? -2.526 -16.179 19.179 1.00 87.06 501 LEU A N 1
ATOM 4023 C CA . LEU A 1 501 ? -3.118 -16.758 20.396 1.00 87.06 501 LEU A CA 1
ATOM 4024 C C . LEU A 1 501 ? -4.055 -17.936 20.117 1.00 87.06 501 LEU A C 1
ATOM 4026 O O . LEU A 1 501 ? -4.200 -18.810 20.965 1.00 87.06 501 LEU A O 1
ATOM 4030 N N . LYS A 1 502 ? -4.641 -18.014 18.919 1.00 86.75 502 LYS A N 1
ATOM 4031 C CA . LYS A 1 502 ? -5.568 -19.090 18.537 1.00 86.75 502 LYS A CA 1
ATOM 4032 C C . LYS A 1 502 ? -4.934 -20.485 18.552 1.00 86.75 502 LYS A C 1
ATOM 4034 O O . LYS A 1 502 ? -5.641 -21.472 18.736 1.00 86.75 502 LYS A O 1
ATOM 4039 N N . THR A 1 503 ? -3.628 -20.595 18.307 1.00 83.44 503 THR A N 1
ATOM 4040 C CA . THR A 1 503 ? -2.940 -21.891 18.236 1.00 83.44 503 THR A CA 1
ATOM 4041 C C . THR A 1 503 ? -1.578 -21.829 18.934 1.00 83.44 503 THR A C 1
ATOM 4043 O O . THR A 1 503 ? -0.751 -20.983 18.578 1.00 83.44 503 THR A O 1
ATOM 4046 N N . PRO A 1 504 ? -1.301 -22.723 19.902 1.00 82.25 504 PRO A N 1
ATOM 4047 C CA . PRO A 1 504 ? 0.012 -22.831 20.531 1.00 82.25 504 PRO A CA 1
ATOM 4048 C C . PRO A 1 504 ? 1.129 -23.081 19.508 1.00 82.25 504 PRO A C 1
ATOM 4050 O O . PRO A 1 504 ? 0.997 -23.952 18.642 1.00 82.25 504 PRO A O 1
ATOM 4053 N N . SER A 1 505 ? 2.221 -22.313 19.582 1.00 79.75 505 SER A N 1
ATOM 4054 C CA . SER A 1 505 ? 3.398 -22.508 18.719 1.00 79.75 505 SER A CA 1
ATOM 4055 C C . SER A 1 505 ? 4.692 -21.976 19.341 1.00 79.75 505 SER A C 1
ATOM 4057 O O . SER A 1 505 ? 4.650 -21.083 20.190 1.00 79.75 505 SER A O 1
ATOM 4059 N N . ASP A 1 506 ? 5.831 -22.486 18.869 1.00 80.50 506 ASP A N 1
ATOM 4060 C CA . ASP A 1 506 ? 7.187 -22.176 19.360 1.00 80.50 506 ASP A CA 1
ATOM 4061 C C . ASP A 1 506 ? 7.806 -20.937 18.670 1.00 80.50 506 ASP A C 1
ATOM 4063 O O . ASP A 1 506 ? 9.007 -20.860 18.422 1.00 80.50 506 ASP A O 1
ATOM 4067 N N . LEU A 1 507 ? 6.966 -19.971 18.291 1.00 77.69 507 LEU A N 1
ATOM 4068 C CA . LEU A 1 507 ? 7.375 -18.715 17.649 1.00 77.69 507 LEU A CA 1
ATOM 4069 C C . LEU A 1 507 ? 7.649 -17.611 18.692 1.00 77.69 507 LEU A C 1
ATOM 4071 O O . LEU A 1 507 ? 7.091 -17.705 19.790 1.00 77.69 507 LEU A O 1
ATOM 4075 N N . PRO A 1 508 ? 8.406 -16.542 18.348 1.00 74.06 508 PRO A N 1
ATOM 4076 C CA . PRO A 1 508 ? 8.655 -15.394 19.233 1.00 74.06 508 PRO A CA 1
ATOM 4077 C C . PRO A 1 508 ? 7.392 -14.864 19.930 1.00 74.06 508 PRO A C 1
ATOM 4079 O O . PRO A 1 508 ? 6.289 -14.950 19.372 1.00 74.06 508 PRO A O 1
ATOM 4082 N N . GLY A 1 509 ? 7.550 -14.369 21.162 1.00 74.81 509 GLY A N 1
ATOM 4083 C CA . GLY A 1 509 ? 6.434 -13.985 22.037 1.00 74.81 509 GLY A CA 1
ATOM 4084 C C . GLY A 1 509 ? 5.760 -15.172 22.744 1.00 74.81 509 GLY A C 1
ATOM 4085 O O . GLY A 1 509 ? 4.662 -15.043 23.288 1.00 74.81 509 GLY A O 1
ATOM 4086 N N . GLN A 1 510 ? 6.389 -16.353 22.748 1.00 83.25 510 GLN A N 1
ATOM 4087 C CA . GLN A 1 510 ? 5.808 -17.571 23.324 1.00 83.25 510 GLN A CA 1
ATOM 4088 C C . GLN A 1 510 ? 5.512 -17.448 24.825 1.00 83.25 510 GLN A C 1
ATOM 4090 O O . GLN A 1 510 ? 4.505 -17.979 25.295 1.00 83.25 510 GLN A O 1
ATOM 4095 N N . SER A 1 511 ? 6.351 -16.730 25.574 1.00 79.06 511 SER A N 1
ATOM 4096 C CA . SER A 1 511 ? 6.153 -16.475 27.005 1.00 79.06 511 SER A CA 1
ATOM 4097 C C . SER A 1 511 ? 4.784 -15.842 27.282 1.00 79.06 511 SER A C 1
ATOM 4099 O O . SER A 1 511 ? 4.055 -16.314 28.156 1.00 79.06 511 SER A O 1
ATOM 4101 N N . CYS A 1 512 ? 4.391 -14.853 26.473 1.00 82.06 512 CYS A N 1
ATOM 4102 C CA . CYS A 1 512 ? 3.082 -14.207 26.540 1.00 82.06 512 CYS A CA 1
ATOM 4103 C C . CYS A 1 512 ? 1.957 -15.202 26.241 1.00 82.06 512 CYS A C 1
ATOM 4105 O O . CYS A 1 512 ? 1.004 -15.297 27.008 1.00 82.06 512 CYS A O 1
ATOM 4107 N N . GLN A 1 513 ? 2.097 -16.027 25.196 1.00 86.19 513 GLN A N 1
ATOM 4108 C CA . GLN A 1 513 ? 1.095 -17.048 24.873 1.00 86.19 513 GLN A CA 1
ATOM 4109 C C . GLN A 1 513 ? 0.923 -18.087 25.994 1.00 86.19 513 GLN A C 1
ATOM 4111 O O . GLN A 1 513 ? -0.207 -18.395 26.371 1.00 86.19 513 GLN A O 1
ATOM 4116 N N . ILE A 1 514 ? 2.019 -18.633 26.531 1.00 85.00 514 ILE A N 1
ATOM 4117 C CA . ILE A 1 514 ? 1.976 -19.609 27.633 1.00 85.00 514 ILE A CA 1
ATOM 4118 C C . ILE A 1 514 ? 1.277 -18.991 28.842 1.00 85.00 514 ILE A C 1
ATOM 4120 O O . ILE A 1 514 ? 0.435 -19.633 29.473 1.00 85.00 514 ILE A O 1
ATOM 4124 N N . LYS A 1 515 ? 1.613 -17.739 29.159 1.00 86.75 515 LYS A N 1
ATOM 4125 C CA . LYS A 1 515 ? 1.017 -17.013 30.277 1.00 86.75 515 LYS A CA 1
ATOM 4126 C C . LYS A 1 515 ? -0.474 -16.764 30.052 1.00 86.75 515 LYS A C 1
ATOM 4128 O O . LYS A 1 515 ? -1.267 -17.087 30.930 1.00 86.75 515 LYS A O 1
ATOM 4133 N N . ALA A 1 516 ? -0.862 -16.305 28.864 1.00 89.94 516 ALA A N 1
ATOM 4134 C CA . ALA A 1 516 ? -2.256 -16.114 28.473 1.00 89.94 516 ALA A CA 1
ATOM 4135 C C . ALA A 1 516 ? -3.080 -17.404 28.612 1.00 89.94 516 ALA A C 1
ATOM 4137 O O . ALA A 1 516 ? -4.179 -17.364 29.156 1.00 89.94 516 ALA A O 1
ATOM 4138 N N . ILE A 1 517 ? -2.544 -18.550 28.171 1.00 89.44 517 ILE A N 1
ATOM 4139 C CA . ILE A 1 517 ? -3.204 -19.859 28.306 1.00 89.44 517 ILE A CA 1
ATOM 4140 C C . ILE A 1 517 ? -3.391 -20.219 29.786 1.00 89.44 517 ILE A C 1
ATOM 4142 O O . ILE A 1 517 ? -4.520 -20.428 30.217 1.00 89.44 517 ILE A O 1
ATOM 4146 N N . LYS A 1 518 ? -2.319 -20.203 30.589 1.00 89.94 518 LYS A N 1
ATOM 4147 C CA . LYS A 1 518 ? -2.390 -20.554 32.021 1.00 89.94 518 LYS A CA 1
ATOM 4148 C C . LYS A 1 518 ? -3.367 -19.673 32.800 1.00 89.94 518 LYS A C 1
ATOM 4150 O O . LYS A 1 518 ? -4.113 -20.150 33.650 1.00 89.94 518 LYS A O 1
ATOM 4155 N N . VAL A 1 519 ? -3.355 -18.369 32.529 1.00 91.88 519 VAL A N 1
ATOM 4156 C CA . VAL A 1 519 ? -4.240 -17.421 33.214 1.00 91.88 519 VAL A CA 1
ATOM 4157 C C . VAL A 1 519 ? -5.690 -17.611 32.765 1.00 91.88 519 VAL A C 1
ATOM 4159 O O . VAL A 1 519 ? -6.593 -17.559 33.595 1.00 91.88 519 VAL A O 1
ATOM 4162 N N . ALA A 1 520 ? -5.933 -17.886 31.485 1.00 92.81 520 ALA A N 1
ATOM 4163 C CA . ALA A 1 520 ? -7.277 -18.167 30.997 1.00 92.81 520 ALA A CA 1
ATOM 4164 C C . ALA A 1 520 ? -7.851 -19.493 31.524 1.00 92.81 520 ALA A C 1
ATOM 4166 O O . ALA A 1 520 ? -9.033 -19.533 31.858 1.00 92.81 520 ALA A O 1
ATOM 4167 N N . GLU A 1 521 ? -7.033 -20.537 31.695 1.00 92.62 521 GLU A N 1
ATOM 4168 C CA . GLU A 1 521 ? -7.434 -21.756 32.419 1.00 92.62 521 GLU A CA 1
ATOM 4169 C C . GLU A 1 521 ? -7.866 -21.425 33.855 1.00 92.62 521 GLU A C 1
ATOM 4171 O O . GLU A 1 521 ? -8.913 -21.880 34.313 1.00 92.62 521 GLU A O 1
ATOM 4176 N N . ALA A 1 522 ? -7.116 -20.568 34.557 1.00 93.00 522 ALA A N 1
ATOM 4177 C CA . ALA A 1 522 ? -7.485 -20.127 35.902 1.00 93.00 522 ALA A CA 1
ATOM 4178 C C . ALA A 1 522 ? -8.815 -19.344 35.932 1.00 93.00 522 ALA A C 1
ATOM 4180 O O . ALA A 1 522 ? -9.596 -19.508 36.870 1.00 93.00 522 ALA A O 1
ATOM 4181 N N . ILE A 1 523 ? -9.103 -18.535 34.906 1.00 93.12 523 ILE A N 1
ATOM 4182 C CA . ILE A 1 523 ? -10.384 -17.819 34.761 1.00 93.12 523 ILE A CA 1
ATOM 4183 C C . ILE A 1 523 ? -11.540 -18.805 34.559 1.00 93.12 523 ILE A C 1
ATOM 4185 O O . ILE A 1 523 ? -12.570 -18.683 35.225 1.00 93.12 523 ILE A O 1
ATOM 4189 N N . GLN A 1 524 ? -11.361 -19.806 33.693 1.00 92.44 524 GLN A N 1
ATOM 4190 C CA . GLN A 1 524 ? -12.369 -20.847 33.477 1.00 92.44 524 GLN A CA 1
ATOM 4191 C C . GLN A 1 524 ? -12.622 -21.669 34.744 1.00 92.44 524 GLN A C 1
ATOM 4193 O O . GLN A 1 524 ? -13.776 -21.920 35.089 1.00 92.44 524 GLN A O 1
ATOM 4198 N N . ASN A 1 525 ? -11.568 -22.007 35.492 1.00 92.38 525 ASN A N 1
ATOM 4199 C CA . ASN A 1 525 ? -11.676 -22.727 36.765 1.00 92.38 525 ASN A CA 1
ATOM 4200 C C . ASN A 1 525 ? -12.422 -21.926 37.848 1.00 92.38 525 ASN A C 1
ATOM 4202 O O . ASN A 1 525 ? -13.033 -22.518 38.733 1.00 92.38 525 ASN A O 1
ATOM 4206 N N . LYS A 1 526 ? -12.431 -20.588 37.764 1.00 93.06 526 LYS A N 1
ATOM 4207 C CA . LYS A 1 526 ? -13.268 -19.708 38.604 1.00 93.06 526 LYS A CA 1
ATOM 4208 C C . LYS A 1 526 ? -14.734 -19.642 38.149 1.00 93.06 526 LYS A C 1
ATOM 4210 O O . LYS A 1 526 ? -15.520 -18.913 38.747 1.00 93.06 526 LYS A O 1
ATOM 4215 N N . GLY A 1 527 ? -15.113 -20.366 37.095 1.00 91.56 527 GLY A N 1
ATOM 4216 C CA . GLY A 1 527 ? -16.469 -20.381 36.545 1.00 91.56 527 GLY A CA 1
ATOM 4217 C C . GLY A 1 527 ? -16.812 -19.165 35.679 1.00 91.56 527 GLY A C 1
ATOM 4218 O O . GLY A 1 527 ? -17.993 -18.852 35.529 1.00 91.56 527 GLY A O 1
ATOM 4219 N N . ALA A 1 528 ? -15.814 -18.460 35.137 1.00 93.56 528 ALA A N 1
ATOM 4220 C CA . ALA A 1 528 ? -16.006 -17.323 34.236 1.00 93.56 528 ALA A CA 1
ATOM 4221 C C . ALA A 1 528 ? -15.671 -17.685 32.776 1.00 93.56 528 ALA A C 1
ATOM 4223 O O . ALA A 1 528 ? -14.782 -18.490 32.505 1.00 93.56 528 ALA A O 1
ATOM 4224 N N . GLU A 1 529 ? -16.369 -17.070 31.819 1.00 93.88 529 GLU A N 1
ATOM 4225 C CA . GLU A 1 529 ? -16.130 -17.269 30.383 1.00 93.88 529 GLU A CA 1
ATOM 4226 C C . GLU A 1 529 ? -15.217 -16.167 29.834 1.00 93.88 529 GLU A C 1
ATOM 4228 O O . GLU A 1 529 ? -15.413 -14.989 30.136 1.00 93.88 529 GLU A O 1
ATOM 4233 N N . ILE A 1 530 ? -14.254 -16.529 28.983 1.00 95.19 530 ILE A N 1
ATOM 4234 C CA . ILE A 1 530 ? -13.347 -15.586 28.322 1.00 95.19 530 ILE A CA 1
ATOM 4235 C C . ILE A 1 530 ? -13.327 -15.786 26.802 1.00 95.19 530 ILE A C 1
ATOM 4237 O O . ILE A 1 530 ? -13.271 -16.904 26.284 1.00 95.19 530 ILE A O 1
ATOM 4241 N N . SER A 1 531 ? -13.355 -14.671 26.071 1.00 95.00 531 SER A N 1
ATOM 4242 C CA . SER A 1 531 ? -13.210 -14.641 24.614 1.00 95.00 531 SER A CA 1
ATOM 4243 C C . SER A 1 531 ? -12.335 -13.476 24.163 1.00 95.00 531 SER A C 1
ATOM 4245 O O . SER A 1 531 ? -12.405 -12.382 24.727 1.00 95.00 531 SER A O 1
ATOM 4247 N N . LEU A 1 532 ? -11.540 -13.720 23.124 1.00 95.12 532 LEU A N 1
ATOM 4248 C CA . LEU A 1 532 ? -10.713 -12.733 22.442 1.00 95.12 532 LEU A CA 1
ATOM 4249 C C . LEU A 1 532 ? -11.384 -12.382 21.115 1.00 95.12 532 LEU A C 1
ATOM 4251 O O . LEU A 1 532 ? -11.741 -13.268 20.338 1.00 95.12 532 LEU A O 1
ATOM 4255 N N . ASN A 1 533 ? -11.593 -11.101 20.859 1.00 94.44 533 ASN A N 1
ATOM 4256 C CA . ASN A 1 533 ? -12.433 -10.626 19.772 1.00 94.44 533 ASN A CA 1
ATOM 4257 C C . ASN A 1 533 ? -11.698 -9.533 19.003 1.00 94.44 533 ASN A C 1
ATOM 4259 O O . ASN A 1 533 ? -11.128 -8.622 19.593 1.00 94.44 533 ASN A O 1
ATOM 4263 N N . TRP A 1 534 ? -11.730 -9.608 17.681 1.00 94.25 534 TRP A N 1
ATOM 4264 C CA . TRP A 1 534 ? -11.185 -8.546 16.851 1.00 94.25 534 TRP A CA 1
ATOM 4265 C C . TRP A 1 534 ? -12.142 -7.353 16.774 1.00 94.25 534 TRP A C 1
ATOM 4267 O O . TRP A 1 534 ? -13.351 -7.546 16.606 1.00 94.25 534 TRP A O 1
ATOM 4277 N N . VAL A 1 535 ? -11.596 -6.140 16.840 1.00 91.81 535 VAL A N 1
ATOM 4278 C CA . VAL A 1 535 ? -12.299 -4.885 16.529 1.00 91.81 535 VAL A CA 1
ATOM 4279 C C . VAL A 1 535 ? -11.516 -4.079 15.498 1.00 91.81 535 VAL A C 1
ATOM 4281 O O . VAL A 1 535 ? -10.298 -4.136 15.469 1.00 91.81 535 VAL A O 1
ATOM 4284 N N . PRO A 1 536 ? -12.176 -3.330 14.614 1.00 89.25 536 PRO A N 1
ATOM 4285 C CA . PRO A 1 536 ? -11.478 -2.444 13.692 1.00 89.25 536 PRO A CA 1
ATOM 4286 C C . PRO A 1 536 ? -10.884 -1.221 14.417 1.00 89.25 536 PRO A C 1
ATOM 4288 O O . PRO A 1 536 ? -11.569 -0.546 15.183 1.00 89.25 536 PRO A O 1
ATOM 4291 N N . GLY A 1 537 ? -9.625 -0.892 14.118 1.00 82.62 537 GLY A N 1
ATOM 4292 C CA . GLY A 1 537 ? -9.005 0.373 14.529 1.00 82.62 537 GLY A CA 1
ATOM 4293 C C . GLY A 1 537 ? -9.557 1.579 13.752 1.00 82.62 537 GLY A C 1
ATOM 4294 O O . GLY A 1 537 ? -10.022 1.432 12.617 1.00 82.62 537 GLY A O 1
ATOM 4295 N N . HIS A 1 538 ? -9.497 2.772 14.359 1.00 69.69 538 HIS A N 1
ATOM 4296 C CA . HIS A 1 538 ? -9.873 4.072 13.765 1.00 69.69 538 HIS A CA 1
ATOM 4297 C C . HIS A 1 538 ? -11.296 4.162 13.167 1.00 69.69 538 HIS A C 1
ATOM 4299 O O . HIS A 1 538 ? -11.502 4.806 12.142 1.00 69.69 538 HIS A O 1
ATOM 4305 N N . THR A 1 539 ? -12.283 3.503 13.784 1.00 75.56 539 THR A N 1
ATOM 4306 C CA . THR A 1 539 ? -13.683 3.452 13.299 1.00 75.56 539 THR A CA 1
ATOM 4307 C C . THR A 1 539 ? -14.717 3.752 14.397 1.00 75.56 539 THR A C 1
ATOM 4309 O O . THR A 1 539 ? -15.785 3.145 14.438 1.00 75.56 539 THR A O 1
ATOM 4312 N N . SER A 1 540 ? -14.421 4.691 15.307 1.00 76.69 540 SER A N 1
ATOM 4313 C CA . SER A 1 540 ? -15.371 5.154 16.339 1.00 76.69 540 SER A CA 1
ATOM 4314 C C . SER A 1 540 ? -15.838 4.064 17.312 1.00 76.69 540 SER A C 1
ATOM 4316 O O . SER A 1 540 ? -16.966 4.082 17.809 1.00 76.69 540 SER A O 1
ATOM 4318 N N . VAL A 1 541 ? -14.965 3.097 17.612 1.00 85.94 541 VAL A N 1
ATOM 4319 C CA . VAL A 1 541 ? -15.154 2.159 18.726 1.00 85.94 541 VAL A CA 1
ATOM 4320 C C . VAL A 1 541 ? -14.558 2.799 19.975 1.00 85.94 541 VAL A C 1
ATOM 4322 O O . VAL A 1 541 ? -13.350 2.737 20.195 1.00 85.94 541 VAL A O 1
ATOM 4325 N N . GLN A 1 542 ? -15.415 3.396 20.807 1.00 86.88 542 GLN A N 1
ATOM 4326 C CA . GLN A 1 542 ? -15.011 4.212 21.962 1.00 86.88 542 GLN A CA 1
ATOM 4327 C C . GLN A 1 542 ? -13.993 3.515 22.883 1.00 86.88 542 GLN A C 1
ATOM 4329 O O . GLN A 1 542 ? -13.040 4.134 23.348 1.00 86.88 542 GLN A O 1
ATOM 4334 N N . GLY A 1 543 ? -14.177 2.217 23.150 1.00 89.12 543 GLY A N 1
ATOM 4335 C CA . GLY A 1 543 ? -13.251 1.458 23.992 1.00 89.12 543 GLY A CA 1
ATOM 4336 C C . GLY A 1 543 ? -11.875 1.247 23.356 1.00 89.12 543 GLY A C 1
ATOM 4337 O O . GLY A 1 543 ? -10.871 1.296 24.062 1.00 89.12 543 GLY A O 1
ATOM 4338 N N . ASN A 1 544 ? -11.821 1.066 22.033 1.00 91.75 544 ASN A N 1
ATOM 4339 C CA . ASN A 1 544 ? -10.569 0.893 21.298 1.00 91.75 544 ASN A CA 1
ATOM 4340 C C . ASN A 1 544 ? -9.819 2.222 21.158 1.00 91.75 544 ASN A C 1
ATOM 4342 O O . ASN A 1 544 ? -8.613 2.260 21.346 1.00 91.75 544 ASN A O 1
ATOM 4346 N N . GLU A 1 545 ? -10.531 3.321 20.899 1.00 91.19 545 GLU A N 1
ATOM 4347 C CA . GLU A 1 545 ? -9.937 4.666 20.850 1.00 91.19 545 GLU A CA 1
ATOM 4348 C C . GLU A 1 545 ? -9.345 5.080 22.201 1.00 91.19 545 GLU A C 1
ATOM 4350 O O . GLU A 1 545 ? -8.278 5.691 22.261 1.00 91.19 545 GLU A O 1
ATOM 4355 N N . LEU A 1 546 ? -10.004 4.698 23.299 1.00 90.88 546 LEU A N 1
ATOM 4356 C CA . LEU A 1 546 ? -9.460 4.894 24.637 1.00 90.88 546 LEU A CA 1
ATOM 4357 C C . LEU A 1 546 ? -8.186 4.064 24.859 1.00 90.88 546 LEU A C 1
ATOM 4359 O O . LEU A 1 546 ? -7.209 4.592 25.386 1.00 90.88 546 LEU A O 1
ATOM 4363 N N . ALA A 1 547 ? -8.177 2.792 24.450 1.00 91.00 547 ALA A N 1
ATOM 4364 C CA . ALA A 1 547 ? -6.989 1.945 24.551 1.00 91.00 547 ALA A CA 1
ATOM 4365 C C . ALA A 1 547 ? -5.814 2.493 23.714 1.00 91.00 547 ALA A C 1
ATOM 4367 O O . ALA A 1 547 ? -4.701 2.558 24.232 1.00 91.00 547 ALA A O 1
ATOM 4368 N N . ASP A 1 548 ? -6.068 2.978 22.493 1.00 89.69 548 ASP A N 1
ATOM 4369 C CA . ASP A 1 548 ? -5.077 3.633 21.617 1.00 89.69 548 ASP A CA 1
ATOM 4370 C C . ASP A 1 548 ? -4.497 4.903 22.255 1.00 89.69 548 ASP A C 1
ATOM 4372 O O . ASP A 1 548 ? -3.278 5.104 22.302 1.00 89.69 548 ASP A O 1
ATOM 4376 N N . SER A 1 549 ? -5.356 5.748 22.834 1.00 90.81 549 SER A N 1
ATOM 4377 C CA . SER A 1 549 ? -4.906 6.941 23.559 1.00 90.81 549 SER A CA 1
ATOM 4378 C C . SER A 1 549 ? -3.993 6.580 24.736 1.00 90.81 549 SER A C 1
ATOM 4380 O O . SER A 1 549 ? -2.918 7.165 24.889 1.00 90.81 549 SER A O 1
ATOM 4382 N N . LEU A 1 550 ? -4.381 5.583 25.539 1.00 90.50 550 LEU A N 1
ATOM 4383 C CA . LEU A 1 550 ? -3.590 5.097 26.674 1.00 90.50 550 LEU A CA 1
ATOM 4384 C C . LEU A 1 550 ? -2.252 4.492 26.216 1.00 90.50 550 LEU A C 1
ATOM 4386 O O . LEU A 1 550 ? -1.210 4.757 26.818 1.00 90.50 550 LEU A O 1
ATOM 4390 N N . ALA A 1 551 ? -2.249 3.735 25.117 1.00 88.12 551 ALA A N 1
ATOM 4391 C CA . ALA A 1 551 ? -1.041 3.155 24.540 1.00 88.12 551 ALA A CA 1
ATOM 4392 C C . ALA A 1 551 ? -0.049 4.241 24.093 1.00 88.12 551 ALA A C 1
ATOM 4394 O O . ALA A 1 551 ? 1.147 4.167 24.387 1.00 88.12 551 ALA A O 1
ATOM 4395 N N . LYS A 1 552 ? -0.542 5.310 23.455 1.00 87.94 552 LYS A N 1
ATOM 4396 C CA . LYS A 1 552 ? 0.271 6.474 23.067 1.00 87.94 552 LYS A CA 1
ATOM 4397 C C . LYS A 1 552 ? 0.844 7.212 24.271 1.00 87.94 552 LYS A C 1
ATOM 4399 O O . LYS A 1 552 ? 2.007 7.620 24.235 1.00 87.94 552 LYS A O 1
ATOM 4404 N N . GLU A 1 553 ? 0.076 7.375 25.345 1.00 86.94 553 GLU A N 1
ATOM 4405 C CA . GLU A 1 553 ? 0.571 7.977 26.589 1.00 86.94 553 GLU A CA 1
ATOM 4406 C C . GLU A 1 553 ? 1.649 7.119 27.254 1.00 86.94 553 GLU A C 1
ATOM 4408 O O . GLU A 1 553 ? 2.682 7.647 27.676 1.00 86.94 553 GLU A O 1
ATOM 4413 N N . ALA A 1 554 ? 1.471 5.797 27.256 1.00 85.00 554 ALA A N 1
ATOM 4414 C CA . ALA A 1 554 ? 2.421 4.852 27.830 1.00 85.00 554 ALA A CA 1
ATOM 4415 C C . ALA A 1 554 ? 3.824 4.959 27.200 1.00 85.00 554 ALA A C 1
ATOM 4417 O O . ALA A 1 554 ? 4.826 4.823 27.905 1.00 85.00 554 ALA A O 1
ATOM 4418 N N . THR A 1 555 ? 3.940 5.308 25.911 1.00 82.06 555 THR A N 1
ATOM 4419 C CA . THR A 1 555 ? 5.252 5.505 25.253 1.00 82.06 555 THR A CA 1
ATOM 4420 C C . THR A 1 555 ? 6.115 6.605 25.894 1.00 82.06 555 THR A C 1
ATOM 4422 O O . THR A 1 555 ? 7.345 6.588 25.767 1.00 82.06 555 THR A O 1
ATOM 4425 N N . LYS A 1 556 ? 5.494 7.549 26.616 1.00 81.69 556 LYS A N 1
ATOM 4426 C CA . LYS A 1 556 ? 6.162 8.688 27.268 1.00 81.69 556 LYS A CA 1
ATOM 4427 C C . LYS A 1 556 ? 6.714 8.344 28.659 1.00 81.69 556 LYS A C 1
ATOM 4429 O O . LYS A 1 556 ? 7.572 9.067 29.162 1.00 81.69 556 LYS A O 1
ATOM 4434 N N . ILE A 1 557 ? 6.254 7.248 29.262 1.00 79.69 557 ILE A N 1
ATOM 4435 C CA . ILE A 1 557 ? 6.599 6.800 30.622 1.00 79.69 557 ILE A CA 1
ATOM 4436 C C . ILE A 1 557 ? 7.944 6.029 30.605 1.00 79.69 557 ILE A C 1
ATOM 4438 O O . ILE A 1 557 ? 8.313 5.487 29.560 1.00 79.69 557 ILE A O 1
ATOM 4442 N N . PRO A 1 558 ? 8.728 5.979 31.705 1.00 70.00 558 PRO A N 1
ATOM 4443 C CA . PRO A 1 558 ? 9.916 5.124 31.799 1.00 70.00 558 PRO A CA 1
ATOM 4444 C C . PRO A 1 558 ? 9.598 3.633 31.601 1.00 70.00 558 PRO A C 1
ATOM 4446 O O . PRO A 1 558 ? 8.539 3.155 32.001 1.00 70.00 558 PRO A O 1
ATOM 4449 N N . SER A 1 559 ? 10.528 2.893 30.996 1.00 68.88 559 SER A N 1
ATOM 4450 C CA . SER A 1 559 ? 10.364 1.469 30.685 1.00 68.88 559 SER A CA 1
ATOM 4451 C C . SER A 1 559 ? 10.257 0.606 31.942 1.00 68.88 559 SER A C 1
ATOM 4453 O O . SER A 1 559 ? 11.076 0.732 32.850 1.00 68.88 559 SER A O 1
ATOM 4455 N N . SER A 1 560 ? 9.304 -0.324 31.946 1.00 65.94 560 SER A N 1
ATOM 4456 C CA . SER A 1 560 ? 9.100 -1.317 33.009 1.00 65.94 560 SER A CA 1
ATOM 4457 C C . SER A 1 560 ? 9.907 -2.608 32.822 1.00 65.94 560 SER A C 1
ATOM 4459 O O . SER A 1 560 ? 10.071 -3.359 33.780 1.00 65.94 560 SER A O 1
ATOM 4461 N N . SER A 1 561 ? 10.421 -2.873 31.614 1.00 65.00 561 SER A N 1
ATOM 4462 C CA . SER A 1 561 ? 11.195 -4.075 31.282 1.00 65.00 561 SER A CA 1
ATOM 4463 C C . SER A 1 561 ? 12.474 -3.738 30.506 1.00 65.00 561 SER A C 1
ATOM 4465 O O . SER A 1 561 ? 12.550 -2.732 29.798 1.00 65.00 561 SER A O 1
ATOM 4467 N N . HIS A 1 562 ? 13.476 -4.608 30.647 1.00 64.12 562 HIS A N 1
ATOM 4468 C CA . HIS A 1 562 ? 14.741 -4.591 29.905 1.00 64.12 562 HIS A CA 1
ATOM 4469 C C . HIS A 1 562 ? 14.931 -5.845 29.025 1.00 64.12 562 HIS A C 1
ATOM 4471 O O . HIS A 1 562 ? 16.005 -6.038 28.456 1.00 64.12 562 HIS A O 1
ATOM 4477 N N . GLU A 1 563 ? 13.916 -6.709 28.917 1.00 65.06 563 GLU A N 1
ATOM 4478 C CA . GLU A 1 563 ? 13.986 -7.936 28.114 1.00 65.06 563 GLU A CA 1
ATOM 4479 C C . GLU A 1 563 ? 14.090 -7.632 26.612 1.00 65.06 563 GLU A C 1
ATOM 4481 O O . GLU A 1 563 ? 13.481 -6.683 26.110 1.00 65.06 563 GLU A O 1
ATOM 4486 N N . THR A 1 564 ? 14.812 -8.481 25.879 1.00 68.81 564 THR A N 1
ATOM 4487 C CA . THR A 1 564 ? 15.023 -8.375 24.429 1.00 68.81 564 THR A CA 1
ATOM 4488 C C . THR A 1 564 ? 14.371 -9.552 23.699 1.00 68.81 564 THR A C 1
ATOM 4490 O O . THR A 1 564 ? 14.643 -10.714 24.005 1.00 68.81 564 THR A O 1
ATOM 4493 N N . SER A 1 565 ? 13.535 -9.279 22.692 1.00 69.19 565 SER A N 1
ATOM 4494 C CA . SER A 1 565 ? 12.908 -10.343 21.884 1.00 69.19 565 SER A CA 1
ATOM 4495 C C . SER A 1 565 ? 13.805 -10.870 20.758 1.00 69.19 565 SER A C 1
ATOM 4497 O O . SER A 1 565 ? 14.567 -10.115 20.145 1.00 69.19 565 SER A O 1
ATOM 4499 N N . TYR A 1 566 ? 13.644 -12.146 20.372 1.00 70.56 566 TYR A N 1
ATOM 4500 C CA . TYR A 1 566 ? 14.318 -12.696 19.185 1.00 70.56 566 TYR A CA 1
ATOM 4501 C C . TYR A 1 566 ? 13.879 -11.996 17.901 1.00 70.56 566 TYR A C 1
ATOM 4503 O O . TYR A 1 566 ? 14.649 -11.917 16.942 1.00 70.56 566 TYR A O 1
ATOM 4511 N N . ALA A 1 567 ? 12.646 -11.490 17.860 1.00 67.12 567 ALA A N 1
ATOM 4512 C CA . ALA A 1 567 ? 12.133 -10.763 16.710 1.00 67.12 567 ALA A CA 1
ATOM 4513 C C . ALA A 1 567 ? 12.900 -9.441 16.501 1.00 67.12 567 ALA A C 1
ATOM 4515 O O . ALA A 1 567 ? 13.330 -9.166 15.376 1.00 67.12 567 ALA A O 1
ATOM 4516 N N . PHE A 1 568 ? 13.141 -8.680 17.578 1.00 70.94 568 PHE A N 1
ATOM 4517 C CA . PHE A 1 568 ? 13.955 -7.460 17.547 1.00 70.94 568 PHE A CA 1
ATOM 4518 C C . PHE A 1 568 ? 15.387 -7.756 17.090 1.00 70.94 568 PHE A C 1
ATOM 4520 O O . PHE A 1 568 ? 15.874 -7.143 16.142 1.00 70.94 568 PHE A O 1
ATOM 4527 N N . ILE A 1 569 ? 16.020 -8.782 17.665 1.00 70.81 569 ILE A N 1
ATOM 4528 C CA . ILE A 1 569 ? 17.369 -9.217 17.268 1.00 70.81 569 ILE A CA 1
ATOM 4529 C C . ILE A 1 569 ? 17.406 -9.625 15.794 1.00 70.81 569 ILE A C 1
ATOM 4531 O O . ILE A 1 569 ? 18.314 -9.254 15.055 1.00 70.81 569 ILE A O 1
ATOM 4535 N N . GLY A 1 570 ? 16.402 -10.365 15.323 1.00 70.62 570 GLY A N 1
ATOM 4536 C CA . GLY A 1 570 ? 16.300 -10.764 13.923 1.00 70.62 570 GLY A CA 1
ATOM 4537 C C . GLY A 1 570 ? 16.170 -9.574 12.966 1.00 70.62 570 GLY A C 1
ATOM 4538 O O . GLY A 1 570 ? 16.682 -9.636 11.843 1.00 70.62 570 GLY A O 1
ATOM 4539 N N . MET A 1 571 ? 15.500 -8.498 13.386 1.00 71.81 571 MET A N 1
ATOM 4540 C CA . MET A 1 571 ? 15.435 -7.240 12.639 1.00 71.81 571 MET A CA 1
ATOM 4541 C C . MET A 1 571 ? 16.786 -6.524 12.655 1.00 71.81 571 MET A C 1
ATOM 4543 O O . MET A 1 571 ? 17.282 -6.141 11.592 1.00 71.81 571 MET A O 1
ATOM 4547 N N . ASP A 1 572 ? 17.405 -6.399 13.826 1.00 70.44 572 ASP A N 1
ATOM 4548 C CA . ASP A 1 572 ? 18.664 -5.681 13.985 1.00 70.44 572 ASP A CA 1
ATOM 4549 C C . ASP A 1 572 ? 19.820 -6.362 13.240 1.00 70.44 572 ASP A C 1
ATOM 4551 O O . ASP A 1 572 ? 20.538 -5.733 12.468 1.00 70.44 572 ASP A O 1
ATOM 4555 N N . ILE A 1 573 ? 19.915 -7.692 13.314 1.00 72.81 573 ILE A N 1
ATOM 4556 C CA . ILE A 1 573 ? 20.879 -8.469 12.524 1.00 72.81 573 ILE A CA 1
ATOM 4557 C C . ILE A 1 573 ? 20.691 -8.227 11.022 1.00 72.81 573 ILE A C 1
ATOM 4559 O O . ILE A 1 573 ? 21.672 -8.115 10.283 1.00 72.81 573 ILE A O 1
ATOM 4563 N N . LYS A 1 574 ? 19.447 -8.140 10.528 1.00 69.12 574 LYS A N 1
ATOM 4564 C CA . LYS A 1 574 ? 19.190 -7.838 9.108 1.00 69.12 574 LYS A CA 1
ATOM 4565 C C . LYS A 1 574 ? 19.623 -6.420 8.745 1.00 69.12 574 LYS A C 1
ATOM 4567 O O . LYS A 1 574 ? 20.173 -6.241 7.654 1.00 69.12 574 LYS A O 1
ATOM 4572 N N . ARG A 1 575 ? 19.387 -5.448 9.632 1.00 76.25 575 ARG A N 1
ATOM 4573 C CA . ARG A 1 575 ? 19.848 -4.061 9.492 1.00 76.25 575 ARG A CA 1
ATOM 4574 C C . ARG A 1 575 ? 21.374 -4.015 9.420 1.00 76.25 575 ARG A C 1
ATOM 4576 O O . ARG A 1 575 ? 21.901 -3.666 8.366 1.00 76.25 575 ARG A O 1
ATOM 4583 N N . MET A 1 576 ? 22.062 -4.522 10.445 1.00 73.62 576 MET A N 1
ATOM 4584 C CA . MET A 1 576 ? 23.528 -4.586 10.515 1.00 73.62 576 MET A CA 1
ATOM 4585 C C . MET A 1 576 ? 24.140 -5.305 9.309 1.00 73.62 576 MET A C 1
ATOM 4587 O O . MET A 1 576 ? 25.102 -4.833 8.703 1.00 73.62 576 MET A O 1
ATOM 4591 N N . LYS A 1 577 ? 23.562 -6.442 8.900 1.00 74.31 577 LYS A N 1
ATOM 4592 C CA . LYS A 1 577 ? 24.005 -7.177 7.708 1.00 74.31 577 LYS A CA 1
ATOM 4593 C C . LYS A 1 577 ? 23.889 -6.330 6.443 1.00 74.31 577 LYS A C 1
ATOM 4595 O O . LYS A 1 577 ? 24.778 -6.387 5.597 1.00 74.31 577 LYS A O 1
ATOM 4600 N N . SER A 1 578 ? 22.791 -5.594 6.290 1.00 69.81 578 SER A N 1
ATOM 4601 C CA . SER A 1 578 ? 22.553 -4.757 5.112 1.00 69.81 578 SER A CA 1
ATOM 4602 C C . SER A 1 578 ? 23.523 -3.581 5.073 1.00 69.81 578 SER A C 1
ATOM 4604 O O . SER A 1 578 ? 24.147 -3.354 4.041 1.00 69.81 578 SER A O 1
ATOM 4606 N N . GLU A 1 579 ? 23.714 -2.896 6.200 1.00 76.19 579 GLU A N 1
ATOM 4607 C CA . GLU A 1 579 ? 24.650 -1.775 6.340 1.00 76.19 579 GLU A CA 1
ATOM 4608 C C . GLU A 1 579 ? 26.094 -2.200 6.067 1.00 76.19 579 GLU A C 1
ATOM 4610 O O . GLU A 1 579 ? 26.768 -1.598 5.232 1.00 76.19 579 GLU A O 1
ATOM 4615 N N . ASN A 1 580 ? 26.547 -3.291 6.693 1.00 77.25 580 ASN A N 1
ATOM 4616 C CA . ASN A 1 580 ? 27.891 -3.824 6.484 1.00 77.25 580 ASN A CA 1
ATOM 4617 C C . ASN A 1 580 ? 28.098 -4.246 5.017 1.00 77.25 580 ASN A C 1
ATOM 4619 O O . ASN A 1 580 ? 29.106 -3.915 4.396 1.00 77.25 580 ASN A O 1
ATOM 4623 N N . TRP A 1 581 ? 27.104 -4.900 4.405 1.00 70.31 581 TRP A N 1
ATOM 4624 C CA . TRP A 1 581 ? 27.186 -5.282 2.994 1.00 70.31 581 TRP A CA 1
ATOM 4625 C C . TRP A 1 581 ? 27.236 -4.073 2.052 1.00 70.31 581 TRP A C 1
ATOM 4627 O O . TRP A 1 581 ? 28.019 -4.070 1.103 1.00 70.31 581 TRP A O 1
ATOM 4637 N N . ILE A 1 582 ? 26.439 -3.033 2.314 1.00 71.06 582 ILE A N 1
ATOM 4638 C CA . ILE A 1 582 ? 26.464 -1.780 1.545 1.00 71.06 582 ILE A CA 1
ATOM 4639 C C . ILE A 1 582 ? 27.822 -1.090 1.697 1.00 71.06 582 ILE A C 1
ATOM 4641 O O . ILE A 1 582 ? 28.393 -0.654 0.697 1.00 71.06 582 ILE A O 1
ATOM 4645 N N . ALA A 1 583 ? 28.380 -1.045 2.908 1.00 76.50 583 ALA A N 1
ATOM 4646 C CA . ALA A 1 583 ? 29.710 -0.495 3.149 1.00 76.50 583 ALA A CA 1
ATOM 4647 C C . ALA A 1 583 ? 30.782 -1.244 2.338 1.00 76.50 583 ALA A C 1
ATOM 4649 O O . ALA A 1 583 ? 31.567 -0.617 1.624 1.00 76.50 583 ALA A O 1
ATOM 4650 N N . ILE A 1 584 ? 30.767 -2.582 2.350 1.00 72.44 584 ILE A N 1
ATOM 4651 C CA . ILE A 1 584 ? 31.681 -3.413 1.548 1.00 72.44 584 ILE A CA 1
ATOM 4652 C C . ILE A 1 584 ? 31.515 -3.135 0.046 1.00 72.44 584 ILE A C 1
ATOM 4654 O O . ILE A 1 584 ? 32.512 -2.966 -0.660 1.00 72.44 584 ILE A O 1
ATOM 4658 N N . LEU A 1 585 ? 30.277 -3.061 -0.456 1.00 66.38 585 LEU A N 1
ATOM 4659 C CA . LEU A 1 585 ? 29.998 -2.762 -1.866 1.00 66.38 585 LEU A CA 1
ATOM 4660 C C . LEU A 1 585 ? 30.534 -1.385 -2.275 1.00 66.38 585 LEU A C 1
ATOM 4662 O O . LEU A 1 585 ? 31.199 -1.266 -3.304 1.00 66.38 585 LEU A O 1
ATOM 4666 N N . ASN A 1 586 ? 30.295 -0.363 -1.453 1.00 68.81 586 ASN A N 1
ATOM 4667 C CA . ASN A 1 586 ? 30.762 0.997 -1.715 1.00 68.81 586 ASN A CA 1
ATOM 4668 C C . ASN A 1 586 ? 32.292 1.085 -1.706 1.00 68.81 586 ASN A C 1
ATOM 4670 O O . ASN A 1 586 ? 32.867 1.780 -2.538 1.00 68.81 586 ASN A O 1
ATOM 4674 N N . THR A 1 587 ? 32.954 0.333 -0.825 1.00 70.12 587 THR A N 1
ATOM 4675 C CA . THR A 1 587 ? 34.422 0.304 -0.743 1.00 70.12 587 THR A CA 1
ATOM 4676 C C . THR A 1 587 ? 35.040 -0.419 -1.950 1.00 70.12 587 THR A C 1
ATOM 4678 O O . THR A 1 587 ? 36.045 0.026 -2.499 1.00 70.12 587 THR A O 1
ATOM 4681 N N . ASN A 1 588 ? 34.415 -1.505 -2.421 1.00 62.34 588 ASN A N 1
ATOM 4682 C CA . ASN A 1 588 ? 34.944 -2.336 -3.509 1.00 62.34 588 ASN A CA 1
ATOM 4683 C C . ASN A 1 588 ? 34.602 -1.835 -4.926 1.00 62.34 588 ASN A C 1
ATOM 4685 O O . ASN A 1 588 ? 35.256 -2.250 -5.885 1.00 62.34 588 ASN A O 1
ATOM 4689 N N . ASN A 1 589 ? 33.617 -0.948 -5.095 1.00 56.84 589 ASN A N 1
ATOM 4690 C CA . ASN A 1 589 ? 33.204 -0.450 -6.415 1.00 56.84 589 ASN A CA 1
ATOM 4691 C C . ASN A 1 589 ? 34.242 0.465 -7.100 1.00 56.84 589 ASN A C 1
ATOM 4693 O O . ASN A 1 589 ? 34.219 0.597 -8.326 1.00 56.84 589 ASN A O 1
ATOM 4697 N N . PHE A 1 590 ? 35.186 1.055 -6.357 1.00 51.75 590 PHE A N 1
ATOM 4698 C CA . PHE A 1 590 ? 36.166 1.999 -6.914 1.00 51.75 590 PHE A CA 1
ATOM 4699 C C . PHE A 1 590 ? 37.276 1.348 -7.763 1.00 51.75 590 PHE A C 1
ATOM 4701 O O . PHE A 1 590 ? 37.822 2.012 -8.642 1.00 51.75 590 PHE A O 1
ATOM 4708 N N . HIS A 1 591 ? 37.567 0.052 -7.585 1.00 54.38 591 HIS A N 1
ATOM 4709 C CA . HIS A 1 591 ? 38.692 -0.628 -8.257 1.00 54.38 591 HIS A CA 1
ATOM 4710 C C . HIS A 1 591 ? 38.291 -1.721 -9.262 1.00 54.38 591 HIS A C 1
ATOM 4712 O O . HIS A 1 591 ? 39.155 -2.416 -9.793 1.00 54.38 591 HIS A O 1
ATOM 4718 N N . GLN A 1 592 ? 36.998 -1.901 -9.546 1.00 58.03 592 GLN A N 1
ATOM 4719 C CA . GLN A 1 592 ? 36.553 -2.982 -10.431 1.00 58.03 592 GLN A CA 1
ATOM 4720 C C . GLN A 1 592 ? 36.565 -2.586 -11.919 1.00 58.03 592 GLN A C 1
ATOM 4722 O O . GLN A 1 592 ? 36.076 -1.498 -12.255 1.00 58.03 592 GLN A O 1
ATOM 4727 N N . PRO A 1 593 ? 37.052 -3.471 -12.819 1.00 58.56 593 PRO A N 1
ATOM 4728 C CA . PRO A 1 593 ? 36.959 -3.295 -14.269 1.00 58.56 593 PRO A CA 1
ATOM 4729 C C . PRO A 1 593 ? 35.517 -3.055 -14.733 1.00 58.56 593 PRO A C 1
ATOM 4731 O O . PRO A 1 593 ? 34.580 -3.614 -14.158 1.00 58.56 593 PRO A O 1
ATOM 4734 N N . SER A 1 594 ? 35.339 -2.294 -15.818 1.00 55.94 594 SER A N 1
ATOM 4735 C CA . SER A 1 594 ? 34.032 -1.983 -16.434 1.00 55.94 594 SER A CA 1
ATOM 4736 C C . SER A 1 594 ? 33.231 -3.211 -16.882 1.00 55.94 594 SER A C 1
ATOM 4738 O O . SER A 1 594 ? 32.023 -3.125 -17.062 1.00 55.94 594 SER A O 1
ATOM 4740 N N . SER A 1 595 ? 33.874 -4.369 -17.033 1.00 52.31 595 SER A N 1
ATOM 4741 C CA . SER A 1 595 ? 33.229 -5.646 -17.355 1.00 52.31 595 SER A CA 1
ATOM 4742 C C . SER A 1 595 ? 32.627 -6.363 -16.141 1.00 52.31 595 SER A C 1
ATOM 4744 O O . SER A 1 595 ? 31.979 -7.398 -16.301 1.00 52.31 595 SER A O 1
ATOM 4746 N N . THR A 1 596 ? 32.838 -5.854 -14.924 1.00 57.25 596 THR A N 1
ATOM 4747 C CA . THR A 1 596 ? 32.383 -6.521 -13.699 1.00 57.25 596 THR A CA 1
ATOM 4748 C C . THR A 1 596 ? 30.905 -6.243 -13.459 1.00 57.25 596 THR A C 1
ATOM 4750 O O . THR A 1 596 ? 30.477 -5.093 -13.369 1.00 57.25 596 THR A O 1
ATOM 4753 N N . TYR A 1 597 ? 30.125 -7.312 -13.304 1.00 58.44 597 TYR A N 1
ATOM 4754 C CA . TYR A 1 597 ? 28.671 -7.260 -13.150 1.00 58.44 597 TYR A CA 1
ATOM 4755 C C . TYR A 1 597 ? 28.190 -6.285 -12.051 1.00 58.44 597 TYR A C 1
ATOM 4757 O O . TYR A 1 597 ? 27.256 -5.522 -12.281 1.00 58.44 597 TYR A O 1
ATOM 4765 N N . SER A 1 598 ? 28.860 -6.232 -10.893 1.00 56.06 598 SER A N 1
ATOM 4766 C CA . SER A 1 598 ? 28.547 -5.319 -9.774 1.00 56.06 598 SER A CA 1
ATOM 4767 C C . SER A 1 598 ? 28.660 -3.829 -10.103 1.00 56.06 598 SER A C 1
ATOM 4769 O O . SER A 1 598 ? 28.002 -3.025 -9.447 1.00 56.06 598 SER A O 1
ATOM 4771 N N . ARG A 1 599 ? 29.466 -3.462 -11.107 1.00 60.59 599 ARG A N 1
ATOM 4772 C CA . ARG A 1 599 ? 29.639 -2.075 -11.559 1.00 60.59 599 ARG A CA 1
ATOM 4773 C C . ARG A 1 599 ? 28.546 -1.646 -12.539 1.00 60.59 599 ARG A C 1
ATOM 4775 O O . ARG A 1 599 ? 28.132 -0.493 -12.518 1.00 60.59 599 ARG A O 1
ATOM 4782 N N . ASN A 1 600 ? 28.065 -2.579 -13.361 1.00 57.28 600 ASN A N 1
ATOM 4783 C CA . ASN A 1 600 ? 27.041 -2.310 -14.375 1.00 57.28 600 ASN A CA 1
ATOM 4784 C C . ASN A 1 600 ? 25.612 -2.502 -13.845 1.00 57.28 600 ASN A C 1
ATOM 4786 O O . ASN A 1 600 ? 24.668 -1.962 -14.420 1.00 57.28 600 ASN A O 1
ATOM 4790 N N . TYR A 1 601 ? 25.442 -3.244 -12.743 1.00 61.16 601 TYR A N 1
ATOM 4791 C CA . TYR A 1 601 ? 24.133 -3.561 -12.177 1.00 61.16 601 TYR A CA 1
ATOM 4792 C C . TYR A 1 601 ? 24.133 -3.429 -10.641 1.00 61.16 601 TYR A C 1
ATOM 4794 O O . TYR A 1 601 ? 24.653 -4.311 -9.950 1.00 61.16 601 TYR A O 1
ATOM 4802 N N . PRO A 1 602 ? 23.529 -2.364 -10.072 1.00 57.28 602 PRO A N 1
ATOM 4803 C CA . PRO A 1 602 ? 23.498 -2.154 -8.627 1.00 57.28 602 PRO A CA 1
ATOM 4804 C C . PRO A 1 602 ? 22.688 -3.251 -7.922 1.00 57.28 602 PRO A C 1
ATOM 4806 O O . PRO A 1 602 ? 21.562 -3.579 -8.309 1.00 57.28 602 PRO A O 1
ATOM 4809 N N . TRP A 1 603 ? 23.260 -3.826 -6.863 1.00 56.44 603 TRP A N 1
ATOM 4810 C CA . TRP A 1 603 ? 22.622 -4.879 -6.075 1.00 56.44 603 TRP A CA 1
ATOM 4811 C C . TRP A 1 603 ? 21.474 -4.310 -5.236 1.00 56.44 603 TRP A C 1
ATOM 4813 O O . TRP A 1 603 ? 21.696 -3.496 -4.345 1.00 56.44 603 TRP A O 1
ATOM 4823 N N . LYS A 1 604 ? 20.250 -4.805 -5.448 1.00 54.94 604 LYS A N 1
ATOM 4824 C CA . LYS A 1 604 ? 19.151 -4.636 -4.486 1.00 54.94 604 LYS A CA 1
ATOM 4825 C C . LYS A 1 604 ? 19.096 -5.852 -3.564 1.00 54.94 604 LYS A C 1
ATOM 4827 O O . LYS A 1 604 ? 18.523 -6.888 -3.926 1.00 54.94 604 LYS A O 1
ATOM 4832 N N . ILE A 1 605 ? 19.695 -5.724 -2.377 1.00 49.09 605 ILE A N 1
ATOM 4833 C CA . ILE A 1 605 ? 19.535 -6.687 -1.277 1.00 49.09 605 ILE A CA 1
ATOM 4834 C C . ILE A 1 605 ? 18.026 -6.825 -1.020 1.00 49.09 605 ILE A C 1
ATOM 4836 O O . ILE A 1 605 ? 17.359 -5.807 -0.881 1.00 49.09 605 ILE A O 1
ATOM 4840 N N . SER A 1 606 ? 17.505 -8.061 -0.987 1.00 48.41 606 SER A N 1
ATOM 4841 C CA . SER A 1 606 ? 16.087 -8.475 -0.813 1.00 48.41 606 SER A CA 1
ATOM 4842 C C . SER A 1 606 ? 15.256 -8.804 -2.066 1.00 48.41 606 SER A C 1
ATOM 4844 O O . SER A 1 606 ? 14.213 -9.447 -1.931 1.00 48.41 606 SER A O 1
ATOM 4846 N N . SER A 1 607 ? 15.716 -8.501 -3.285 1.00 53.94 607 SER A N 1
ATOM 4847 C CA . SER A 1 607 ? 14.979 -8.909 -4.494 1.00 53.94 607 SER A CA 1
ATOM 4848 C C . SER A 1 607 ? 15.176 -10.404 -4.798 1.00 53.94 607 SER A C 1
ATOM 4850 O O . SER A 1 607 ? 16.123 -10.816 -5.465 1.00 53.94 607 SER A O 1
ATOM 4852 N N . LYS A 1 608 ? 14.283 -11.264 -4.288 1.00 58.41 608 LYS A N 1
ATOM 4853 C CA . LYS A 1 608 ? 14.238 -12.673 -4.715 1.00 58.41 608 LYS A CA 1
ATOM 4854 C C . LYS A 1 608 ? 13.859 -12.714 -6.195 1.00 58.41 608 LYS A C 1
ATOM 4856 O O . LYS A 1 608 ? 12.712 -12.438 -6.541 1.00 58.41 608 LYS A O 1
ATOM 4861 N N . ILE A 1 609 ? 14.802 -13.085 -7.059 1.00 64.19 609 ILE A N 1
ATOM 4862 C CA . ILE A 1 609 ? 14.503 -13.390 -8.459 1.00 64.19 609 ILE A CA 1
ATOM 4863 C C . ILE A 1 609 ? 13.611 -14.635 -8.468 1.00 64.19 609 ILE A C 1
ATOM 4865 O O . ILE A 1 609 ? 14.055 -15.728 -8.118 1.00 64.19 609 ILE A O 1
ATOM 4869 N N . ARG A 1 610 ? 12.331 -14.459 -8.808 1.00 66.31 610 ARG A N 1
ATOM 4870 C CA . ARG A 1 610 ? 11.370 -15.561 -8.899 1.00 66.31 610 ARG A CA 1
ATOM 4871 C C . ARG A 1 610 ? 11.491 -16.212 -10.272 1.00 66.31 610 ARG A C 1
ATOM 4873 O O . ARG A 1 610 ? 11.084 -15.623 -11.268 1.00 66.31 610 ARG A O 1
ATOM 4880 N N . VAL A 1 611 ? 12.042 -17.418 -10.297 1.00 71.38 611 VAL A N 1
ATOM 4881 C CA . VAL A 1 611 ? 12.060 -18.286 -11.479 1.00 71.38 611 VAL A CA 1
ATOM 4882 C C . VAL A 1 611 ? 10.746 -19.083 -11.513 1.00 71.38 611 VAL A C 1
ATOM 4884 O O . VAL A 1 611 ? 10.282 -19.490 -10.444 1.00 71.38 611 VAL A O 1
ATOM 4887 N N . PRO A 1 612 ? 10.113 -19.286 -12.684 1.00 75.25 612 PRO A N 1
ATOM 4888 C CA . PRO A 1 612 ? 8.955 -20.172 -12.807 1.00 75.25 612 PRO A CA 1
ATOM 4889 C C . PRO A 1 612 ? 9.250 -21.599 -12.316 1.00 75.25 612 PRO A C 1
ATOM 4891 O O . PRO A 1 612 ? 10.393 -22.056 -12.358 1.00 75.25 612 PRO A O 1
ATOM 4894 N N . GLY A 1 613 ? 8.215 -22.313 -11.865 1.00 73.88 613 GLY A N 1
ATOM 4895 C CA . GLY A 1 613 ? 8.318 -23.746 -11.565 1.00 73.88 613 GLY A CA 1
ATOM 4896 C C . GLY A 1 613 ? 8.558 -24.586 -12.829 1.00 73.88 613 GLY A C 1
ATOM 4897 O O . GLY A 1 613 ? 8.311 -24.115 -13.934 1.00 73.88 613 GLY A O 1
ATOM 4898 N N . ASN A 1 614 ? 9.013 -25.833 -12.660 1.00 80.88 614 ASN A N 1
ATOM 4899 C CA . ASN A 1 614 ? 9.207 -26.835 -13.728 1.00 80.88 614 ASN A CA 1
ATOM 4900 C C . ASN A 1 614 ? 10.299 -26.550 -14.781 1.00 80.88 614 ASN A C 1
ATOM 4902 O O . ASN A 1 614 ? 10.291 -27.155 -15.847 1.00 80.88 614 ASN A O 1
ATOM 4906 N N . ILE A 1 615 ? 11.284 -25.700 -14.478 1.00 87.75 615 ILE A N 1
ATOM 4907 C CA . ILE A 1 615 ? 12.449 -25.473 -15.351 1.00 87.75 615 ILE A CA 1
ATOM 4908 C C . ILE A 1 615 ? 13.632 -26.351 -14.923 1.00 87.75 615 ILE A C 1
ATOM 4910 O O . ILE A 1 615 ? 13.914 -26.504 -13.729 1.00 87.75 615 ILE A O 1
ATOM 4914 N N . LYS A 1 616 ? 14.371 -26.907 -15.895 1.00 89.00 616 LYS A N 1
ATOM 4915 C CA . LYS A 1 616 ? 15.556 -27.738 -15.618 1.00 89.00 616 LYS A CA 1
ATOM 4916 C C . LYS A 1 616 ? 16.625 -26.942 -14.865 1.00 89.00 616 LYS A C 1
ATOM 4918 O O . LYS A 1 616 ? 16.963 -25.815 -15.228 1.00 89.00 616 LYS A O 1
ATOM 4923 N N . ARG A 1 617 ? 17.250 -27.570 -13.860 1.00 88.00 617 ARG A N 1
ATOM 4924 C CA . ARG A 1 617 ? 18.323 -26.950 -13.059 1.00 88.00 617 ARG A CA 1
ATOM 4925 C C . ARG A 1 617 ? 19.471 -26.419 -13.925 1.00 88.00 617 ARG A C 1
ATOM 4927 O O . ARG A 1 617 ? 19.984 -25.344 -13.641 1.00 88.00 617 ARG A O 1
ATOM 4934 N N . SER A 1 618 ? 19.854 -27.141 -14.979 1.00 90.12 618 SER A N 1
ATOM 4935 C CA . SER A 1 618 ? 20.907 -26.730 -15.918 1.00 90.12 618 SER A CA 1
ATOM 4936 C C . SER A 1 618 ? 20.588 -25.406 -16.619 1.00 90.12 618 SER A C 1
ATOM 4938 O O . SER A 1 618 ? 21.468 -24.553 -16.721 1.00 90.12 618 SER A O 1
ATOM 4940 N N . THR A 1 619 ? 19.334 -25.204 -17.029 1.00 91.88 619 THR A N 1
ATOM 4941 C CA . THR A 1 619 ? 18.839 -23.964 -17.645 1.00 91.88 619 THR A CA 1
ATOM 4942 C C . THR A 1 619 ? 18.885 -22.802 -16.654 1.00 91.88 619 THR A C 1
ATOM 4944 O O . THR A 1 619 ? 19.390 -21.726 -16.974 1.00 91.88 619 THR A O 1
ATOM 4947 N N . ILE A 1 620 ? 18.426 -23.030 -15.418 1.00 90.19 620 ILE A N 1
ATOM 4948 C CA . ILE A 1 620 ? 18.469 -22.015 -14.354 1.00 90.19 620 ILE A CA 1
ATOM 4949 C C . ILE A 1 620 ? 19.919 -21.621 -14.056 1.00 90.19 620 ILE A C 1
ATOM 4951 O O . ILE A 1 620 ? 20.231 -20.436 -13.957 1.00 90.19 620 ILE A O 1
ATOM 4955 N N . CYS A 1 621 ? 20.822 -22.598 -13.948 1.00 90.44 621 CYS A N 1
ATOM 4956 C CA . CYS A 1 621 ? 22.245 -22.333 -13.769 1.00 90.44 621 CYS A CA 1
ATOM 4957 C C . CYS A 1 621 ? 22.801 -21.484 -14.920 1.00 90.44 621 CYS A C 1
ATOM 4959 O O . CYS A 1 621 ? 23.414 -20.457 -14.649 1.00 90.44 621 CYS A O 1
ATOM 4961 N N . ALA A 1 622 ? 22.537 -21.848 -16.178 1.00 91.88 622 ALA A N 1
ATOM 4962 C CA . ALA A 1 622 ? 22.993 -21.087 -17.342 1.00 91.88 622 ALA A CA 1
ATOM 4963 C C . ALA A 1 622 ? 22.488 -19.631 -17.342 1.00 91.88 622 ALA A C 1
ATOM 4965 O O . ALA A 1 622 ? 23.274 -18.726 -17.621 1.00 91.88 622 ALA A O 1
ATOM 4966 N N . LEU A 1 623 ? 21.235 -19.377 -16.938 1.00 91.81 623 LEU A N 1
ATOM 4967 C CA . LEU A 1 623 ? 20.705 -18.016 -16.765 1.00 91.81 623 LEU A CA 1
ATOM 4968 C C . LEU A 1 623 ? 21.558 -17.204 -15.781 1.00 91.81 623 LEU A C 1
ATOM 4970 O O . LEU A 1 623 ? 21.942 -16.073 -16.078 1.00 91.81 623 LEU A O 1
ATOM 4974 N N . PHE A 1 624 ? 21.867 -17.769 -14.612 1.00 88.38 624 PHE A N 1
ATOM 4975 C CA . PHE A 1 624 ? 22.689 -17.079 -13.618 1.00 88.38 624 PHE A CA 1
ATOM 4976 C C . PHE A 1 624 ? 24.137 -16.900 -14.081 1.00 88.38 624 PHE A C 1
ATOM 4978 O O . PHE A 1 624 ? 24.694 -15.833 -13.843 1.00 88.38 624 PHE A O 1
ATOM 4985 N N . LEU A 1 625 ? 24.722 -17.883 -14.774 1.00 88.88 625 LEU A N 1
ATOM 4986 C CA . LEU A 1 625 ? 26.076 -17.804 -15.342 1.00 88.88 625 LEU A CA 1
ATOM 4987 C C . LEU A 1 625 ? 26.186 -16.693 -16.404 1.00 88.88 625 LEU A C 1
ATOM 4989 O O . LEU A 1 625 ? 27.125 -15.894 -16.377 1.00 88.88 625 LEU A O 1
ATOM 4993 N N . LEU A 1 626 ? 25.195 -16.593 -17.299 1.00 89.12 626 LEU A N 1
ATOM 4994 C CA . LEU A 1 626 ? 25.074 -15.497 -18.269 1.00 89.12 626 LEU A CA 1
ATOM 4995 C C . LEU A 1 626 ? 24.905 -14.153 -17.563 1.00 89.12 626 LEU A C 1
ATOM 4997 O O . LEU A 1 626 ? 25.545 -13.176 -17.945 1.00 89.12 626 LEU A O 1
ATOM 5001 N N . LYS A 1 627 ? 24.088 -14.119 -16.503 1.00 85.12 627 LYS A N 1
ATOM 5002 C CA . LYS A 1 627 ? 23.836 -12.910 -15.723 1.00 85.12 627 LYS A CA 1
ATOM 5003 C C . LYS A 1 627 ? 25.095 -12.377 -15.058 1.00 85.12 627 LYS A C 1
ATOM 5005 O O . LYS A 1 627 ? 25.397 -11.206 -15.216 1.00 85.12 627 LYS A O 1
ATOM 5010 N N . ILE A 1 628 ? 25.840 -13.220 -14.352 1.00 80.25 628 ILE A N 1
ATOM 5011 C CA . ILE A 1 628 ? 27.054 -12.801 -13.635 1.00 80.25 628 ILE A CA 1
ATOM 5012 C C . ILE A 1 628 ? 28.282 -12.665 -14.549 1.00 80.25 628 ILE A C 1
ATOM 5014 O O . ILE A 1 628 ? 29.311 -12.156 -14.111 1.00 80.25 628 ILE A O 1
ATOM 5018 N N . GLY A 1 629 ? 28.202 -13.126 -15.801 1.00 80.38 629 GLY A N 1
ATOM 5019 C CA . GLY A 1 629 ? 29.336 -13.121 -16.725 1.00 80.38 629 GLY A CA 1
ATOM 5020 C C . GLY A 1 629 ? 30.423 -14.142 -16.368 1.00 80.38 629 GLY A C 1
ATOM 5021 O O . GLY A 1 629 ? 31.594 -13.951 -16.707 1.00 80.38 629 GLY A O 1
ATOM 5022 N N . HIS A 1 630 ? 30.056 -15.226 -15.682 1.00 84.50 630 HIS A N 1
ATOM 5023 C CA . HIS A 1 630 ? 30.952 -16.323 -15.308 1.00 84.50 630 HIS A CA 1
ATOM 5024 C C . HIS A 1 630 ? 30.315 -17.630 -15.749 1.00 84.50 630 HIS A C 1
ATOM 5026 O O . HIS A 1 630 ? 29.278 -17.991 -15.211 1.00 84.50 630 HIS A O 1
ATOM 5032 N N . GLY A 1 631 ? 30.889 -18.322 -16.731 1.00 86.38 631 GLY A N 1
ATOM 5033 C CA . GLY A 1 631 ? 30.265 -19.517 -17.294 1.00 86.38 631 GLY A CA 1
ATOM 5034 C C . GLY A 1 631 ? 31.025 -20.119 -18.466 1.00 86.38 631 GLY A C 1
ATOM 5035 O O . GLY A 1 631 ? 32.161 -19.752 -18.746 1.00 86.38 631 GLY A O 1
ATOM 5036 N N . TYR A 1 632 ? 30.378 -21.050 -19.161 1.00 90.94 632 TYR A N 1
ATOM 5037 C CA . TYR A 1 632 ? 31.006 -21.870 -20.198 1.00 90.94 632 TYR A CA 1
ATOM 5038 C C . TYR A 1 632 ? 31.150 -21.187 -21.570 1.00 90.94 632 TYR A C 1
ATOM 5040 O O . TYR A 1 632 ? 30.958 -21.828 -22.594 1.00 90.94 632 TYR A O 1
ATOM 5048 N N . PHE A 1 633 ? 31.456 -19.891 -21.608 1.00 90.31 633 PHE A N 1
ATOM 5049 C CA . PHE A 1 633 ? 31.710 -19.139 -22.842 1.00 90.31 633 PHE A CA 1
ATOM 5050 C C . PHE A 1 633 ? 33.177 -18.699 -22.917 1.00 90.31 633 PHE A C 1
ATOM 5052 O O . PHE A 1 633 ? 33.791 -18.372 -21.892 1.00 90.31 633 PHE A O 1
ATOM 5059 N N . LYS A 1 634 ? 33.755 -18.691 -24.125 1.00 89.75 634 LYS A N 1
ATOM 5060 C CA . LYS A 1 634 ? 35.202 -18.534 -24.356 1.00 89.75 634 LYS A CA 1
ATOM 5061 C C . LYS A 1 634 ? 35.759 -17.236 -23.756 1.00 89.75 634 LYS A C 1
ATOM 5063 O O . LYS A 1 634 ? 36.866 -17.252 -23.222 1.00 89.75 634 LYS A O 1
ATOM 5068 N N . SER A 1 635 ? 34.981 -16.143 -23.700 1.00 88.62 635 SER A N 1
ATOM 5069 C CA . SER A 1 635 ? 35.441 -14.894 -23.063 1.00 88.62 635 SER A CA 1
ATOM 5070 C C . SER A 1 635 ? 35.732 -15.022 -21.564 1.00 88.62 635 SER A C 1
ATOM 5072 O O . SER A 1 635 ? 36.519 -14.244 -21.025 1.00 88.62 635 SER A O 1
ATOM 5074 N N . TYR A 1 636 ? 35.085 -15.964 -20.872 1.00 89.31 636 TYR A N 1
ATOM 5075 C CA . TYR A 1 636 ? 35.367 -16.268 -19.470 1.00 89.31 636 TYR A CA 1
ATOM 5076 C C . TYR A 1 636 ? 36.424 -17.367 -19.340 1.00 89.31 636 TYR A C 1
ATOM 5078 O O . TYR A 1 636 ? 37.370 -17.198 -18.574 1.00 89.31 636 TYR A O 1
ATOM 5086 N N . LEU A 1 637 ? 36.313 -18.444 -20.123 1.00 88.69 637 LEU A N 1
ATOM 5087 C CA . LEU A 1 637 ? 37.222 -19.597 -20.061 1.00 88.69 637 LEU A CA 1
ATOM 5088 C C . LEU A 1 637 ? 38.679 -19.239 -20.399 1.00 88.69 637 LEU A C 1
ATOM 5090 O O . LEU A 1 637 ? 39.595 -19.737 -19.743 1.00 88.69 637 LEU A O 1
ATOM 5094 N N . LYS A 1 638 ? 38.905 -18.307 -21.338 1.00 88.75 638 LYS A N 1
ATOM 5095 C CA . LYS A 1 638 ? 40.244 -17.794 -21.683 1.00 88.75 638 LYS A CA 1
ATOM 5096 C C . LYS A 1 638 ? 40.993 -17.221 -20.477 1.00 88.75 638 LYS A C 1
ATOM 5098 O O . LYS A 1 638 ? 42.205 -17.359 -20.378 1.00 88.75 638 LYS A O 1
ATOM 5103 N N . ARG A 1 639 ? 40.283 -16.616 -19.513 1.00 85.25 639 ARG A N 1
ATOM 5104 C CA . ARG A 1 639 ? 40.894 -16.035 -18.299 1.00 85.25 639 ARG A CA 1
ATOM 5105 C C . ARG A 1 639 ? 41.568 -17.076 -17.405 1.00 85.25 639 ARG A C 1
ATOM 5107 O O . ARG A 1 639 ? 42.392 -16.703 -16.579 1.00 85.25 639 ARG A O 1
ATOM 5114 N N . PHE A 1 640 ? 41.186 -18.341 -17.554 1.00 84.25 640 PHE A N 1
ATOM 5115 C CA . PHE A 1 640 ? 41.714 -19.470 -16.793 1.00 84.25 640 PHE A CA 1
ATOM 5116 C C . PHE A 1 640 ? 42.567 -20.405 -17.658 1.00 84.25 640 PHE A C 1
ATOM 5118 O O . PHE A 1 640 ? 42.906 -21.491 -17.206 1.00 84.25 640 PHE A O 1
ATOM 5125 N N . GLY A 1 641 ? 42.885 -20.013 -18.899 1.00 83.44 641 GLY A N 1
ATOM 5126 C CA . GLY A 1 641 ? 43.687 -20.824 -19.819 1.00 83.44 641 GLY A CA 1
ATOM 5127 C C . GLY A 1 641 ? 42.992 -22.087 -20.336 1.00 83.44 641 GLY A C 1
ATOM 5128 O O . GLY A 1 641 ? 43.646 -22.919 -20.943 1.00 83.44 641 GLY A O 1
ATOM 5129 N N . ILE A 1 642 ? 41.681 -22.236 -20.114 1.00 84.69 642 ILE A N 1
ATOM 5130 C CA . ILE A 1 642 ? 40.907 -23.405 -20.576 1.00 84.69 642 ILE A CA 1
ATOM 5131 C C . ILE A 1 642 ? 40.587 -23.296 -22.076 1.00 84.69 642 ILE A C 1
ATOM 5133 O O . ILE A 1 642 ? 40.418 -24.298 -22.752 1.00 84.69 642 ILE A O 1
ATOM 5137 N N . SER A 1 643 ? 40.494 -22.071 -22.599 1.00 85.62 643 SER A N 1
ATOM 5138 C CA . SER A 1 643 ? 40.280 -21.789 -24.022 1.00 85.62 643 SER A CA 1
ATOM 5139 C C . SER A 1 643 ? 41.441 -20.957 -24.553 1.00 85.62 643 SER A C 1
ATOM 5141 O O . SER A 1 643 ? 41.844 -19.991 -23.898 1.00 85.62 643 SER A O 1
ATOM 5143 N N . SER A 1 644 ? 41.939 -21.288 -25.745 1.00 85.50 644 SER A N 1
ATOM 5144 C CA . SER A 1 644 ? 43.047 -20.582 -26.409 1.00 85.50 644 SER A CA 1
ATOM 5145 C C . SER A 1 644 ? 42.658 -19.174 -26.887 1.00 85.50 644 SER A C 1
ATOM 5147 O O . SER A 1 644 ? 43.470 -18.248 -26.874 1.00 85.50 644 SER A O 1
ATOM 5149 N N . ASN A 1 645 ? 41.387 -18.968 -27.245 1.00 88.62 645 ASN A N 1
ATOM 5150 C CA . ASN A 1 645 ? 40.841 -17.684 -27.693 1.00 88.62 645 ASN A CA 1
ATOM 5151 C C . ASN A 1 645 ? 39.507 -17.337 -27.003 1.00 88.62 645 ASN A C 1
ATOM 5153 O O . ASN A 1 645 ? 38.995 -18.105 -26.189 1.00 88.62 645 ASN A O 1
ATOM 5157 N N . ASP A 1 646 ? 38.970 -16.147 -27.292 1.00 90.62 646 ASP A N 1
ATOM 5158 C CA . ASP A 1 646 ? 37.656 -15.658 -26.844 1.00 90.62 646 ASP A CA 1
ATOM 5159 C C . ASP A 1 646 ? 36.656 -15.463 -27.998 1.00 90.62 646 ASP A C 1
ATOM 5161 O O . ASP A 1 646 ? 35.654 -14.761 -27.838 1.00 90.62 646 ASP A O 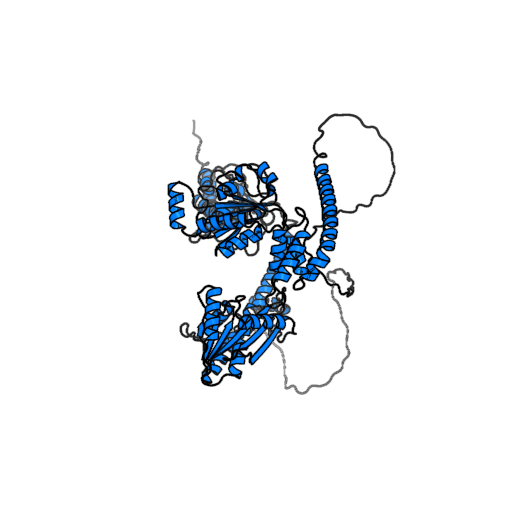1
ATOM 5165 N N . SER A 1 647 ? 36.913 -16.090 -29.146 1.00 90.56 647 SER A N 1
ATOM 5166 C CA . SER A 1 647 ? 36.138 -15.915 -30.374 1.00 90.56 647 SER A CA 1
ATOM 5167 C C . SER A 1 647 ? 35.023 -16.952 -30.486 1.00 90.56 647 SER A C 1
ATOM 5169 O O . SER A 1 647 ? 35.233 -18.152 -30.348 1.00 90.56 647 SER A O 1
ATOM 5171 N N . CYS A 1 648 ? 33.813 -16.488 -30.760 1.00 89.81 648 CYS A N 1
ATOM 5172 C CA . CYS A 1 648 ? 32.683 -17.316 -31.149 1.00 89.81 648 CYS A CA 1
ATOM 5173 C C . CYS A 1 648 ? 32.876 -17.791 -32.595 1.00 89.81 648 CYS A C 1
ATOM 5175 O O . CYS A 1 648 ? 33.504 -17.101 -33.396 1.00 89.81 648 CYS A O 1
ATOM 5177 N N . ARG A 1 649 ? 32.252 -18.913 -32.966 1.00 86.25 649 ARG A N 1
ATOM 5178 C CA . ARG A 1 649 ? 32.304 -19.464 -34.334 1.00 86.25 649 ARG A CA 1
ATOM 5179 C C . ARG A 1 649 ? 31.813 -18.500 -35.416 1.00 86.25 649 ARG A C 1
ATOM 5181 O O . ARG A 1 649 ? 32.219 -18.594 -36.561 1.00 86.25 649 ARG A O 1
ATOM 5188 N N . CYS A 1 650 ? 30.977 -17.527 -35.061 1.00 88.50 650 CYS A N 1
ATOM 5189 C CA . CYS A 1 650 ? 30.552 -16.484 -35.994 1.00 88.50 650 CYS A CA 1
ATOM 5190 C C . CYS A 1 650 ? 31.572 -15.334 -36.158 1.00 88.50 650 CYS A C 1
ATOM 5192 O O . CYS A 1 650 ? 31.217 -14.294 -36.709 1.00 88.50 650 CYS A O 1
ATOM 5194 N N . GLY A 1 651 ? 32.768 -15.444 -35.570 1.00 86.81 651 GLY A N 1
ATOM 5195 C CA . GLY A 1 651 ? 33.822 -14.423 -35.586 1.00 86.81 651 GLY A CA 1
ATOM 5196 C C . GLY A 1 651 ? 33.682 -13.303 -34.544 1.00 86.81 651 GLY A C 1
ATOM 5197 O O . GLY A 1 651 ? 34.581 -12.481 -34.400 1.00 86.81 651 GLY A O 1
ATOM 5198 N N . GLY A 1 652 ? 32.579 -13.245 -33.789 1.00 88.50 652 GLY A N 1
ATOM 5199 C CA . GLY A 1 652 ? 32.384 -12.257 -32.719 1.00 88.50 652 GLY A CA 1
ATOM 5200 C C . GLY A 1 652 ? 33.011 -12.689 -31.392 1.00 88.50 652 GLY A C 1
ATOM 5201 O O . GLY A 1 652 ? 33.227 -13.871 -31.169 1.00 88.50 652 GLY A O 1
ATOM 5202 N N . LYS A 1 653 ? 33.249 -11.766 -30.454 1.00 90.75 653 LYS A N 1
ATOM 5203 C CA . LYS A 1 653 ? 33.698 -12.130 -29.098 1.00 90.75 653 LYS A CA 1
ATOM 5204 C C . LYS A 1 653 ? 32.605 -12.893 -28.346 1.00 90.75 653 LYS A C 1
ATOM 5206 O O . LYS A 1 653 ? 31.499 -12.382 -28.193 1.00 90.75 653 LYS A O 1
ATOM 5211 N N . GLU A 1 654 ? 32.914 -14.075 -27.821 1.00 90.69 654 GLU A N 1
ATOM 5212 C CA . GLU A 1 654 ? 31.943 -14.950 -27.157 1.00 90.69 654 GLU A CA 1
ATOM 5213 C C . GLU A 1 654 ? 31.632 -14.512 -25.717 1.00 90.69 654 GLU A C 1
ATOM 5215 O O . GLU A 1 654 ? 32.046 -15.148 -24.749 1.00 90.69 654 GLU A O 1
ATOM 5220 N N . SER A 1 655 ? 30.906 -13.401 -25.584 1.00 90.31 655 SER A N 1
ATOM 5221 C CA . SER A 1 655 ? 30.398 -12.864 -24.318 1.00 90.31 655 SER A CA 1
ATOM 5222 C C . SER A 1 655 ? 28.895 -13.135 -24.129 1.00 90.31 655 SER A C 1
ATOM 5224 O O . SER A 1 655 ? 28.198 -13.417 -25.109 1.00 90.31 655 SER A O 1
ATOM 5226 N N . PRO A 1 656 ? 28.348 -13.001 -22.902 1.00 91.00 656 PRO A N 1
ATOM 5227 C CA . PRO A 1 656 ? 26.904 -13.076 -22.670 1.00 91.00 656 PRO A CA 1
ATOM 5228 C C . PRO A 1 656 ? 26.100 -12.120 -23.558 1.00 91.00 656 PRO A C 1
ATOM 5230 O O . PRO A 1 656 ? 25.130 -12.550 -24.178 1.00 91.00 656 PRO A O 1
ATOM 5233 N N . ASP A 1 657 ? 26.538 -10.861 -23.687 1.00 89.00 657 ASP A N 1
ATOM 5234 C CA . ASP A 1 657 ? 25.927 -9.871 -24.583 1.00 89.00 657 ASP A CA 1
ATOM 5235 C C . ASP A 1 657 ? 25.899 -10.360 -26.030 1.00 89.00 657 ASP A C 1
ATOM 5237 O O . ASP A 1 657 ? 24.879 -10.269 -26.713 1.00 89.00 657 ASP A O 1
ATOM 5241 N N . HIS A 1 658 ? 27.010 -10.924 -26.510 1.00 91.75 658 HIS A N 1
ATOM 5242 C CA . HIS A 1 658 ? 27.074 -11.458 -27.859 1.00 91.75 658 HIS A CA 1
ATOM 5243 C C . HIS A 1 658 ? 26.110 -12.635 -28.041 1.00 91.75 658 HIS A C 1
ATOM 5245 O O . HIS A 1 658 ? 25.292 -12.618 -28.960 1.00 91.75 658 HIS A O 1
ATOM 5251 N N . LEU A 1 659 ? 26.144 -13.625 -27.148 1.00 92.25 659 LEU A N 1
ATOM 5252 C CA . LEU A 1 659 ? 25.295 -14.814 -27.233 1.00 92.25 659 LEU A CA 1
ATOM 5253 C C . LEU A 1 659 ? 23.799 -14.464 -27.168 1.00 92.25 659 LEU A C 1
ATOM 5255 O O . LEU A 1 659 ? 23.023 -14.988 -27.973 1.00 92.25 659 LEU A O 1
ATOM 5259 N N . LEU A 1 660 ? 23.401 -13.542 -26.283 1.00 91.19 660 LEU A N 1
ATOM 5260 C CA . LEU A 1 660 ? 22.002 -13.160 -26.043 1.00 91.19 660 LEU A CA 1
ATOM 5261 C C . LEU A 1 660 ? 21.454 -12.079 -26.977 1.00 91.19 660 LEU A C 1
ATOM 5263 O O . LEU A 1 660 ? 20.247 -12.089 -27.232 1.00 91.19 660 LEU A O 1
ATOM 5267 N N . LEU A 1 661 ? 22.292 -11.214 -27.556 1.00 89.06 661 LEU A N 1
ATOM 5268 C CA . LEU A 1 661 ? 21.808 -10.091 -28.369 1.00 89.06 661 LEU A CA 1
ATOM 5269 C C . LEU A 1 661 ? 22.298 -10.096 -29.823 1.00 89.06 661 LEU A C 1
ATOM 5271 O O . LEU A 1 661 ? 21.528 -9.731 -30.709 1.00 89.06 661 LEU A O 1
ATOM 5275 N N . ASN A 1 662 ? 23.529 -10.539 -30.097 1.00 89.38 662 ASN A N 1
ATOM 5276 C CA . ASN A 1 662 ? 24.205 -10.188 -31.358 1.00 89.38 662 ASN A CA 1
ATOM 5277 C C . ASN A 1 662 ? 24.598 -11.378 -32.245 1.00 89.38 662 ASN A C 1
ATOM 5279 O O . ASN A 1 662 ? 24.721 -11.218 -33.454 1.00 89.38 662 ASN A O 1
ATOM 5283 N N . CYS A 1 663 ? 24.796 -12.567 -31.677 1.00 92.62 663 CYS A N 1
ATOM 5284 C CA . CYS A 1 663 ? 25.340 -13.723 -32.386 1.00 92.62 663 CYS A CA 1
ATOM 5285 C C . CYS A 1 663 ? 24.435 -14.153 -33.563 1.00 92.62 663 CYS A C 1
ATOM 5287 O O . CYS A 1 663 ? 23.274 -14.514 -33.324 1.00 92.62 663 CYS A O 1
ATOM 5289 N N . PRO A 1 664 ? 24.932 -14.152 -34.814 1.00 90.69 664 PRO A N 1
ATOM 5290 C CA . PRO A 1 664 ? 24.150 -14.541 -35.987 1.00 90.69 664 PRO A CA 1
ATOM 5291 C C . PRO A 1 664 ? 23.658 -15.992 -35.952 1.00 90.69 664 PRO A C 1
ATOM 5293 O O . PRO A 1 664 ? 22.559 -16.258 -36.429 1.00 90.69 664 PRO A O 1
ATOM 5296 N N . ILE A 1 665 ? 24.412 -16.901 -35.320 1.00 91.56 665 ILE A N 1
ATOM 5297 C CA . ILE A 1 665 ? 24.068 -18.331 -35.199 1.00 91.56 665 ILE A CA 1
ATOM 5298 C C . ILE A 1 665 ? 22.690 -18.507 -34.554 1.00 91.56 665 ILE A C 1
ATOM 5300 O O . ILE A 1 665 ? 21.869 -19.298 -35.006 1.00 91.56 665 ILE A O 1
ATOM 5304 N N . TYR A 1 666 ? 22.389 -17.706 -33.532 1.00 91.75 666 TYR A N 1
ATOM 5305 C CA . TYR A 1 666 ? 21.121 -17.802 -32.812 1.00 91.75 666 TYR A CA 1
ATOM 5306 C C . TYR A 1 666 ? 20.044 -16.857 -33.351 1.00 91.75 666 TYR A C 1
ATOM 5308 O O . TYR A 1 666 ? 19.012 -16.710 -32.706 1.00 91.75 666 TYR A O 1
ATOM 5316 N N . LYS A 1 667 ? 20.233 -16.208 -34.512 1.00 87.75 667 LYS A N 1
ATOM 5317 C CA . LYS A 1 667 ? 19.314 -15.180 -35.046 1.00 87.75 667 LYS A CA 1
ATOM 5318 C C . LYS A 1 667 ? 17.864 -15.664 -35.144 1.00 87.75 667 LYS A C 1
ATOM 5320 O O . LYS A 1 667 ? 16.958 -14.916 -34.783 1.00 87.75 667 LYS A O 1
ATOM 5325 N N . THR A 1 668 ? 17.641 -16.895 -35.604 1.00 87.12 668 THR A N 1
ATOM 5326 C CA . THR A 1 668 ? 16.292 -17.464 -35.768 1.00 87.12 668 THR A CA 1
ATOM 5327 C C . THR A 1 668 ? 15.615 -17.692 -34.423 1.00 87.12 668 THR A C 1
ATOM 5329 O O . THR A 1 668 ? 14.504 -17.214 -34.211 1.00 87.12 668 THR A O 1
ATOM 5332 N N . VAL A 1 669 ? 16.311 -18.338 -33.483 1.00 88.12 669 VAL A N 1
ATOM 5333 C CA . VAL A 1 669 ? 15.781 -18.607 -32.139 1.00 88.12 669 VAL A CA 1
ATOM 5334 C C . VAL A 1 669 ? 15.658 -17.314 -31.330 1.00 88.12 669 VAL A C 1
ATOM 5336 O O . VAL A 1 669 ? 14.705 -17.149 -30.589 1.00 88.12 669 VAL A O 1
ATOM 5339 N N . ARG A 1 670 ? 16.539 -16.325 -31.530 1.00 89.75 670 ARG A N 1
ATOM 5340 C CA . ARG A 1 670 ? 16.512 -15.023 -30.834 1.00 89.75 670 ARG A CA 1
ATOM 5341 C C . ARG A 1 670 ? 15.219 -14.250 -31.085 1.00 89.75 670 ARG A C 1
ATOM 5343 O O . ARG A 1 670 ? 14.837 -13.434 -30.254 1.00 89.75 670 ARG A O 1
ATOM 5350 N N . LYS A 1 671 ? 14.506 -14.530 -32.181 1.00 84.00 671 LYS A N 1
ATOM 5351 C CA . LYS A 1 671 ? 13.167 -13.970 -32.418 1.00 84.00 671 LYS A CA 1
ATOM 5352 C C . LYS A 1 671 ? 12.179 -14.344 -31.302 1.00 84.00 671 LYS A C 1
ATOM 5354 O O . LYS A 1 671 ? 11.279 -13.558 -31.028 1.00 84.00 671 LYS A O 1
ATOM 5359 N N . THR A 1 672 ? 12.362 -15.479 -30.614 1.00 81.88 672 THR A N 1
ATOM 5360 C CA . THR A 1 672 ? 11.503 -15.878 -29.484 1.00 81.88 672 THR A CA 1
ATOM 5361 C C . THR A 1 672 ? 11.687 -14.985 -28.260 1.00 81.88 672 THR A C 1
ATOM 5363 O O . THR A 1 672 ? 10.710 -14.728 -27.557 1.00 81.88 672 THR A O 1
ATOM 5366 N N . LEU A 1 673 ? 12.887 -14.417 -28.058 1.00 79.88 673 LEU A N 1
ATOM 5367 C CA . LEU A 1 673 ? 13.167 -13.475 -26.964 1.00 79.88 673 LEU A CA 1
ATOM 5368 C C . LEU A 1 673 ? 12.313 -12.207 -27.029 1.00 79.88 673 LEU A C 1
ATOM 5370 O O . LEU A 1 673 ? 12.168 -11.515 -26.024 1.00 79.88 673 LEU A O 1
ATOM 5374 N N . ASN A 1 674 ? 11.759 -11.914 -28.206 1.00 73.12 674 ASN A N 1
ATOM 5375 C CA . ASN A 1 674 ? 10.991 -10.714 -28.479 1.00 73.12 674 ASN A CA 1
ATOM 5376 C C . ASN A 1 674 ? 9.645 -11.005 -29.166 1.00 73.12 674 ASN A C 1
ATOM 5378 O O . ASN A 1 674 ? 9.094 -10.142 -29.846 1.00 73.12 674 ASN A O 1
ATOM 5382 N N . LYS A 1 675 ? 9.127 -12.234 -29.012 1.00 68.75 675 LYS A N 1
ATOM 5383 C CA . LYS A 1 675 ? 7.907 -12.707 -29.692 1.00 68.75 675 LYS A CA 1
ATOM 5384 C C . LYS A 1 675 ? 6.690 -11.817 -29.418 1.00 68.75 675 LYS A C 1
ATOM 5386 O O . LYS A 1 675 ? 5.853 -11.649 -30.295 1.00 68.75 675 LYS A O 1
ATOM 5391 N N . ASP A 1 676 ? 6.632 -11.231 -28.226 1.00 64.12 676 ASP A N 1
ATOM 5392 C CA . ASP A 1 676 ? 5.490 -10.440 -27.769 1.00 64.12 676 ASP A CA 1
ATOM 5393 C C . ASP A 1 676 ? 5.596 -8.956 -28.184 1.00 64.12 676 ASP A C 1
ATOM 5395 O O . ASP A 1 676 ? 4.606 -8.233 -28.105 1.00 64.12 676 ASP A O 1
ATOM 5399 N N . ASN A 1 677 ? 6.772 -8.489 -28.638 1.00 63.38 677 ASN A N 1
ATOM 5400 C CA . ASN A 1 677 ? 6.979 -7.099 -29.063 1.00 63.38 677 ASN A CA 1
ATOM 5401 C C . ASN A 1 677 ? 8.116 -6.945 -30.107 1.00 63.38 677 ASN A C 1
ATOM 5403 O O . ASN A 1 677 ? 9.157 -6.353 -29.814 1.00 63.38 677 ASN A O 1
ATOM 5407 N N . PRO A 1 678 ? 7.944 -7.460 -31.343 1.00 62.28 678 PRO A N 1
ATOM 5408 C CA . PRO A 1 678 ? 9.017 -7.642 -32.331 1.00 62.28 678 PRO A CA 1
ATOM 5409 C C . PRO A 1 678 ? 9.753 -6.360 -32.766 1.00 62.28 678 PRO A C 1
ATOM 5411 O O . PRO A 1 678 ? 10.831 -6.456 -33.356 1.00 62.28 678 PRO A O 1
ATOM 5414 N N . THR A 1 679 ? 9.218 -5.174 -32.467 1.00 52.66 679 THR A N 1
ATOM 5415 C CA . THR A 1 679 ? 9.782 -3.864 -32.832 1.00 52.66 679 THR A CA 1
ATOM 5416 C C . THR A 1 679 ? 10.849 -3.347 -31.859 1.00 52.66 679 THR A C 1
ATOM 5418 O O . THR A 1 679 ? 11.678 -2.529 -32.258 1.00 52.66 679 THR A O 1
ATOM 5421 N N . ILE A 1 680 ? 10.900 -3.831 -30.610 1.00 62.53 680 ILE A N 1
ATOM 5422 C CA . ILE A 1 680 ? 11.843 -3.342 -29.585 1.00 62.53 680 ILE A CA 1
ATOM 5423 C C . ILE A 1 680 ? 12.989 -4.334 -29.391 1.00 62.53 680 ILE A C 1
ATOM 5425 O O . ILE A 1 680 ? 12.767 -5.444 -28.931 1.00 62.53 680 ILE A O 1
ATOM 5429 N N . ARG A 1 681 ? 14.243 -3.957 -29.672 1.00 72.00 681 ARG A N 1
ATOM 5430 C CA . ARG A 1 681 ? 15.375 -4.868 -29.414 1.00 72.00 681 ARG A CA 1
ATOM 5431 C C . ARG A 1 681 ? 15.518 -5.155 -27.907 1.00 72.00 681 ARG A C 1
ATOM 5433 O O . ARG A 1 681 ? 15.640 -4.206 -27.129 1.00 72.00 681 ARG A O 1
ATOM 5440 N N . PRO A 1 682 ? 15.562 -6.432 -27.480 1.00 77.62 682 PRO A N 1
ATOM 5441 C CA . PRO A 1 682 ? 15.733 -6.771 -26.073 1.00 77.62 682 PRO A CA 1
ATOM 5442 C C . PRO A 1 682 ? 17.106 -6.310 -25.564 1.00 77.62 682 PRO A C 1
ATOM 5444 O O . PRO A 1 682 ? 18.103 -6.382 -26.277 1.00 77.62 682 PRO A O 1
ATOM 5447 N N . THR A 1 683 ? 17.163 -5.838 -24.317 1.00 84.50 683 THR A N 1
ATOM 5448 C CA . THR A 1 683 ? 18.407 -5.419 -23.648 1.00 84.50 683 THR A CA 1
ATOM 5449 C C . THR A 1 683 ? 18.827 -6.439 -22.591 1.00 84.50 683 THR A C 1
ATOM 5451 O O . THR A 1 683 ? 17.984 -7.159 -22.054 1.00 84.50 683 THR A O 1
ATOM 5454 N N . MET A 1 684 ? 20.111 -6.464 -22.209 1.00 82.44 684 MET A N 1
ATOM 5455 C CA . MET A 1 684 ? 20.587 -7.321 -21.106 1.00 82.44 684 MET A CA 1
ATOM 5456 C C . MET A 1 684 ? 19.831 -7.063 -19.798 1.00 82.44 684 MET A C 1
ATOM 5458 O O . MET A 1 684 ? 19.486 -7.999 -19.077 1.00 82.44 684 MET A O 1
ATOM 5462 N N . LYS A 1 685 ? 19.516 -5.791 -19.514 1.00 79.50 685 LYS A N 1
ATOM 5463 C CA . LYS A 1 685 ? 18.735 -5.395 -18.335 1.00 79.50 685 LYS A CA 1
ATOM 5464 C C . LYS A 1 685 ? 17.337 -6.015 -18.374 1.00 79.50 685 LYS A C 1
ATOM 5466 O O . LYS A 1 685 ? 16.921 -6.612 -17.386 1.00 79.50 685 LYS A O 1
ATOM 5471 N N . TYR A 1 686 ? 16.646 -5.932 -19.510 1.00 82.88 686 TYR A N 1
ATOM 5472 C CA . TYR A 1 686 ? 15.336 -6.557 -19.681 1.00 82.88 686 TYR A CA 1
ATOM 5473 C C . TYR A 1 686 ? 15.414 -8.079 -19.501 1.00 82.88 686 TYR A C 1
ATOM 5475 O O . TYR A 1 686 ? 14.762 -8.622 -18.606 1.00 82.88 686 TYR A O 1
ATOM 5483 N N . LEU A 1 687 ? 16.268 -8.746 -20.285 1.00 85.75 687 LEU A N 1
ATOM 5484 C CA . LEU A 1 687 ? 16.371 -10.207 -20.349 1.00 85.75 687 LEU A CA 1
ATOM 5485 C C . LEU A 1 687 ? 16.745 -10.847 -19.009 1.00 85.75 687 LEU A C 1
ATOM 5487 O O . LEU A 1 687 ? 16.226 -11.900 -18.654 1.00 85.75 687 LEU A O 1
ATOM 5491 N N . LEU A 1 688 ? 17.627 -10.210 -18.238 1.00 84.81 688 LEU A N 1
ATOM 5492 C CA . LEU A 1 688 ? 18.197 -10.837 -17.048 1.00 84.81 688 LEU A CA 1
ATOM 5493 C C . LEU A 1 688 ? 17.615 -10.314 -15.733 1.00 84.81 688 LEU A C 1
ATOM 5495 O O . LEU A 1 688 ? 17.825 -10.957 -14.704 1.00 84.81 688 LEU A O 1
ATOM 5499 N N . HIS A 1 689 ? 16.921 -9.168 -15.709 1.00 76.44 689 HIS A N 1
ATOM 5500 C CA . HIS A 1 689 ? 16.427 -8.555 -14.462 1.00 76.44 689 HIS A CA 1
ATOM 5501 C C . HIS A 1 689 ? 14.909 -8.424 -14.357 1.00 76.44 689 HIS A C 1
ATOM 5503 O O . HIS A 1 689 ? 14.418 -8.291 -13.235 1.00 76.44 689 HIS A O 1
ATOM 5509 N N . THR A 1 690 ? 14.165 -8.485 -15.462 1.00 78.25 690 THR A N 1
ATOM 5510 C CA . THR A 1 690 ? 12.694 -8.442 -15.419 1.00 78.25 690 THR A CA 1
ATOM 5511 C C . THR A 1 690 ? 12.119 -9.852 -15.373 1.00 78.25 690 THR A C 1
ATOM 5513 O O . THR A 1 690 ? 12.708 -10.792 -15.907 1.00 78.25 690 THR A O 1
ATOM 5516 N N . LYS A 1 691 ? 10.952 -10.029 -14.746 1.00 80.50 691 LYS A N 1
ATOM 5517 C CA . LYS A 1 691 ? 10.303 -11.348 -14.674 1.00 80.50 691 LYS A CA 1
ATOM 5518 C C . LYS A 1 691 ? 9.959 -11.878 -16.073 1.00 80.50 691 LYS A C 1
ATOM 5520 O O . LYS A 1 691 ? 10.204 -13.048 -16.346 1.00 80.50 691 LYS A O 1
ATOM 5525 N N . ALA A 1 692 ? 9.445 -11.015 -16.952 1.00 82.31 692 ALA A N 1
ATOM 5526 C CA . ALA A 1 692 ? 9.103 -11.364 -18.331 1.00 82.31 692 ALA A CA 1
ATOM 5527 C C . ALA A 1 692 ? 10.346 -11.738 -19.154 1.00 82.31 692 ALA A C 1
ATOM 5529 O O . ALA A 1 692 ? 10.391 -12.813 -19.752 1.00 82.31 692 ALA A O 1
ATOM 5530 N N . GLY A 1 693 ? 11.393 -10.909 -19.112 1.00 85.50 693 GLY A N 1
ATOM 5531 C CA . GLY A 1 693 ? 12.645 -11.181 -19.815 1.00 85.50 693 GLY A CA 1
ATOM 5532 C C . GLY A 1 693 ? 13.336 -12.457 -19.333 1.00 85.50 693 GLY A C 1
ATOM 5533 O O . GLY A 1 693 ? 13.859 -13.208 -20.154 1.00 85.50 693 GLY A O 1
ATOM 5534 N N . ILE A 1 694 ? 13.276 -12.759 -18.030 1.00 87.75 694 ILE A N 1
ATOM 5535 C CA . ILE A 1 694 ? 13.831 -14.000 -17.472 1.00 87.75 694 ILE A CA 1
ATOM 5536 C C . ILE A 1 694 ? 13.120 -15.224 -18.046 1.00 87.75 694 ILE A C 1
ATOM 5538 O O . ILE A 1 694 ? 13.793 -16.173 -18.436 1.00 87.75 694 ILE A O 1
ATOM 5542 N N . ILE A 1 695 ? 11.787 -15.203 -18.140 1.00 88.56 695 ILE A N 1
ATOM 5543 C CA . ILE A 1 695 ? 11.011 -16.308 -18.728 1.00 88.56 695 ILE A CA 1
ATOM 5544 C C . ILE A 1 695 ? 11.451 -16.549 -20.175 1.00 88.56 695 ILE A C 1
ATOM 5546 O O . ILE A 1 695 ? 11.824 -17.665 -20.525 1.00 88.56 695 ILE A O 1
ATOM 5550 N N . LYS A 1 696 ? 11.518 -15.488 -20.985 1.00 89.38 696 LYS A N 1
ATOM 5551 C CA . LYS A 1 696 ? 11.962 -15.589 -22.383 1.00 89.38 696 LYS A CA 1
ATOM 5552 C C . LYS A 1 696 ? 13.407 -16.064 -22.505 1.00 89.38 696 LYS A C 1
ATOM 5554 O O . LYS A 1 696 ? 13.727 -16.878 -23.366 1.00 89.38 696 LYS A O 1
ATOM 5559 N N . THR A 1 697 ? 14.286 -15.595 -21.624 1.00 91.38 697 THR A N 1
ATOM 5560 C CA . THR A 1 697 ? 15.689 -16.027 -21.600 1.00 91.38 697 THR A CA 1
ATOM 5561 C C . THR A 1 697 ? 15.804 -17.509 -21.261 1.00 91.38 697 THR A C 1
ATOM 5563 O O . THR A 1 697 ? 16.620 -18.200 -21.861 1.00 91.38 697 THR A O 1
ATOM 5566 N N . LEU A 1 698 ? 14.971 -18.025 -20.353 1.00 92.06 698 LEU A N 1
ATOM 5567 C CA . LEU A 1 698 ? 14.922 -19.455 -20.046 1.00 92.06 698 LEU A CA 1
ATOM 5568 C C . LEU A 1 698 ? 14.450 -20.271 -21.255 1.00 92.06 698 LEU A C 1
ATOM 5570 O O . LEU A 1 698 ? 15.127 -21.231 -21.605 1.00 92.06 698 LEU A O 1
ATOM 5574 N N . GLU A 1 699 ? 13.383 -19.852 -21.941 1.00 90.88 699 GLU A N 1
ATOM 5575 C CA . GLU A 1 699 ? 12.917 -20.494 -23.186 1.00 90.88 699 GLU A CA 1
ATOM 5576 C C . GLU A 1 699 ? 14.023 -20.521 -24.258 1.00 90.88 699 GLU A C 1
ATOM 5578 O O . GLU A 1 699 ? 14.267 -21.539 -24.908 1.00 90.88 699 GLU A O 1
ATOM 5583 N N . PHE A 1 700 ? 14.751 -19.412 -24.412 1.00 93.00 700 PHE A N 1
ATOM 5584 C CA . PHE A 1 700 ? 15.871 -19.311 -25.345 1.00 93.00 700 PHE A CA 1
ATOM 5585 C C . PHE A 1 700 ? 17.041 -20.228 -24.967 1.00 93.00 700 PHE A C 1
ATOM 5587 O O . PHE A 1 700 ? 17.626 -20.872 -25.840 1.00 93.00 700 PHE A O 1
ATOM 5594 N N . ILE A 1 701 ? 17.379 -20.328 -23.678 1.00 94.12 701 ILE A N 1
ATOM 5595 C CA . ILE A 1 701 ? 18.410 -21.254 -23.192 1.00 94.12 701 ILE A CA 1
ATOM 5596 C C . ILE A 1 701 ? 17.963 -22.704 -23.392 1.00 94.12 701 ILE A C 1
ATOM 5598 O O . ILE A 1 701 ? 18.787 -23.530 -23.763 1.00 94.12 701 ILE A O 1
ATOM 5602 N N . GLU A 1 702 ? 16.690 -23.047 -23.192 1.00 92.00 702 GLU A N 1
ATOM 5603 C CA . GLU A 1 702 ? 16.216 -24.418 -23.429 1.00 92.00 702 GLU A CA 1
ATOM 5604 C C . GLU A 1 702 ? 16.308 -24.813 -24.903 1.00 92.00 702 GLU A C 1
ATOM 5606 O O . GLU A 1 702 ? 16.743 -25.925 -25.210 1.00 92.00 702 GLU A O 1
ATOM 5611 N N . ALA A 1 703 ? 15.984 -23.887 -25.808 1.00 90.94 703 ALA A N 1
ATOM 5612 C CA . ALA A 1 703 ? 16.056 -24.118 -27.246 1.00 90.94 703 ALA A CA 1
ATOM 5613 C C . ALA A 1 703 ? 17.498 -24.207 -27.778 1.00 90.94 703 ALA A C 1
ATOM 5615 O O . ALA A 1 703 ? 17.786 -25.009 -28.661 1.00 90.94 703 ALA A O 1
ATOM 5616 N N . THR A 1 704 ? 18.416 -23.391 -27.254 1.00 92.25 704 THR A N 1
ATOM 5617 C CA . THR A 1 704 ? 19.791 -23.270 -27.786 1.00 92.25 704 THR A CA 1
ATOM 5618 C C . THR A 1 704 ? 20.849 -23.996 -26.958 1.00 92.25 704 THR A C 1
ATOM 5620 O O . THR A 1 704 ? 21.972 -24.203 -27.413 1.00 92.25 704 THR A O 1
ATOM 5623 N N . ARG A 1 705 ? 20.515 -24.345 -25.713 1.00 92.94 705 ARG A N 1
ATOM 5624 C CA . ARG A 1 705 ? 21.414 -24.859 -24.672 1.00 92.94 705 ARG A CA 1
ATOM 5625 C C . ARG A 1 705 ? 22.579 -23.927 -24.322 1.00 92.94 705 ARG A C 1
ATOM 5627 O O . ARG A 1 705 ? 23.475 -24.361 -23.598 1.00 92.94 705 ARG A O 1
ATOM 5634 N N . ILE A 1 706 ? 22.585 -22.666 -24.765 1.00 91.94 706 ILE A N 1
ATOM 5635 C CA . ILE A 1 706 ? 23.736 -21.770 -24.570 1.00 91.94 706 ILE A CA 1
ATOM 5636 C C . ILE A 1 706 ? 24.152 -21.661 -23.101 1.00 91.94 706 ILE A C 1
ATOM 5638 O O . ILE A 1 706 ? 23.321 -21.680 -22.193 1.00 91.94 706 ILE A O 1
ATOM 5642 N N . ALA A 1 707 ? 25.461 -21.545 -22.872 1.00 90.19 707 ALA A N 1
ATOM 5643 C CA . ALA A 1 707 ? 26.068 -21.444 -21.542 1.00 90.19 707 ALA A CA 1
ATOM 5644 C C . ALA A 1 707 ? 25.755 -22.608 -20.574 1.00 90.19 707 ALA A C 1
ATOM 5646 O O . ALA A 1 707 ? 26.073 -22.519 -19.386 1.00 90.19 707 ALA A O 1
ATOM 5647 N N . THR A 1 708 ? 25.183 -23.719 -21.054 1.00 92.88 708 THR A N 1
ATOM 5648 C CA . THR A 1 708 ? 25.110 -24.977 -20.298 1.00 92.88 708 THR A CA 1
ATOM 5649 C C . THR A 1 708 ? 26.404 -25.778 -20.451 1.00 92.88 708 THR A C 1
ATOM 5651 O O . THR A 1 708 ? 27.142 -25.614 -21.422 1.00 92.88 708 THR A O 1
ATOM 5654 N N . ARG A 1 709 ? 26.666 -26.705 -19.520 1.00 88.88 709 ARG A N 1
ATOM 5655 C CA . ARG A 1 709 ? 27.821 -27.614 -19.618 1.00 88.88 709 ARG A CA 1
ATOM 5656 C C . ARG A 1 709 ? 27.768 -28.474 -20.885 1.00 88.88 709 ARG A C 1
ATOM 5658 O O . ARG A 1 709 ? 28.782 -28.625 -21.547 1.00 88.88 709 ARG A O 1
ATOM 5665 N N . SER A 1 710 ? 26.593 -28.995 -21.239 1.00 88.25 710 SER A N 1
ATOM 5666 C CA . SER A 1 710 ? 26.402 -29.791 -22.459 1.00 88.25 710 SER A CA 1
ATOM 5667 C C . SER A 1 710 ? 26.724 -29.006 -23.728 1.00 88.25 710 SER A C 1
ATOM 5669 O O . SER A 1 710 ? 27.331 -29.548 -24.638 1.00 88.25 710 SER A O 1
ATOM 5671 N N . TRP A 1 711 ? 26.364 -27.721 -23.780 1.00 91.19 711 TRP A N 1
ATOM 5672 C CA . TRP A 1 711 ? 26.681 -26.873 -24.930 1.00 91.19 711 TRP A CA 1
ATOM 5673 C C . TRP A 1 711 ? 28.182 -26.658 -25.105 1.00 91.19 711 TRP A C 1
ATOM 5675 O O . TRP A 1 711 ? 28.671 -26.623 -26.227 1.00 91.19 711 TRP A O 1
ATOM 5685 N N . HIS A 1 712 ? 28.919 -26.558 -24.003 1.00 89.00 712 HIS A N 1
ATOM 5686 C CA . HIS A 1 712 ? 30.370 -26.467 -24.058 1.00 89.00 712 HIS A CA 1
ATOM 5687 C C . HIS A 1 712 ? 31.030 -27.783 -24.464 1.00 89.00 712 HIS A C 1
ATOM 5689 O O . HIS A 1 712 ? 31.891 -27.752 -25.331 1.00 89.00 712 HIS A O 1
ATOM 5695 N N . LEU A 1 713 ? 30.606 -28.917 -23.895 1.00 86.94 713 LEU A N 1
ATOM 5696 C CA . LEU A 1 713 ? 31.181 -30.227 -24.222 1.00 86.94 713 LEU A CA 1
ATOM 5697 C C . LEU A 1 713 ? 30.958 -30.611 -25.687 1.00 86.94 713 LEU A C 1
ATOM 5699 O O . LEU A 1 713 ? 31.906 -31.016 -26.343 1.00 86.94 713 LEU A O 1
ATOM 5703 N N . ASN A 1 714 ? 29.749 -30.405 -26.221 1.00 84.88 714 ASN A N 1
ATOM 5704 C CA . ASN A 1 714 ? 29.467 -30.690 -27.631 1.00 84.88 714 ASN A CA 1
ATOM 5705 C C . ASN A 1 714 ? 30.405 -29.921 -28.567 1.00 84.88 714 ASN A C 1
ATOM 5707 O O . ASN A 1 714 ? 30.878 -30.463 -29.552 1.00 84.88 714 ASN A O 1
ATOM 5711 N N . ARG A 1 715 ? 30.722 -28.670 -28.226 1.00 82.56 715 ARG A N 1
ATOM 5712 C CA . ARG A 1 715 ? 31.647 -27.872 -29.025 1.00 82.56 715 ARG A CA 1
ATOM 5713 C C . ARG A 1 715 ? 33.095 -28.336 -28.944 1.00 82.56 715 ARG A C 1
ATOM 5715 O O . ARG A 1 715 ? 33.824 -28.061 -29.881 1.00 82.56 715 ARG A O 1
ATOM 5722 N N . MET A 1 716 ? 33.511 -28.936 -27.829 1.00 77.69 716 MET A N 1
ATOM 5723 C CA . MET A 1 716 ? 34.866 -29.480 -27.702 1.00 77.69 716 MET A CA 1
ATOM 5724 C C . MET A 1 716 ? 35.001 -30.746 -28.545 1.00 77.69 716 MET A C 1
ATOM 5726 O O . MET A 1 716 ? 35.966 -30.859 -29.277 1.00 77.69 716 MET A O 1
ATOM 5730 N N . HIS A 1 717 ? 33.988 -31.617 -28.539 1.00 76.75 717 HIS A N 1
ATOM 5731 C CA . HIS A 1 717 ? 33.969 -32.799 -29.405 1.00 76.75 717 HIS A CA 1
ATOM 5732 C C . HIS A 1 717 ? 33.952 -32.443 -30.898 1.00 76.75 717 HIS A C 1
ATOM 5734 O O . HIS A 1 717 ? 34.690 -33.034 -31.668 1.00 76.75 717 HIS A O 1
ATOM 5740 N N . GLU A 1 718 ? 33.169 -31.439 -31.303 1.00 71.06 718 GLU A N 1
ATOM 5741 C CA . GLU A 1 718 ? 33.174 -30.957 -32.694 1.00 71.06 718 GLU A CA 1
ATOM 5742 C C . GLU A 1 718 ? 34.523 -30.321 -33.095 1.00 71.06 718 GLU A C 1
ATOM 5744 O O . GLU A 1 718 ? 34.941 -30.458 -34.236 1.00 71.06 718 GLU A O 1
ATOM 5749 N N . GLU A 1 719 ? 35.211 -29.634 -32.171 1.00 69.06 719 GLU A N 1
ATOM 5750 C CA . GLU A 1 719 ? 36.553 -29.072 -32.417 1.00 69.06 719 GLU A CA 1
ATOM 5751 C C . GLU A 1 719 ? 37.623 -30.194 -32.505 1.00 69.06 719 GLU A C 1
ATOM 5753 O O . GLU A 1 719 ? 38.542 -30.088 -33.307 1.00 69.06 719 GLU A O 1
ATOM 5758 N N . GLU A 1 720 ? 37.468 -31.298 -31.762 1.00 66.31 720 GLU A N 1
ATOM 5759 C CA . GLU A 1 720 ? 38.334 -32.492 -31.844 1.00 66.31 720 GLU A CA 1
ATOM 5760 C C . GLU A 1 720 ? 38.117 -33.307 -33.140 1.00 66.31 720 GLU A C 1
ATOM 5762 O O . GLU A 1 720 ? 39.072 -33.853 -33.689 1.00 66.31 720 GLU A O 1
ATOM 5767 N N . GLU A 1 721 ? 36.882 -33.390 -33.653 1.00 60.09 721 GLU A N 1
ATOM 5768 C CA . GLU A 1 721 ? 36.563 -34.083 -34.915 1.00 60.09 721 GLU A CA 1
ATOM 5769 C C . GLU A 1 721 ? 37.048 -33.311 -36.157 1.00 60.09 721 GLU A C 1
ATOM 5771 O O . GLU A 1 721 ? 37.510 -33.931 -37.115 1.00 60.09 721 GLU A O 1
ATOM 5776 N N . GLU A 1 722 ? 36.989 -31.972 -36.144 1.00 58.59 722 GLU A N 1
ATOM 5777 C CA . GLU A 1 722 ? 37.526 -31.125 -37.224 1.00 58.59 722 GLU A CA 1
ATOM 5778 C C . GLU A 1 722 ? 39.063 -31.190 -37.297 1.00 58.59 722 GLU A C 1
ATOM 5780 O O . GLU A 1 722 ? 39.617 -31.211 -38.394 1.00 58.59 722 GLU A O 1
ATOM 5785 N N . GLU A 1 723 ? 39.756 -31.295 -36.157 1.00 55.72 723 GLU A N 1
ATOM 5786 C CA . GLU A 1 723 ? 41.217 -31.473 -36.114 1.00 55.72 723 GLU A CA 1
ATOM 5787 C C . GLU A 1 723 ? 41.659 -32.912 -36.470 1.00 55.72 723 GLU A C 1
ATOM 5789 O O . GLU A 1 723 ? 42.796 -33.118 -36.890 1.00 55.72 723 GLU A O 1
ATOM 5794 N N . GLY A 1 724 ? 40.770 -33.909 -36.362 1.00 51.66 724 GLY A N 1
ATOM 5795 C CA . GLY A 1 724 ? 41.041 -35.310 -36.724 1.00 51.66 724 GLY A CA 1
ATOM 5796 C C . GLY A 1 724 ? 40.764 -35.686 -38.190 1.00 51.66 724 GLY A C 1
ATOM 5797 O O . GLY A 1 724 ? 41.072 -36.806 -38.596 1.00 51.66 724 GLY A O 1
ATOM 5798 N N . GLY A 1 725 ? 40.172 -34.786 -38.985 1.00 46.44 725 GLY A N 1
ATOM 5799 C CA . GLY A 1 725 ? 39.766 -35.033 -40.378 1.00 46.44 725 GLY A CA 1
ATOM 5800 C C . GLY A 1 725 ? 40.817 -34.725 -41.455 1.00 46.44 725 GLY A C 1
ATOM 5801 O O . GLY A 1 725 ? 40.556 -34.975 -42.631 1.00 46.44 725 GLY A O 1
ATOM 5802 N N . GLU A 1 726 ? 41.989 -34.192 -41.090 1.00 46.12 726 GLU A N 1
ATOM 5803 C CA . GLU A 1 726 ? 43.050 -33.799 -42.039 1.00 46.12 726 GLU A CA 1
ATOM 5804 C C . GLU A 1 726 ? 44.143 -34.868 -42.277 1.00 46.12 726 GLU A C 1
ATOM 5806 O O . GLU A 1 726 ? 45.057 -34.639 -43.067 1.00 46.12 726 GLU A O 1
ATOM 5811 N N . GLU A 1 727 ? 44.039 -36.076 -41.710 1.00 46.78 727 GLU A N 1
ATOM 5812 C CA . GLU A 1 727 ? 44.937 -37.204 -42.028 1.00 46.78 727 GLU A CA 1
ATOM 5813 C C . GLU A 1 727 ? 44.238 -38.250 -42.919 1.00 46.78 727 GLU A C 1
ATOM 5815 O O . GLU A 1 727 ? 43.826 -39.316 -42.466 1.00 46.78 727 GLU A O 1
ATOM 5820 N N . GLY A 1 728 ? 44.066 -37.950 -44.211 1.00 42.44 728 GLY A N 1
ATOM 5821 C CA . GLY A 1 728 ? 43.413 -38.885 -45.142 1.00 42.44 728 GLY A CA 1
ATOM 5822 C C . GLY A 1 728 ? 43.665 -38.675 -46.636 1.00 42.44 728 GLY A C 1
ATOM 5823 O O . GLY A 1 728 ? 42.972 -39.281 -47.448 1.00 42.44 728 GLY A O 1
ATOM 5824 N N . GLY A 1 729 ? 44.630 -37.836 -47.019 1.00 37.78 729 GLY A N 1
ATOM 5825 C CA . GLY A 1 729 ? 45.060 -37.662 -48.410 1.00 37.78 729 GLY A CA 1
ATOM 5826 C C . GLY A 1 729 ? 46.468 -38.209 -48.612 1.00 37.78 729 GLY A C 1
ATOM 5827 O O . GLY A 1 729 ? 47.434 -37.459 -48.502 1.00 37.78 729 GLY A O 1
ATOM 5828 N N . GLY A 1 730 ? 46.594 -39.514 -48.863 1.00 35.88 730 GLY A N 1
ATOM 5829 C CA . GLY A 1 730 ? 47.851 -40.098 -49.339 1.00 35.88 730 GLY A CA 1
ATOM 5830 C C . GLY A 1 730 ? 48.184 -39.587 -50.751 1.00 35.88 730 GLY A C 1
ATOM 5831 O O . GLY A 1 730 ? 47.251 -39.331 -51.516 1.00 35.88 730 GLY A O 1
ATOM 5832 N N . PRO A 1 731 ? 49.469 -39.413 -51.114 1.00 42.72 731 PRO A N 1
ATOM 5833 C CA . PRO A 1 731 ? 49.845 -39.009 -52.463 1.00 42.72 731 PRO A CA 1
ATOM 5834 C C . PRO A 1 731 ? 49.495 -40.119 -53.456 1.00 42.72 731 PRO A C 1
ATOM 5836 O O . PRO A 1 731 ? 49.774 -41.290 -53.206 1.00 42.72 731 PRO A O 1
ATOM 5839 N N . GLU A 1 732 ? 48.893 -39.738 -54.580 1.00 40.84 732 GLU A N 1
ATOM 5840 C CA . GLU A 1 732 ? 48.827 -40.568 -55.777 1.00 40.84 732 GLU A CA 1
ATOM 5841 C C . GLU A 1 732 ? 50.258 -40.835 -56.266 1.00 40.84 732 GLU A C 1
ATOM 5843 O O . GLU A 1 732 ? 50.969 -39.907 -56.658 1.00 40.84 732 GLU A O 1
ATOM 5848 N N . ASP A 1 733 ? 50.672 -42.101 -56.230 1.00 37.34 733 ASP A N 1
ATOM 5849 C CA . ASP A 1 733 ? 51.863 -42.575 -56.928 1.00 37.34 733 ASP A CA 1
ATOM 5850 C C . ASP A 1 733 ? 51.614 -42.483 -58.445 1.00 37.34 733 ASP A C 1
ATOM 5852 O O . ASP A 1 733 ? 50.758 -43.176 -59.001 1.00 37.34 733 ASP A O 1
ATOM 5856 N N . CYS A 1 734 ? 52.370 -41.608 -59.108 1.00 37.59 734 CYS A N 1
ATOM 5857 C CA . CYS A 1 734 ? 52.685 -41.709 -60.527 1.00 37.59 734 CYS A CA 1
ATOM 5858 C C . CYS A 1 734 ? 54.162 -42.112 -60.653 1.00 37.59 734 CYS A C 1
ATOM 5860 O O . CYS A 1 734 ? 55.020 -41.438 -60.079 1.00 37.59 734 CYS A O 1
ATOM 5862 N N . ASP A 1 735 ? 54.372 -43.153 -61.465 1.00 34.41 735 ASP A N 1
ATOM 5863 C CA . ASP A 1 735 ? 55.606 -43.843 -61.895 1.00 34.41 735 ASP A CA 1
ATOM 5864 C C . ASP A 1 735 ? 56.169 -44.972 -61.011 1.00 34.41 735 ASP A C 1
ATOM 5866 O O . ASP A 1 735 ? 56.768 -44.714 -59.942 1.00 34.41 735 ASP A O 1
#

Secondary structure (DSSP, 8-state):
--HHHHHHHHHHHHHHHHSHHHHHHHHHHTT--SEEEEEEEE-TTSSHHHHHHHHHHHTTPEEEEE-TTTS-HHHHHHHHHTPPSSEEEEE-S--GGGEE-TT--SSSEEHHHHHHHHHSTT--SSEEEEEEES-HHHHHHH-TTTSSBTTBSEEEEE-SPPHHHHHHHHHHHH--TTS---HHHHHHHHHHHHHHSPTTT--HHHHHHHHHHTTT-HHHHHHHHHHHHHHHHHHHHHHHHHHHHHHHHHHTTTTTSS--------------------------PPPP-----------PPPP-PPPP----------------------------------------PPP---PPPPHHHHHHHHHTTTS-GGGBPP-------TT----SSEEE---S-HHHHHHHHHHHHHT--TTEEEEEEEEEE-TTS--EEEEEEEE-TTS-EEEEEEEEEESS--HHHHHHHHHHHHHHHHHHH--TT-EEEEEES-HHHHHHHHS--SSTTHHHHHHHHHHHHHHHHTT-EEEEEE--TTSS-HHHHHHHHHHHHHTTSPPS---B-HHHHHHHHHHHHHHHHHHHHHHHGGG--TT-HHHHS---TT----PPTT--HHHHHHHHHHHHT-SSSHHHHGGGTSSS--B-TTSSB--HHIIIII-GGGHHHHGGGGTT-TTSPP-HHHHHHSHHHHHHHHHHHHHH-TTSHHHHHHHHHHHHHHHTSSS--------

Foldseek 3Di:
DDVVVVVVVVVVVCVLPVCVVVVCVVCVVVVHFSEAEEEEEADPQQCQVVVLVVVCVVQVAAEAEDELLPDDLVRVLVVQQVGDARHEYEDPADDLLQEDDDPDPHRHRHPVSVQCCQQNPSHDGRYYYYYYYHCVPRCCVSDVPCVDPRSHPYYHYRFADALVNLLVLQCVQQDDVPDPDDPVRSSVLSNLLSVLDDPRPHHPNRSNVLSNVCRNNSPVSNVCVNVVVVVVVVVVVVVVVVVVVVVVVVVVVVVVPDDDDDDDDDDDDDDDDDDDDDDDDDDDDDDDPDDDDDDDDDDDDDDDDDDDDDDDDDDDDDDDDDDDDDDDDDDDDDDDDDDDDDDDDDDDDDDPPPPDDDPVRVVCVVCCVVDPPVQEDDFDFDDDDPPPFAFLAAQAEDPDDQQVLLVVVVVCLLPDDQQEKEKEKAWDADPVSAKIKIWIWIAHSVRDTPDIDIAIAGGQDGRLLVLLLRQLVVLVVCLVVAAAPHEYEYEYADPSSSVPLRGQDRDWSNVSSVSSRVSSVSSVVNNYHYYYYYHHPPNPNVNHVNRVVSRVVNRVDDHPHDHHIPVSVVVVVVVVVVVVVVVVLVVPQPPDDPPFLCVVDPDDPPDDLDDDPPADPLLVVLLVCLNRFHFLALLRCVVVVNHPHQADPQRDGGTSCCVQANPPVCVVLNCQLQVPPNVDRDDSCQLNPDNSNVNSSSVSCVVQVPRGPVNNVVVVVVVVVVVVPPPDDDDDDDD